Protein AF-0000000076886352 (afdb_homodimer)

InterPro domains:
  IPR000422 3,4-dihydroxy-2-butanone 4-phosphate synthase, RibB [PF00926] (93-286)
  IPR000422 3,4-dihydroxy-2-butanone 4-phosphate synthase, RibB [TIGR00506] (89-286)
  IPR017945 DHBP synthase RibB-like alpha/beta domain superfamily [SSF55821] (89-287)

Structure (mmCIF, N/CA/C/O backbone):
data_AF-0000000076886352-model_v1
#
loop_
_entity.id
_entity.type
_entity.pdbx_description
1 polymer '3,4-dihydroxy-2-butanone 4-phosphate synthase'
#
loop_
_atom_site.group_PDB
_atom_site.id
_atom_site.type_symbol
_atom_site.label_atom_id
_atom_site.label_alt_id
_atom_site.label_comp_id
_atom_site.label_asym_id
_atom_site.label_entity_id
_atom_site.label_seq_id
_atom_site.pdbx_PDB_ins_code
_atom_site.Cartn_x
_atom_site.Cartn_y
_atom_site.Cartn_z
_atom_site.occupancy
_atom_site.B_iso_or_equiv
_atom_site.auth_seq_id
_atom_site.auth_comp_id
_atom_site.auth_asym_id
_atom_site.auth_atom_id
_atom_site.pdbx_PDB_model_num
ATOM 1 N N . CYS A 1 1 ? 13.477 63.688 -22.016 1 20.36 1 CYS A N 1
ATOM 2 C CA . CYS A 1 1 ? 12.219 63.469 -21.312 1 20.36 1 CYS A CA 1
ATOM 3 C C . CYS A 1 1 ? 11.172 62.844 -22.234 1 20.36 1 CYS A C 1
ATOM 5 O O . CYS A 1 1 ? 9.984 62.844 -21.906 1 20.36 1 CYS A O 1
ATOM 7 N N . ARG A 1 2 ? 11.531 62.312 -23.406 1 22.59 2 ARG A N 1
ATOM 8 C CA . ARG A 1 2 ? 10.852 62.219 -24.688 1 22.59 2 ARG A CA 1
ATOM 9 C C . ARG A 1 2 ? 9.711 61.188 -24.641 1 22.59 2 ARG A C 1
ATOM 11 O O . ARG A 1 2 ? 9.766 60.25 -23.875 1 22.59 2 ARG A O 1
ATOM 18 N N . LEU A 1 3 ? 8.539 61.344 -25.344 1 21.16 3 LEU A N 1
ATOM 19 C CA . LEU A 1 3 ? 7.09 61.219 -25.422 1 21.16 3 LEU A CA 1
ATOM 20 C C . LEU A 1 3 ? 6.684 59.812 -25.828 1 21.16 3 LEU A C 1
ATOM 22 O O . LEU A 1 3 ? 5.738 59.625 -26.594 1 21.16 3 LEU A O 1
ATOM 26 N N . GLN A 1 4 ? 7.57 58.75 -25.578 1 24.58 4 GLN A N 1
ATOM 27 C CA . GLN A 1 4 ? 7.344 57.562 -26.391 1 24.58 4 GLN A CA 1
ATOM 28 C C . GLN A 1 4 ? 5.977 56.938 -26.094 1 24.58 4 GLN A C 1
ATOM 30 O O . GLN A 1 4 ? 5.496 57 -24.969 1 24.58 4 GLN A O 1
ATOM 35 N N . GLN A 1 5 ? 5.094 56.469 -27.078 1 20.36 5 GLN A N 1
ATOM 36 C CA . GLN A 1 5 ? 3.74 56.219 -27.562 1 20.36 5 GLN A CA 1
ATOM 37 C C . GLN A 1 5 ? 3.145 54.969 -26.922 1 20.36 5 GLN A C 1
ATOM 39 O O . GLN A 1 5 ? 3.547 53.844 -27.234 1 20.36 5 GLN A O 1
ATOM 44 N N . CYS A 1 6 ? 2.762 54.844 -25.5 1 19.11 6 CYS A N 1
ATOM 45 C CA . CYS A 1 6 ? 2.416 53.75 -24.609 1 19.11 6 CYS A CA 1
ATOM 46 C C . CYS A 1 6 ? 1.031 53.188 -24.938 1 19.11 6 CYS A C 1
ATOM 48 O O . CYS A 1 6 ? 0.021 53.844 -24.672 1 19.11 6 CYS A O 1
ATOM 50 N N . SER A 1 7 ? 0.75 52.656 -26.156 1 20.41 7 SER A N 1
ATOM 51 C CA . SER A 1 7 ? -0.547 52.219 -26.688 1 20.41 7 SER A CA 1
ATOM 52 C C . SER A 1 7 ? -1.184 51.156 -25.797 1 20.41 7 SER A C 1
ATOM 54 O O . SER A 1 7 ? -0.666 50.062 -25.688 1 20.41 7 SER A O 1
ATOM 56 N N . VAL A 1 8 ? -1.901 51.438 -24.641 1 19.94 8 VAL A N 1
ATOM 57 C CA . VAL A 1 8 ? -2.553 50.688 -23.562 1 19.94 8 VAL A CA 1
ATOM 58 C C . VAL A 1 8 ? -3.801 50 -24.094 1 19.94 8 VAL A C 1
ATOM 60 O O . VAL A 1 8 ? -4.75 50.656 -24.531 1 19.94 8 VAL A O 1
ATOM 63 N N . SER A 1 9 ? -3.779 48.875 -24.906 1 20.2 9 SER A N 1
ATOM 64 C CA . SER A 1 9 ? -4.836 48.094 -25.516 1 20.2 9 SER A CA 1
ATOM 65 C C . SER A 1 9 ? -5.82 47.594 -24.453 1 20.2 9 SER A C 1
ATOM 67 O O . SER A 1 9 ? -5.418 47.156 -23.375 1 20.2 9 SER A O 1
ATOM 69 N N . LEU A 1 10 ? -7.25 47.75 -24.578 1 21 10 LEU A N 1
ATOM 70 C CA . LEU A 1 10 ? -8.562 47.781 -23.938 1 21 10 LEU A CA 1
ATOM 71 C C . LEU A 1 10 ? -8.984 46.406 -23.484 1 21 10 LEU A C 1
ATOM 73 O O . LEU A 1 10 ? -8.961 45.469 -24.281 1 21 10 LEU A O 1
ATOM 77 N N . ASN A 1 11 ? -9.039 46.031 -22.109 1 19.64 11 ASN A N 1
ATOM 78 C CA . ASN A 1 11 ? -9.477 45.031 -21.125 1 19.64 11 ASN A CA 1
ATOM 79 C C . ASN A 1 11 ? -10.984 44.812 -21.188 1 19.64 11 ASN A C 1
ATOM 81 O O . ASN A 1 11 ? -11.766 45.75 -21.125 1 19.64 11 ASN A O 1
ATOM 85 N N . SER A 1 12 ? -11.516 43.688 -21.875 1 20.72 12 SER A N 1
ATOM 86 C CA . SER A 1 12 ? -12.805 43.062 -22.172 1 20.72 12 SER A CA 1
ATOM 87 C C . SER A 1 12 ? -13.68 42.969 -20.938 1 20.72 12 SER A C 1
ATOM 89 O O . SER A 1 12 ? -13.211 42.594 -19.859 1 20.72 12 SER A O 1
ATOM 91 N N . ILE A 1 13 ? -14.898 43.625 -20.828 1 19.77 13 ILE A N 1
ATOM 92 C CA . ILE A 1 13 ? -16.031 44.031 -20 1 19.77 13 ILE A CA 1
ATOM 93 C C . ILE A 1 13 ? -16.766 42.781 -19.5 1 19.77 13 ILE A C 1
ATOM 95 O O . ILE A 1 13 ? -16.953 41.812 -20.25 1 19.77 13 ILE A O 1
ATOM 99 N N . GLY A 1 14 ? -17.094 42.656 -18.172 1 20.11 14 GLY A N 1
ATOM 100 C CA . GLY A 1 14 ? -17.672 41.938 -17.047 1 20.11 14 GLY A CA 1
ATOM 101 C C . GLY A 1 14 ? -19.156 41.656 -17.219 1 20.11 14 GLY A C 1
ATOM 102 O O . GLY A 1 14 ? -19.969 42.594 -17.25 1 20.11 14 GLY A O 1
ATOM 103 N N . PHE A 1 15 ? -19.641 40.719 -18.141 1 19.3 15 PHE A N 1
ATOM 104 C CA . PHE A 1 15 ? -21.047 40.438 -18.438 1 19.3 15 PHE A CA 1
ATOM 105 C C . PHE A 1 15 ? -21.812 40.094 -17.172 1 19.3 15 PHE A C 1
ATOM 107 O O . PHE A 1 15 ? -21.359 39.281 -16.359 1 19.3 15 PHE A O 1
ATOM 114 N N . ALA A 1 16 ? -22.719 40.938 -16.641 1 19.41 16 ALA A N 1
ATOM 115 C CA . ALA A 1 16 ? -23.656 41.094 -15.531 1 19.41 16 ALA A CA 1
ATOM 116 C C . ALA A 1 16 ? -24.734 40.031 -15.578 1 19.41 16 ALA A C 1
ATOM 118 O O . ALA A 1 16 ? -25.562 40.031 -16.484 1 19.41 16 ALA A O 1
ATOM 119 N N . VAL A 1 17 ? -24.391 38.75 -15.422 1 20.05 17 VAL A N 1
ATOM 120 C CA . VAL A 1 17 ? -25.406 37.719 -15.492 1 20.05 17 VAL A CA 1
ATOM 121 C C . VAL A 1 17 ? -26.531 38 -14.5 1 20.05 17 VAL A C 1
ATOM 123 O O . VAL A 1 17 ? -26.281 38.312 -13.336 1 20.05 17 VAL A O 1
ATOM 126 N N . ILE A 1 18 ? -27.781 38.188 -15.016 1 17.92 18 ILE A N 1
ATOM 127 C CA . ILE A 1 18 ? -29.141 38.531 -14.625 1 17.92 18 ILE A CA 1
ATOM 128 C C . ILE A 1 18 ? -29.594 37.594 -13.492 1 17.92 18 ILE A C 1
ATOM 130 O O . ILE A 1 18 ? -29.312 36.406 -13.508 1 17.92 18 ILE A O 1
ATOM 134 N N . ARG A 1 19 ? -30.297 38.156 -12.484 1 17.72 19 ARG A N 1
ATOM 135 C CA . ARG A 1 19 ? -30.922 38.094 -11.172 1 17.72 19 ARG A CA 1
ATOM 136 C C . ARG A 1 19 ? -32.156 37.219 -11.188 1 17.72 19 ARG A C 1
ATOM 138 O O . ARG A 1 19 ? -33.25 37.656 -11.586 1 17.72 19 ARG A O 1
ATOM 145 N N . LYS A 1 20 ? -32.188 36.031 -11.836 1 18.53 20 LYS A N 1
ATOM 146 C CA . LYS A 1 20 ? -33.438 35.281 -11.938 1 18.53 20 LYS A CA 1
ATOM 147 C C . LYS A 1 20 ? -34.094 35.094 -10.57 1 18.53 20 LYS A C 1
ATOM 149 O O . LYS A 1 20 ? -33.406 34.781 -9.594 1 18.53 20 LYS A O 1
ATOM 154 N N . GLY A 1 21 ? -35.312 35.719 -10.297 1 17.59 21 GLY A N 1
ATOM 155 C CA . GLY A 1 21 ? -36.375 35.938 -9.312 1 17.59 21 GLY A CA 1
ATOM 156 C C . GLY A 1 21 ? -36.906 34.625 -8.711 1 17.59 21 GLY A C 1
ATOM 157 O O . GLY A 1 21 ? -37.219 33.688 -9.438 1 17.59 21 GLY A O 1
ATOM 158 N N . CYS A 1 22 ? -36.375 34.156 -7.598 1 18.58 22 CYS A N 1
ATOM 159 C CA . CYS A 1 22 ? -36.656 33.031 -6.738 1 18.58 22 CYS A CA 1
ATOM 160 C C . CYS A 1 22 ? -38.125 33.031 -6.266 1 18.58 22 CYS A C 1
ATOM 162 O O . CYS A 1 22 ? -38.5 33.906 -5.473 1 18.58 22 CYS A O 1
ATOM 164 N N . LEU A 1 23 ? -39 32.938 -7.293 1 17.69 23 LEU A N 1
ATOM 165 C CA . LEU A 1 23 ? -40.406 32.938 -6.973 1 17.69 23 LEU A CA 1
ATOM 166 C C . LEU A 1 23 ? -40.719 32 -5.812 1 17.69 23 LEU A C 1
ATOM 168 O O . LEU A 1 23 ? -40.25 30.875 -5.777 1 17.69 23 LEU A O 1
ATOM 172 N N . ARG A 1 24 ? -41.219 32.562 -4.703 1 17.98 24 ARG A N 1
ATOM 173 C CA . ARG A 1 24 ? -41.594 32.25 -3.332 1 17.98 24 ARG A CA 1
ATOM 174 C C . ARG A 1 24 ? -42.781 31.281 -3.307 1 17.98 24 ARG A C 1
ATOM 176 O O . ARG A 1 24 ? -43.812 31.594 -2.74 1 17.98 24 ARG A O 1
ATOM 183 N N . LEU A 1 25 ? -42.844 30.359 -4.238 1 16.88 25 LEU A N 1
ATOM 184 C CA . LEU A 1 25 ? -44.188 29.781 -4.238 1 16.88 25 LEU A CA 1
ATOM 185 C C . LEU A 1 25 ? -44.562 29.219 -2.869 1 16.88 25 LEU A C 1
ATOM 187 O O . LEU A 1 25 ? -43.781 28.453 -2.293 1 16.88 25 LEU A O 1
ATOM 191 N N . ARG A 1 26 ? -45.5 29.875 -2.162 1 16.92 26 ARG A N 1
ATOM 192 C CA . ARG A 1 26 ? -46.188 29.797 -0.882 1 16.92 26 ARG A CA 1
ATOM 193 C C . ARG A 1 26 ? -46.906 28.453 -0.738 1 16.92 26 ARG A C 1
ATOM 195 O O . ARG A 1 26 ? -47.875 28.172 -1.469 1 16.92 26 ARG A O 1
ATOM 202 N N . CYS A 1 27 ? -46.281 27.359 -0.898 1 17.28 27 CYS A N 1
ATOM 203 C CA . CYS A 1 27 ? -47.125 26.188 -0.825 1 17.28 27 CYS A CA 1
ATOM 204 C C . CYS A 1 27 ? -47.906 26.156 0.484 1 17.28 27 CYS A C 1
ATOM 206 O O . CYS A 1 27 ? -47.344 26.312 1.56 1 17.28 27 CYS A O 1
ATOM 208 N N . TYR A 1 28 ? -49.156 26.531 0.392 1 16.28 28 TYR A N 1
ATOM 209 C CA . TYR A 1 28 ? -50.312 26.625 1.298 1 16.28 28 TYR A CA 1
ATOM 210 C C . TYR A 1 28 ? -50.438 25.359 2.145 1 16.28 28 TYR A C 1
ATOM 212 O O . TYR A 1 28 ? -50 24.281 1.729 1 16.28 28 TYR A O 1
ATOM 220 N N . ALA A 1 29 ? -50.656 25.578 3.494 1 17.59 29 ALA A N 1
ATOM 221 C CA . ALA A 1 29 ? -50.688 25 4.836 1 17.59 29 ALA A CA 1
ATOM 222 C C . ALA A 1 29 ? -51.844 24.016 4.969 1 17.59 29 ALA A C 1
ATOM 224 O O . ALA A 1 29 ? -52 23.344 6 1 17.59 29 ALA A O 1
ATOM 225 N N . ILE A 1 30 ? -52.438 23.516 3.76 1 16.25 30 ILE A N 1
ATOM 226 C CA . ILE A 1 30 ? -53.812 23.188 4.043 1 16.25 30 ILE A CA 1
ATOM 227 C C . ILE A 1 30 ? -53.875 22.188 5.203 1 16.25 30 ILE A C 1
ATOM 229 O O . ILE A 1 30 ? -53.062 21.266 5.285 1 16.25 30 ILE A O 1
ATOM 233 N N . GLY A 1 31 ? -54.719 22.516 6.289 1 16.83 31 GLY A N 1
ATOM 234 C CA . GLY A 1 31 ? -55.156 22.234 7.645 1 16.83 31 GLY A CA 1
ATOM 235 C C . GLY A 1 31 ? -55.844 20.891 7.793 1 16.83 31 GLY A C 1
ATOM 236 O O . GLY A 1 31 ? -56.344 20.562 8.859 1 16.83 31 GLY A O 1
ATOM 237 N N . ASP A 1 32 ? -55.438 19.906 7.02 1 15.88 32 ASP A N 1
ATOM 238 C CA . ASP A 1 32 ? -56.469 18.891 7.059 1 15.88 32 ASP A CA 1
ATOM 239 C C . ASP A 1 32 ? -56.812 18.484 8.5 1 15.88 32 ASP A C 1
ATOM 241 O O . ASP A 1 32 ? -55.906 18.312 9.32 1 15.88 32 ASP A O 1
ATOM 245 N N . ALA A 1 33 ? -58.031 18.797 8.906 1 16.72 33 ALA A N 1
ATOM 246 C CA . ALA A 1 33 ? -58.875 18.75 10.102 1 16.72 33 ALA A CA 1
ATOM 247 C C . ALA A 1 33 ? -59.031 17.312 10.594 1 16.72 33 ALA A C 1
ATOM 249 O O . ALA A 1 33 ? -59.781 17.047 11.539 1 16.72 33 ALA A O 1
ATOM 250 N N . GLY A 1 34 ? -58.375 16.406 10.078 1 16.19 34 GLY A N 1
ATOM 251 C CA . GLY A 1 34 ? -59.125 15.188 10.297 1 16.19 34 GLY A CA 1
ATOM 252 C C . GLY A 1 34 ? -59.5 14.969 11.75 1 16.19 34 GLY A C 1
ATOM 253 O O . GLY A 1 34 ? -58.812 15.453 12.648 1 16.19 34 GLY A O 1
ATOM 254 N N . ARG A 1 35 ? -60.781 14.727 11.914 1 16.14 35 ARG A N 1
ATOM 255 C CA . ARG A 1 35 ? -61.781 14.5 12.945 1 16.14 35 ARG A CA 1
ATOM 256 C C . ARG A 1 35 ? -61.281 13.516 13.992 1 16.14 35 ARG A C 1
ATOM 258 O O . ARG A 1 35 ? -60.375 12.727 13.727 1 16.14 35 ARG A O 1
ATOM 265 N N . ARG A 1 36 ? -61.969 13.594 15.164 1 16.03 36 ARG A N 1
ATOM 266 C CA . ARG A 1 36 ? -62.031 13.422 16.609 1 16.03 36 ARG A CA 1
ATOM 267 C C . ARG A 1 36 ? -62.219 11.953 16.984 1 16.03 36 ARG A C 1
ATOM 269 O O . ARG A 1 36 ? -61.875 11.547 18.094 1 16.03 36 ARG A O 1
ATOM 276 N N . ASN A 1 37 ? -62.812 11.172 16.016 1 16.14 37 ASN A N 1
ATOM 277 C CA . ASN A 1 37 ? -63.812 10.398 16.766 1 16.14 37 ASN A CA 1
ATOM 278 C C . ASN A 1 37 ? -63.156 9.523 17.828 1 16.14 37 ASN A C 1
ATOM 280 O O . ASN A 1 37 ? -61.969 9.133 17.688 1 16.14 37 ASN A O 1
ATOM 284 N N . ASP A 1 38 ? -63.781 9.477 19 1 17.12 38 ASP A N 1
ATOM 285 C CA . ASP A 1 38 ? -63.781 9.195 20.422 1 17.12 38 ASP A CA 1
ATOM 286 C C . ASP A 1 38 ? -63.531 7.715 20.703 1 17.12 38 ASP A C 1
ATOM 288 O O . ASP A 1 38 ? -62.875 7.355 21.672 1 17.12 38 ASP A O 1
ATOM 292 N N . PRO A 1 39 ? -64.188 6.836 19.75 1 16.44 39 PRO A N 1
ATOM 293 C CA . PRO A 1 39 ? -65 6.008 20.625 1 16.44 39 PRO A CA 1
ATOM 294 C C . PRO A 1 39 ? -64.188 5.004 21.438 1 16.44 39 PRO A C 1
ATOM 296 O O . PRO A 1 39 ? -64.688 4.496 22.453 1 16.44 39 PRO A O 1
ATOM 299 N N . LEU A 1 40 ? -63.125 4.473 20.875 1 16.8 40 LEU A N 1
ATOM 300 C CA . LEU A 1 40 ? -63.156 3.02 21.016 1 16.8 40 LEU A CA 1
ATOM 301 C C . LEU A 1 40 ? -63.031 2.615 22.484 1 16.8 40 LEU A C 1
ATOM 303 O O . LEU A 1 40 ? -62.25 3.211 23.234 1 16.8 40 LEU A O 1
ATOM 307 N N . ASP A 1 41 ? -63.938 1.719 22.953 1 16.61 41 ASP A N 1
ATOM 308 C CA . ASP A 1 41 ? -64.562 1.135 24.141 1 16.61 41 ASP A CA 1
ATOM 309 C C . ASP A 1 41 ? -63.531 0.315 24.938 1 16.61 41 ASP A C 1
ATOM 311 O O . ASP A 1 41 ? -63.562 0.339 26.172 1 16.61 41 ASP A O 1
ATOM 315 N N . GLU A 1 42 ? -62.812 -0.609 24.203 1 16.42 42 GLU A N 1
ATOM 316 C CA . GLU A 1 42 ? -63.094 -1.932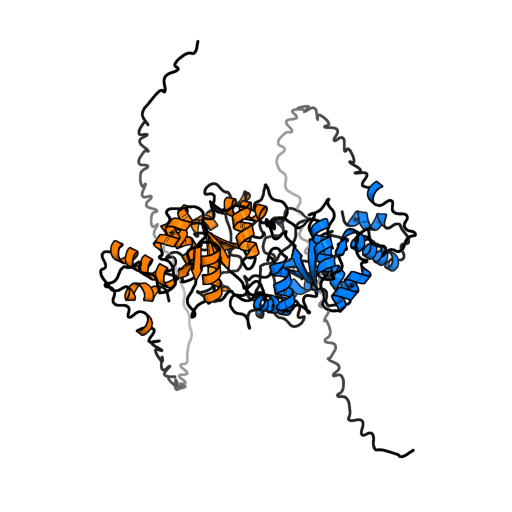 24.766 1 16.42 42 GLU A CA 1
ATOM 317 C C . GLU A 1 42 ? -62.469 -2.07 26.156 1 16.42 42 GLU A C 1
ATOM 319 O O . GLU A 1 42 ? -61.688 -1.233 26.578 1 16.42 42 GLU A O 1
ATOM 324 N N . ASN A 1 43 ? -62.094 -3.445 26.344 1 16.84 43 ASN A N 1
ATOM 325 C CA . ASN A 1 43 ? -62.375 -4.477 27.344 1 16.84 43 ASN A CA 1
ATOM 326 C C . ASN A 1 43 ? -61.344 -4.426 28.484 1 16.84 43 ASN A C 1
ATOM 328 O O . ASN A 1 43 ? -60.156 -4.238 28.25 1 16.84 43 ASN A O 1
ATOM 332 N N . LYS A 1 44 ? -61.844 -4.359 29.609 1 17.5 44 LYS A N 1
ATOM 333 C CA . LYS A 1 44 ? -61.5 -4.129 31.016 1 17.5 44 LYS A CA 1
ATOM 334 C C . LYS A 1 44 ? -60.469 -5.145 31.5 1 17.5 44 LYS A C 1
ATOM 336 O O . LYS A 1 44 ? -60.188 -5.246 32.688 1 17.5 44 LYS A O 1
ATOM 341 N N . ASN A 1 45 ? -59.812 -5.922 30.547 1 17.56 45 ASN A N 1
ATOM 342 C CA . ASN A 1 45 ? -59.406 -7.094 31.328 1 17.56 45 ASN A CA 1
ATOM 343 C C . ASN A 1 45 ? -58.531 -6.715 32.5 1 17.56 45 ASN A C 1
ATOM 345 O O . ASN A 1 45 ? -57.75 -5.758 32.406 1 17.56 45 ASN A O 1
ATOM 349 N N . GLY A 1 46 ? -58.906 -7.262 33.625 1 17.88 46 GLY A N 1
ATOM 350 C CA . GLY A 1 46 ? -58.625 -7.141 35.062 1 17.88 46 GLY A CA 1
ATOM 351 C C . GLY A 1 46 ? -57.156 -7.281 35.375 1 17.88 46 GLY A C 1
ATOM 352 O O . GLY A 1 46 ? -56.406 -7.82 34.594 1 17.88 46 GLY A O 1
ATOM 353 N N . PRO A 1 47 ? -56.719 -6.523 36.375 1 19.19 47 PRO A N 1
ATOM 354 C CA . PRO A 1 47 ? -55.438 -6.035 36.844 1 19.19 47 PRO A CA 1
ATOM 355 C C . PRO A 1 47 ? -54.594 -7.125 37.531 1 19.19 47 PRO A C 1
ATOM 357 O O . PRO A 1 47 ? -53.5 -6.855 38.031 1 19.19 47 PRO A O 1
ATOM 360 N N . ILE A 1 48 ? -54.594 -8.453 37.094 1 19.08 48 ILE A N 1
ATOM 361 C CA . ILE A 1 48 ? -54.062 -9.25 38.188 1 19.08 48 ILE A CA 1
ATOM 362 C C . ILE A 1 48 ? -52.75 -8.625 38.688 1 19.08 48 ILE A C 1
ATOM 364 O O . ILE A 1 48 ? -51.844 -8.375 37.906 1 19.08 48 ILE A O 1
ATOM 368 N N . SER A 1 49 ? -52.688 -8.172 39.969 1 18.09 49 SER A N 1
ATOM 369 C CA . SER A 1 49 ? -51.844 -7.375 40.844 1 18.09 49 SER A CA 1
ATOM 370 C C . SER A 1 49 ? -50.5 -8.055 41.125 1 18.09 49 SER A C 1
ATOM 372 O O . SER A 1 49 ? -49.625 -7.473 41.75 1 18.09 49 SER A O 1
ATOM 374 N N . GLN A 1 50 ? -50.281 -9.352 40.688 1 19.88 50 GLN A N 1
ATOM 375 C CA . GLN A 1 50 ? -49.375 -9.914 41.719 1 19.88 50 GLN A CA 1
ATOM 376 C C . GLN A 1 50 ? -48.094 -9.109 41.844 1 19.88 50 GLN A C 1
ATOM 378 O O . GLN A 1 50 ? -47.531 -8.703 40.812 1 19.88 50 GLN A O 1
ATOM 383 N N . GLU A 1 51 ? -47.812 -8.648 43.031 1 19.55 51 GLU A N 1
ATOM 384 C CA . GLU A 1 51 ? -46.875 -7.758 43.688 1 19.55 51 GLU A CA 1
ATOM 385 C C . GLU A 1 51 ? -45.438 -8.258 43.562 1 19.55 51 GLU A C 1
ATOM 387 O O . GLU A 1 51 ? -44.5 -7.629 44.062 1 19.55 51 GLU A O 1
ATOM 392 N N . LEU A 1 52 ? -45.094 -9.031 42.469 1 19.17 52 LEU A N 1
ATOM 393 C CA . LEU A 1 52 ? -43.781 -9.586 42.781 1 19.17 52 LEU A CA 1
ATOM 394 C C . LEU A 1 52 ? -42.781 -8.484 43.094 1 19.17 52 LEU A C 1
ATOM 396 O O . LEU A 1 52 ? -42.656 -7.516 42.344 1 19.17 52 LEU A O 1
ATOM 400 N N . ASN A 1 53 ? -42.531 -8.273 44.375 1 19.47 53 ASN A N 1
ATOM 401 C CA . ASN A 1 53 ? -41.656 -7.344 45.062 1 19.47 53 ASN A CA 1
ATOM 402 C C . ASN A 1 53 ? -40.219 -7.461 44.531 1 19.47 53 ASN A C 1
ATOM 404 O O . ASN A 1 53 ? -39.531 -8.445 44.812 1 19.47 53 ASN A O 1
ATOM 408 N N . GLY A 1 54 ? -40.062 -7.582 43.219 1 18.97 54 GLY A N 1
ATOM 409 C CA . GLY A 1 54 ? -38.656 -7.762 42.812 1 18.97 54 GLY A CA 1
ATOM 410 C C . GLY A 1 54 ? -37.75 -6.695 43.375 1 18.97 54 GLY A C 1
ATOM 411 O O . GLY A 1 54 ? -38.031 -5.504 43.281 1 18.97 54 GLY A O 1
ATOM 412 N N . SER A 1 55 ? -37.062 -6.988 44.531 1 20.53 55 SER A N 1
ATOM 413 C CA . SER A 1 55 ? -36.094 -6.164 45.219 1 20.53 55 SER A CA 1
ATOM 414 C C . SER A 1 55 ? -35.062 -5.605 44.219 1 20.53 55 SER A C 1
ATOM 416 O O . SER A 1 55 ? -34.531 -6.34 43.406 1 20.53 55 SER A O 1
ATOM 418 N N . SER A 1 56 ? -35.281 -4.449 43.781 1 19.77 56 SER A N 1
ATOM 419 C CA . SER A 1 56 ? -34.438 -3.654 42.906 1 19.77 56 SER A CA 1
ATOM 420 C C . SER A 1 56 ? -33.031 -3.525 43.5 1 19.77 56 SER A C 1
ATOM 422 O O . SER A 1 56 ? -32.844 -2.918 44.531 1 19.77 56 SER A O 1
ATOM 424 N N . ALA A 1 57 ? -32.25 -4.641 43.531 1 23.36 57 ALA A N 1
ATOM 425 C CA . ALA A 1 57 ? -30.859 -4.41 43.938 1 23.36 57 ALA A CA 1
ATOM 426 C C . ALA A 1 57 ? -30.281 -3.172 43.25 1 23.36 57 ALA A C 1
ATOM 428 O O . ALA A 1 57 ? -30.328 -3.057 42 1 23.36 57 ALA A O 1
ATOM 429 N N . SER A 1 58 ? -30.453 -2.02 43.875 1 19.34 58 SER A N 1
ATOM 430 C CA . SER A 1 58 ? -29.938 -0.724 43.469 1 19.34 58 SER A CA 1
ATOM 431 C C . SER A 1 58 ? -28.453 -0.815 43.125 1 19.34 58 SER A C 1
ATOM 433 O O . SER A 1 58 ? -27.625 -1.131 43.969 1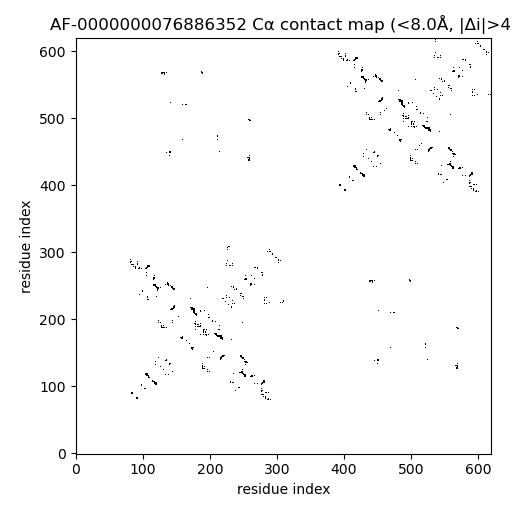 19.34 58 SER A O 1
ATOM 435 N N . PHE A 1 59 ? -28.109 -1.483 42.031 1 21.5 59 PHE A N 1
ATOM 436 C CA . PHE A 1 59 ? -26.703 -1.387 41.625 1 21.5 59 PHE A CA 1
ATOM 437 C C . PHE A 1 59 ? -26.234 0.066 41.625 1 21.5 59 PHE A C 1
ATOM 439 O O . PHE A 1 59 ? -26.781 0.894 40.875 1 21.5 59 PHE A O 1
ATOM 446 N N . THR A 1 60 ? -25.875 0.562 42.844 1 20.45 60 THR A N 1
ATOM 447 C CA . THR A 1 60 ? -25.219 1.863 42.906 1 20.45 60 THR A CA 1
ATOM 448 C C . THR A 1 60 ? -24.094 1.943 41.875 1 20.45 60 THR A C 1
ATOM 450 O O . THR A 1 60 ? -23.188 1.118 41.875 1 20.45 60 THR A O 1
ATOM 453 N N . THR A 1 61 ? -24.469 2.25 40.656 1 22.16 61 THR A N 1
ATOM 454 C CA . THR A 1 61 ? -23.484 2.598 39.656 1 22.16 61 THR A CA 1
ATOM 455 C C . THR A 1 61 ? -22.438 3.562 40.219 1 22.16 61 THR A C 1
ATOM 457 O O . THR A 1 61 ? -22.781 4.691 40.594 1 22.16 61 THR A O 1
ATOM 460 N N . VAL A 1 62 ? -21.609 3.105 41.125 1 24.77 62 VAL A N 1
ATOM 461 C CA . VAL A 1 62 ? -20.484 3.984 41.469 1 24.77 62 VAL A CA 1
ATOM 462 C C . VAL A 1 62 ? -19.922 4.605 40.188 1 24.77 62 VAL A C 1
ATOM 464 O O . VAL A 1 62 ? -19.391 3.895 39.344 1 24.77 62 VAL A O 1
ATOM 467 N N . GLY A 1 63 ? -20.672 5.574 39.656 1 22.08 63 GLY A N 1
ATOM 468 C CA . GLY A 1 63 ? -20.141 6.441 38.625 1 22.08 63 GLY A CA 1
ATOM 469 C C . GLY A 1 63 ? -18.734 6.938 38.938 1 22.08 63 GLY A C 1
ATOM 470 O O . GLY A 1 63 ? -18.562 7.824 39.781 1 22.08 63 GLY A O 1
ATOM 471 N N . ALA A 1 64 ? -17.859 6.055 39.344 1 25.92 64 ALA A N 1
ATOM 472 C CA . ALA A 1 64 ? -16.516 6.633 39.438 1 25.92 64 ALA A CA 1
ATOM 473 C C . ALA A 1 64 ? -16.203 7.512 38.25 1 25.92 64 ALA A C 1
ATOM 475 O O . ALA A 1 64 ? -16.25 7.051 37.094 1 25.92 64 ALA A O 1
ATOM 476 N N . GLU A 1 65 ? -16.594 8.742 38.375 1 26.19 65 GLU A N 1
ATOM 477 C CA . GLU A 1 65 ? -16.047 9.766 37.5 1 26.19 65 GLU A CA 1
ATOM 478 C C . GLU A 1 65 ? -14.539 9.578 37.312 1 26.19 65 GLU A C 1
ATOM 480 O O . GLU A 1 65 ? -13.766 9.703 38.281 1 26.19 65 GLU A O 1
ATOM 485 N N . ILE A 1 66 ? -14.211 8.523 36.688 1 26.42 66 ILE A N 1
ATOM 486 C CA . ILE A 1 66 ? -12.812 8.5 36.281 1 26.42 66 ILE A CA 1
ATOM 487 C C . ILE A 1 66 ? -12.414 9.859 35.719 1 26.42 66 ILE A C 1
ATOM 489 O O . ILE A 1 66 ? -12.859 10.234 34.625 1 26.42 66 ILE A O 1
ATOM 493 N N . THR A 1 67 ? -12.484 10.891 36.562 1 27.52 67 THR A N 1
ATOM 494 C CA . THR A 1 67 ? -11.758 12.07 36.125 1 27.52 67 THR A CA 1
ATOM 495 C C . THR A 1 67 ? -10.32 11.711 35.75 1 27.52 67 THR A C 1
ATOM 497 O O . THR A 1 67 ? -9.523 11.344 36.625 1 27.52 67 THR A O 1
ATOM 500 N N . GLN A 1 68 ? -10.164 10.969 34.781 1 26.75 68 GLN A N 1
ATOM 501 C CA . GLN A 1 68 ? -8.789 10.805 34.344 1 26.75 68 GLN A CA 1
ATOM 502 C C . GLN A 1 68 ? -8.016 12.117 34.438 1 26.75 68 GLN A C 1
ATOM 504 O O . GLN A 1 68 ? -8.422 13.125 33.844 1 26.75 68 GLN A O 1
ATOM 509 N N . GLU A 1 69 ? -7.43 12.375 35.594 1 28.16 69 GLU A N 1
ATOM 510 C CA . GLU A 1 69 ? -6.5 13.477 35.844 1 28.16 69 GLU A CA 1
ATOM 511 C C . GLU A 1 69 ? -5.523 13.648 34.688 1 28.16 69 GLU A C 1
ATOM 513 O O . GLU A 1 69 ? -4.52 12.93 34.594 1 28.16 69 GLU A O 1
ATOM 518 N N . THR A 1 70 ? -6.016 13.656 33.5 1 31.81 70 THR A N 1
ATOM 519 C CA . THR A 1 70 ? -5.16 14 32.375 1 31.81 70 THR A CA 1
ATOM 520 C C . THR A 1 70 ? -4.5 15.359 32.594 1 31.81 70 THR A C 1
ATOM 522 O O . THR A 1 70 ? -3.891 15.906 31.656 1 31.81 70 THR A O 1
ATOM 525 N N . GLY A 1 71 ? -4.539 15.906 33.844 1 30.09 71 GLY A N 1
ATOM 526 C CA . GLY A 1 71 ? -4.102 17.25 34.188 1 30.09 71 GLY A CA 1
ATOM 527 C C . GLY A 1 71 ? -2.613 17.469 34 1 30.09 71 GLY A C 1
ATOM 528 O O . GLY A 1 71 ? -2.17 18.578 33.719 1 30.09 71 GLY A O 1
ATOM 529 N N . ASP A 1 72 ? -1.846 16.484 34.438 1 32.47 72 ASP A N 1
ATOM 530 C CA . ASP A 1 72 ? -0.452 16.797 34.75 1 32.47 72 ASP A CA 1
ATOM 531 C C . ASP A 1 72 ? 0.367 16.938 33.469 1 32.47 72 ASP A C 1
ATOM 533 O O . ASP A 1 72 ? 1.578 17.156 33.5 1 32.47 72 ASP A O 1
ATOM 537 N N . PHE A 1 73 ? -0.164 16.375 32.344 1 33.69 73 PHE A N 1
ATOM 538 C CA . PHE A 1 73 ? 0.812 16.328 31.25 1 33.69 73 PHE A CA 1
ATOM 539 C C . PHE A 1 73 ? 1.13 17.734 30.75 1 33.69 73 PHE A C 1
ATOM 541 O O . PHE A 1 73 ? 2.229 17.984 30.25 1 33.69 73 PHE A O 1
ATOM 548 N N . PHE A 1 74 ? 0.121 18.656 30.656 1 36.66 74 PHE A N 1
ATOM 549 C CA . PHE A 1 74 ? 0.33 19.938 29.969 1 36.66 74 PHE A CA 1
ATOM 550 C C . PHE A 1 74 ? 0.631 21.047 30.969 1 36.66 74 PHE A C 1
ATOM 552 O O . PHE A 1 74 ? -0.179 21.953 31.156 1 36.66 74 PHE A O 1
ATOM 559 N N . SER A 1 75 ? 1.141 20.734 32.094 1 35.31 75 SER A N 1
ATOM 560 C CA . SER A 1 75 ? 1.402 21.875 32.969 1 35.31 75 SER A CA 1
ATOM 561 C C . SER A 1 75 ? 2.418 22.828 32.344 1 35.31 75 SER A C 1
ATOM 563 O O . SER A 1 75 ? 3.545 22.938 32.844 1 35.31 75 SER A O 1
ATOM 565 N N . SER A 1 76 ? 2.666 22.766 30.969 1 35.12 76 SER A N 1
ATOM 566 C CA . SER A 1 76 ? 3.678 23.766 30.656 1 35.12 76 SER A CA 1
ATOM 567 C C . SER A 1 76 ? 3.146 25.172 30.875 1 35.12 76 SER A C 1
ATOM 569 O O . SER A 1 76 ? 1.957 25.438 30.688 1 35.12 76 SER A O 1
ATOM 571 N N . ASP A 1 77 ? 3.75 26.094 31.609 1 36.69 77 ASP A N 1
ATOM 572 C CA . ASP A 1 77 ? 3.568 27.531 31.797 1 36.69 77 ASP A CA 1
ATOM 573 C C . ASP A 1 77 ? 3.299 28.234 30.469 1 36.69 77 ASP A C 1
ATOM 575 O O . ASP A 1 77 ? 4.09 28.125 29.531 1 36.69 77 ASP A O 1
ATOM 579 N N . ALA A 1 78 ? 2.098 28.609 29.969 1 41.91 78 ALA A N 1
ATOM 580 C CA . ALA A 1 78 ? 1.452 29.312 28.859 1 41.91 78 ALA A CA 1
ATOM 581 C C . ALA A 1 78 ? 2.221 30.578 28.5 1 41.91 78 ALA A C 1
ATOM 583 O O . ALA A 1 78 ? 1.862 31.266 27.547 1 41.91 78 ALA A O 1
ATOM 584 N N . GLU A 1 79 ? 3.02 31.062 29.297 1 45.25 79 GLU A N 1
ATOM 585 C CA . GLU A 1 79 ? 3.627 32.344 28.938 1 45.25 79 GLU A CA 1
ATOM 586 C C . GLU A 1 79 ? 4.707 32.156 27.875 1 45.25 79 GLU A C 1
ATOM 588 O O . GLU A 1 79 ? 5.34 33.125 27.438 1 45.25 79 GLU A O 1
ATOM 593 N N . GLY A 1 80 ? 5.031 30.922 27.453 1 49.72 80 GLY A N 1
ATOM 594 C CA . GLY A 1 80 ? 6.164 30.703 26.578 1 49.72 80 GLY A CA 1
ATOM 595 C C . GLY A 1 80 ? 5.781 30.719 25.109 1 49.72 80 GLY A C 1
ATOM 596 O O . GLY A 1 80 ? 4.605 30.844 24.766 1 49.72 80 GLY A O 1
ATOM 597 N N . ASP A 1 81 ? 6.703 30.891 24.125 1 64.44 81 ASP A N 1
ATOM 598 C CA . ASP A 1 81 ? 6.68 30.828 22.656 1 64.44 81 ASP A CA 1
ATOM 599 C C . ASP A 1 81 ? 5.879 29.625 22.188 1 64.44 81 ASP A C 1
ATOM 601 O O . ASP A 1 81 ? 6.27 28.484 22.422 1 64.44 81 ASP A O 1
ATOM 605 N N . PRO A 1 82 ? 4.637 29.938 21.781 1 66.94 82 PRO A N 1
ATOM 606 C CA . PRO A 1 82 ? 3.775 28.844 21.344 1 66.94 82 PRO A CA 1
ATOM 607 C C . PRO A 1 82 ? 4.465 27.906 20.344 1 66.94 82 PRO A C 1
ATOM 609 O O . PRO A 1 82 ? 4.059 26.75 20.188 1 66.94 82 PRO A O 1
ATOM 612 N N . ASP A 1 83 ? 5.379 28.391 19.797 1 76.38 83 ASP A N 1
ATOM 613 C CA . ASP A 1 83 ? 6.047 27.578 18.781 1 76.38 83 ASP A CA 1
ATOM 614 C C . ASP A 1 83 ? 7.309 26.922 19.344 1 76.38 83 ASP A C 1
ATOM 616 O O . ASP A 1 83 ? 8.125 26.391 18.594 1 76.38 83 ASP A O 1
ATOM 620 N N . LYS A 1 84 ? 7.469 27.016 20.578 1 84.44 84 LYS A N 1
ATOM 621 C CA . LYS A 1 84 ? 8.625 26.312 21.125 1 84.44 84 LYS A CA 1
ATOM 622 C C . LYS A 1 84 ? 8.492 24.797 20.969 1 84.44 84 LYS A C 1
ATOM 624 O O . LYS A 1 84 ? 7.57 24.188 21.516 1 84.44 84 LYS A O 1
ATOM 629 N N . PRO A 1 85 ? 9.398 24.297 20.281 1 90.44 85 PRO A N 1
ATOM 630 C CA . PRO A 1 85 ? 9.266 22.859 20.016 1 90.44 85 PRO A CA 1
ATOM 631 C C . PRO A 1 85 ? 9.617 22 21.234 1 90.44 85 PRO A C 1
ATOM 633 O O . PRO A 1 85 ? 10.414 22.422 22.078 1 90.44 85 PRO A O 1
ATOM 636 N N . THR A 1 86 ? 8.836 20.922 21.375 1 89.62 86 THR A N 1
ATOM 637 C CA . THR A 1 86 ? 9.297 19.875 22.297 1 89.62 86 THR A CA 1
ATOM 638 C C . THR A 1 86 ? 10.766 19.547 22.047 1 89.62 86 THR A C 1
ATOM 640 O O . THR A 1 86 ? 11.234 19.594 20.906 1 89.62 86 THR A O 1
ATOM 643 N N . GLU A 1 87 ? 11.469 19.219 23.078 1 89.38 87 GLU A N 1
ATOM 644 C CA . GLU A 1 87 ? 12.898 18.953 22.969 1 89.38 87 GLU A CA 1
ATOM 645 C C . GLU A 1 87 ? 13.18 17.875 21.922 1 89.38 87 GLU A C 1
ATOM 647 O O . GLU A 1 87 ? 12.531 16.828 21.906 1 89.38 87 GLU A O 1
ATOM 652 N N . GLY A 1 88 ? 14.102 18.188 21.016 1 91.62 88 GLY A N 1
ATOM 653 C CA . GLY A 1 88 ? 14.5 17.219 20.016 1 91.62 88 GLY A CA 1
ATOM 654 C C . GLY A 1 88 ? 13.695 17.328 18.734 1 91.62 88 GLY A C 1
ATOM 655 O O . GLY A 1 88 ? 13.969 16.625 17.766 1 91.62 88 GLY A O 1
ATOM 656 N N . PHE A 1 89 ? 12.781 18.172 18.734 1 96.25 89 PHE A N 1
ATOM 657 C CA . PHE A 1 89 ? 11.938 18.344 17.562 1 96.25 89 PHE A CA 1
ATOM 658 C C . PHE A 1 89 ? 12.141 19.719 16.938 1 96.25 89 PHE A C 1
ATOM 660 O O . PHE A 1 89 ? 12.641 20.641 17.609 1 96.25 89 PHE A O 1
ATOM 667 N N . SER A 1 90 ? 11.805 19.812 15.695 1 97.62 90 SER A N 1
ATOM 668 C CA . SER A 1 90 ? 11.805 21.078 14.992 1 97.62 90 SER A CA 1
ATOM 669 C C . SER A 1 90 ? 10.57 21.906 15.328 1 97.62 90 SER A C 1
ATOM 671 O O . SER A 1 90 ? 9.578 21.375 15.836 1 97.62 90 SER A O 1
ATOM 673 N N . SER A 1 91 ? 10.68 23.188 15.086 1 96.75 91 SER A N 1
ATOM 674 C CA . SER A 1 91 ? 9.5 24.031 15.258 1 96.75 91 SER A CA 1
ATOM 675 C C . SER A 1 91 ? 8.469 23.766 14.164 1 96.75 91 SER A C 1
ATOM 677 O O . SER A 1 91 ? 8.812 23.297 13.086 1 96.75 91 SER A O 1
ATOM 679 N N . ILE A 1 92 ? 7.305 24.078 14.469 1 97.81 92 ILE A N 1
ATOM 680 C CA . ILE A 1 92 ? 6.258 23.953 13.453 1 97.81 92 ILE A CA 1
ATOM 681 C C . ILE A 1 92 ? 6.535 24.922 12.305 1 97.81 92 ILE A C 1
ATOM 683 O O . ILE A 1 92 ? 6.27 24.609 11.141 1 97.81 92 ILE A O 1
ATOM 687 N N . GLU A 1 93 ? 7.055 26.047 12.594 1 97.12 93 GLU A N 1
ATOM 688 C CA . GLU A 1 93 ? 7.414 27 11.562 1 97.12 93 GLU A CA 1
ATOM 689 C C . GLU A 1 93 ? 8.43 26.422 10.586 1 97.12 93 GLU A C 1
ATOM 691 O O . GLU A 1 93 ? 8.336 26.625 9.375 1 97.12 93 GLU A O 1
ATOM 696 N N . ASP A 1 94 ? 9.398 25.703 11.109 1 97.88 94 ASP A N 1
ATOM 697 C CA . ASP A 1 94 ? 10.367 25.031 10.258 1 97.88 94 ASP A CA 1
ATOM 698 C C . ASP A 1 94 ? 9.68 24.047 9.312 1 97.88 94 ASP A C 1
ATOM 700 O O . ASP A 1 94 ? 10.031 23.969 8.133 1 97.88 94 ASP A O 1
ATOM 704 N N . ALA A 1 95 ? 8.758 23.328 9.828 1 98.62 95 ALA A N 1
ATOM 705 C CA . ALA A 1 95 ? 8 22.359 9.031 1 98.62 95 ALA A CA 1
ATOM 706 C C . ALA A 1 95 ? 7.203 23.062 7.934 1 98.62 95 ALA A C 1
ATOM 708 O O . ALA A 1 95 ? 7.203 22.625 6.781 1 98.62 95 ALA A O 1
ATOM 709 N N . ILE A 1 96 ? 6.566 24.141 8.297 1 98.31 96 ILE A N 1
ATOM 710 C CA . ILE A 1 96 ? 5.758 24.906 7.367 1 98.31 96 ILE A CA 1
ATOM 711 C C . ILE A 1 96 ? 6.637 25.422 6.23 1 98.31 96 ILE A C 1
ATOM 713 O O . ILE A 1 96 ? 6.262 25.344 5.059 1 98.31 96 ILE A O 1
ATOM 717 N N . ASN A 1 97 ? 7.77 25.922 6.555 1 98.5 97 ASN A N 1
ATOM 718 C CA . ASN A 1 97 ? 8.695 26.438 5.551 1 98.5 97 ASN A CA 1
ATOM 719 C C . ASN A 1 97 ? 9.172 25.328 4.613 1 98.5 97 ASN A C 1
ATOM 721 O O . ASN A 1 97 ? 9.273 25.531 3.402 1 98.5 97 ASN A O 1
ATOM 725 N N . SER A 1 98 ? 9.453 24.188 5.148 1 98.75 98 SER A N 1
ATOM 726 C CA . SER A 1 98 ? 9.867 23.047 4.34 1 98.75 98 SER A CA 1
ATOM 727 C C . SER A 1 98 ? 8.781 22.656 3.342 1 98.75 98 SER A C 1
ATOM 729 O O . SER A 1 98 ? 9.07 22.422 2.164 1 98.75 98 SER A O 1
ATOM 731 N N . LEU A 1 99 ? 7.59 22.625 3.793 1 98.81 99 LEU A N 1
ATOM 732 C CA . LEU A 1 99 ? 6.469 22.266 2.934 1 98.81 99 LEU A CA 1
ATOM 733 C C . LEU A 1 99 ? 6.281 23.297 1.823 1 98.81 99 LEU A C 1
ATOM 735 O O . LEU A 1 99 ? 6 22.938 0.678 1 98.81 99 LEU A O 1
ATOM 739 N N . ARG A 1 100 ? 6.43 24.547 2.139 1 98.5 100 ARG A N 1
ATOM 740 C CA . ARG A 1 100 ? 6.305 25.609 1.146 1 98.5 100 ARG A CA 1
ATOM 741 C C . ARG A 1 100 ? 7.316 25.438 0.021 1 98.5 100 ARG A C 1
ATOM 743 O O . ARG A 1 100 ? 7.047 25.781 -1.129 1 98.5 100 ARG A O 1
ATOM 750 N N . GLU A 1 101 ? 8.406 24.875 0.379 1 98.25 101 GLU A N 1
ATOM 751 C CA . GLU A 1 101 ? 9.484 24.688 -0.587 1 98.25 101 GLU A CA 1
ATOM 752 C C . GLU A 1 101 ? 9.32 23.359 -1.336 1 98.25 101 GLU A C 1
ATOM 754 O O . GLU A 1 101 ? 10.188 22.984 -2.127 1 98.25 101 GLU A O 1
ATOM 759 N N . GLY A 1 102 ? 8.297 22.625 -1.078 1 98.38 102 GLY A N 1
ATOM 760 C CA . GLY A 1 102 ? 8.031 21.359 -1.754 1 98.38 102 GLY A CA 1
ATOM 761 C C . GLY A 1 102 ? 8.805 20.188 -1.166 1 98.38 102 GLY A C 1
ATOM 762 O O . GLY A 1 102 ? 9.039 19.188 -1.846 1 98.38 102 GLY A O 1
ATOM 763 N N . LYS A 1 103 ? 9.203 20.359 0.083 1 98.69 103 LYS A N 1
ATOM 764 C CA . LYS A 1 103 ? 10.008 19.344 0.756 1 98.69 103 LYS A CA 1
ATOM 765 C C . LYS A 1 103 ? 9.188 18.594 1.805 1 98.69 103 LYS A C 1
ATOM 767 O O . LYS A 1 103 ? 8.008 18.891 2.002 1 98.69 103 LYS A O 1
ATOM 772 N N . PHE A 1 104 ? 9.812 17.609 2.428 1 98.88 104 PHE A N 1
ATOM 773 C CA . PHE A 1 104 ? 9.133 16.719 3.365 1 98.88 104 PHE A CA 1
ATOM 774 C C . PHE A 1 104 ? 9.156 17.297 4.773 1 98.88 104 PHE A C 1
ATOM 776 O O . PHE A 1 104 ? 10.008 18.141 5.094 1 98.88 104 PHE A O 1
ATOM 783 N N . VAL A 1 105 ? 8.227 16.812 5.555 1 98.88 105 VAL A N 1
ATOM 784 C CA . VAL A 1 105 ? 8.219 16.891 7.012 1 98.88 105 VAL A CA 1
ATOM 785 C C . VAL A 1 105 ? 7.938 15.516 7.602 1 98.88 105 VAL A C 1
ATOM 787 O O . VAL A 1 105 ? 7.18 14.734 7.023 1 98.88 105 VAL A O 1
ATOM 790 N N . ILE A 1 106 ? 8.586 15.227 8.703 1 98.81 106 ILE A N 1
ATOM 791 C CA . ILE A 1 106 ? 8.227 14.047 9.484 1 98.81 106 ILE A CA 1
ATOM 792 C C . ILE A 1 106 ? 7.371 14.461 10.68 1 98.81 106 ILE A C 1
ATOM 794 O O . ILE A 1 106 ? 7.773 15.32 11.469 1 98.81 106 ILE A O 1
ATOM 798 N N . ALA A 1 107 ? 6.188 13.93 10.805 1 98.44 107 ALA A N 1
ATOM 799 C CA . ALA A 1 107 ? 5.324 14.164 11.961 1 98.44 107 ALA A CA 1
ATOM 800 C C . ALA A 1 107 ? 5.207 12.914 12.82 1 98.44 107 ALA A C 1
ATOM 802 O O . ALA A 1 107 ? 4.922 11.828 12.312 1 98.44 107 ALA A O 1
ATOM 803 N N . VAL A 1 108 ? 5.41 13.094 14.086 1 96.94 108 VAL A N 1
ATOM 804 C CA . VAL A 1 108 ? 5.398 11.969 15.016 1 96.94 108 VAL A CA 1
ATOM 805 C C . VAL A 1 108 ? 4.262 12.141 16.016 1 96.94 108 VAL A C 1
ATOM 807 O O . VAL A 1 108 ? 4.004 13.25 16.484 1 96.94 108 VAL A O 1
ATOM 810 N N . ASP A 1 109 ? 3.539 11.062 16.219 1 90.81 109 ASP A N 1
ATOM 811 C CA . ASP A 1 109 ? 2.508 11.125 17.25 1 90.81 109 ASP A CA 1
ATOM 812 C C . ASP A 1 109 ? 3.041 10.625 18.594 1 90.81 109 ASP A C 1
ATOM 814 O O . ASP A 1 109 ? 4.195 10.211 18.703 1 90.81 109 ASP A O 1
ATOM 818 N N . ASP A 1 110 ? 2.287 10.859 19.609 1 75.94 110 ASP A N 1
ATOM 819 C CA . ASP A 1 110 ? 2.703 10.547 20.969 1 75.94 110 ASP A CA 1
ATOM 820 C C . ASP A 1 110 ? 2.734 9.039 21.219 1 75.94 110 ASP A C 1
ATOM 822 O O . ASP A 1 110 ? 2.129 8.273 20.453 1 75.94 110 ASP A O 1
ATOM 826 N N . GLU A 1 111 ? 3.609 8.781 22.094 1 64.56 111 GLU A N 1
ATOM 827 C CA . GLU A 1 111 ? 3.781 7.375 22.438 1 64.56 111 GLU A CA 1
ATOM 828 C C . GLU A 1 111 ? 2.453 6.738 22.844 1 64.56 111 GLU A C 1
ATOM 830 O O . GLU A 1 111 ? 2.279 5.523 22.719 1 64.56 111 GLU A O 1
ATOM 835 N N . LYS A 1 112 ? 1.592 7.582 23.266 1 62.59 112 LYS A N 1
ATOM 836 C CA . LYS A 1 112 ? 0.283 7.062 23.656 1 62.59 112 LYS A CA 1
ATOM 837 C C . LYS A 1 112 ? -0.6 6.836 22.438 1 62.59 112 LYS A C 1
ATOM 839 O O . LYS A 1 112 ? -1.658 6.211 22.531 1 62.59 112 LYS A O 1
ATOM 844 N N . GLY A 1 113 ? -0.108 7.297 21.328 1 62.56 113 GLY A N 1
ATOM 845 C CA . GLY A 1 113 ? -0.821 7.078 20.078 1 62.56 113 GLY A CA 1
ATOM 846 C C . GLY A 1 113 ? -0.312 5.879 19.297 1 62.56 113 GLY A C 1
ATOM 847 O O . GLY A 1 113 ? -0.22 4.773 19.844 1 62.56 113 GLY A O 1
ATOM 848 N N . ASP A 1 114 ? -0.167 6.121 18.094 1 67.06 114 ASP A N 1
ATOM 849 C CA . ASP A 1 114 ? 0.288 5.051 17.203 1 67.06 114 ASP A CA 1
ATOM 850 C C . ASP A 1 114 ? 1.793 4.832 17.344 1 67.06 114 ASP A C 1
ATOM 852 O O . ASP A 1 114 ? 2.316 3.799 16.906 1 67.06 114 ASP A O 1
ATOM 856 N N . ASN A 1 115 ? 2.426 5.781 17.953 1 78.31 115 ASN A N 1
ATOM 857 C CA . ASN A 1 115 ? 3.879 5.746 18.078 1 78.31 115 ASN A CA 1
ATOM 858 C C . ASN A 1 115 ? 4.555 5.539 16.719 1 78.31 115 ASN A C 1
ATOM 860 O O . ASN A 1 115 ? 5.387 4.645 16.562 1 78.31 115 ASN A O 1
ATOM 864 N N . GLU A 1 116 ? 4.035 6.332 15.695 1 90.69 116 GLU A N 1
ATOM 865 C CA . GLU A 1 116 ? 4.5 6.262 14.312 1 90.69 116 GLU A CA 1
ATOM 866 C C . GLU A 1 116 ? 4.977 7.625 13.82 1 90.69 116 GLU A C 1
ATOM 868 O O . GLU A 1 116 ? 4.625 8.656 14.398 1 90.69 116 GLU A O 1
ATOM 873 N N . GLY A 1 117 ? 5.867 7.629 12.906 1 97.19 117 GLY A N 1
ATOM 874 C CA . GLY A 1 117 ? 6.254 8.805 12.141 1 97.19 117 GLY A CA 1
ATOM 875 C C . GLY A 1 117 ? 5.883 8.711 10.672 1 97.19 117 GLY A C 1
ATOM 876 O O . GLY A 1 117 ? 6.121 7.691 10.031 1 97.19 117 GLY A O 1
ATOM 877 N N . ASP A 1 118 ? 5.246 9.789 10.203 1 98.31 118 ASP A N 1
ATOM 878 C CA . ASP A 1 118 ? 4.867 9.828 8.797 1 98.31 118 ASP A CA 1
ATOM 879 C C . ASP A 1 118 ? 5.688 10.859 8.031 1 98.31 118 ASP A C 1
ATOM 881 O O . ASP A 1 118 ? 5.938 11.953 8.531 1 98.31 118 ASP A O 1
ATOM 885 N N . LEU A 1 119 ? 6.055 10.461 6.812 1 98.75 119 LEU A N 1
ATOM 886 C CA . LEU A 1 119 ? 6.488 11.445 5.828 1 98.75 119 LEU A CA 1
ATOM 887 C C . LEU A 1 119 ? 5.297 12.188 5.238 1 98.75 119 LEU A C 1
ATOM 889 O O . LEU A 1 119 ? 4.305 11.57 4.852 1 98.75 119 LEU A O 1
ATOM 893 N N . ILE A 1 120 ? 5.461 13.516 5.199 1 98.88 120 ILE A N 1
ATOM 894 C CA . ILE A 1 120 ? 4.355 14.336 4.723 1 98.88 120 ILE A CA 1
ATOM 895 C C . ILE A 1 120 ? 4.871 15.367 3.725 1 98.88 120 ILE A C 1
ATOM 897 O O . ILE A 1 120 ? 5.934 15.961 3.93 1 98.88 120 ILE A O 1
ATOM 901 N N . MET A 1 121 ? 4.16 15.633 2.713 1 98.88 121 MET A N 1
ATOM 902 C CA . MET A 1 121 ? 4.359 16.781 1.838 1 98.88 121 MET A CA 1
ATOM 903 C C . MET A 1 121 ? 3.045 17.219 1.204 1 98.88 121 MET A C 1
ATOM 905 O O . MET A 1 121 ? 2.021 16.562 1.361 1 98.88 121 MET A O 1
ATOM 909 N N . ALA A 1 122 ? 3.115 18.375 0.603 1 98.94 122 ALA A N 1
ATOM 910 C CA . ALA A 1 122 ? 1.941 18.828 -0.131 1 98.94 122 ALA A CA 1
ATOM 911 C C . ALA A 1 122 ? 1.695 17.984 -1.371 1 98.94 122 ALA A C 1
ATOM 913 O O . ALA A 1 122 ? 2.615 17.734 -2.154 1 98.94 122 ALA A O 1
ATOM 914 N N . ALA A 1 123 ? 0.462 17.562 -1.574 1 98.94 123 ALA A N 1
ATOM 915 C CA . ALA A 1 123 ? 0.144 16.625 -2.65 1 98.94 123 ALA A CA 1
ATOM 916 C C . ALA A 1 123 ? 0.364 17.266 -4.016 1 98.94 123 ALA A C 1
ATOM 918 O O . ALA A 1 123 ? 0.768 16.594 -4.969 1 98.94 123 ALA A O 1
ATOM 919 N N . ASP A 1 124 ? 0.067 18.531 -4.137 1 98.62 124 ASP A N 1
ATOM 920 C CA . ASP A 1 124 ? 0.171 19.188 -5.434 1 98.62 124 ASP A CA 1
ATOM 921 C C . ASP A 1 124 ? 1.631 19.406 -5.824 1 98.62 124 ASP A C 1
ATOM 923 O O . ASP A 1 124 ? 1.92 19.875 -6.93 1 98.62 124 ASP A O 1
ATOM 927 N N . GLN A 1 125 ? 2.535 19.016 -4.941 1 98.62 125 GLN A N 1
ATOM 928 C CA . GLN A 1 125 ? 3.961 19.156 -5.223 1 98.62 125 GLN A CA 1
ATOM 929 C C . GLN A 1 125 ? 4.625 17.781 -5.332 1 98.62 125 GLN A C 1
ATOM 931 O O . GLN A 1 125 ? 5.852 17.688 -5.41 1 98.62 125 GLN A O 1
ATOM 936 N N . ALA A 1 126 ? 3.867 16.75 -5.367 1 98.75 126 ALA A N 1
ATOM 937 C CA . ALA A 1 126 ? 4.383 15.391 -5.48 1 98.75 126 ALA A CA 1
ATOM 938 C C . ALA A 1 126 ? 5.109 15.188 -6.805 1 98.75 126 ALA A C 1
ATOM 940 O O . ALA A 1 126 ? 4.68 15.703 -7.844 1 98.75 126 ALA A O 1
ATOM 941 N N . SER A 1 127 ? 6.203 14.492 -6.766 1 98.69 127 SER A N 1
ATOM 942 C CA . SER A 1 127 ? 6.988 14.094 -7.93 1 98.69 127 SER A CA 1
ATOM 943 C C . SER A 1 127 ? 7.355 12.609 -7.867 1 98.69 127 SER A C 1
ATOM 945 O O . SER A 1 127 ? 7.273 11.992 -6.805 1 98.69 127 SER A O 1
ATOM 947 N N . PRO A 1 128 ? 7.711 12.039 -9.023 1 98.5 128 PRO A N 1
ATOM 948 C CA . PRO A 1 128 ? 8.18 10.648 -8.977 1 98.5 128 PRO A CA 1
ATOM 949 C C . PRO A 1 128 ? 9.312 10.445 -7.973 1 98.5 128 PRO A C 1
ATOM 951 O O . PRO A 1 128 ? 9.352 9.43 -7.273 1 98.5 128 PRO A O 1
ATOM 954 N N . GLU A 1 129 ? 10.172 11.43 -7.844 1 98.44 129 GLU A N 1
ATOM 955 C CA . GLU A 1 129 ? 11.305 11.336 -6.934 1 98.44 129 GLU A CA 1
ATOM 956 C C . GLU A 1 129 ? 10.852 11.336 -5.477 1 98.44 129 GLU A C 1
ATOM 958 O O . GLU A 1 129 ? 11.352 10.562 -4.66 1 98.44 129 GLU A O 1
ATOM 963 N N . SER A 1 130 ? 9.922 12.242 -5.145 1 98.62 130 SER A N 1
ATOM 964 C CA . SER A 1 130 ? 9.445 12.297 -3.766 1 98.62 130 SER A CA 1
ATOM 965 C C . SER A 1 130 ? 8.68 11.031 -3.389 1 98.62 130 SER A C 1
ATOM 967 O O . SER A 1 130 ? 8.812 10.531 -2.271 1 98.62 130 SER A O 1
ATOM 969 N N . ILE A 1 131 ? 7.895 10.492 -4.383 1 98.75 131 ILE A N 1
ATOM 970 C CA . ILE A 1 131 ? 7.133 9.273 -4.105 1 98.75 131 ILE A CA 1
ATOM 971 C C . ILE A 1 131 ? 8.078 8.086 -4.008 1 98.75 131 ILE A C 1
ATOM 973 O O . ILE A 1 131 ? 7.902 7.211 -3.154 1 98.75 131 ILE A O 1
ATOM 977 N N . ALA A 1 132 ? 9.109 8.062 -4.84 1 98.5 132 ALA A N 1
ATOM 978 C CA . ALA A 1 132 ? 10.133 7.02 -4.715 1 98.5 132 ALA A CA 1
ATOM 979 C C . ALA A 1 132 ? 10.789 7.062 -3.336 1 98.5 132 ALA A C 1
ATOM 981 O O . ALA A 1 132 ? 11.07 6.016 -2.744 1 98.5 132 ALA A O 1
ATOM 982 N N . PHE A 1 133 ? 11.031 8.258 -2.805 1 98.44 133 PHE A N 1
ATOM 983 C CA . PHE A 1 133 ? 11.594 8.438 -1.471 1 98.44 133 PHE A CA 1
ATOM 984 C C . PHE A 1 133 ? 10.656 7.879 -0.41 1 98.44 133 PHE A C 1
ATOM 986 O O . PHE A 1 133 ? 11.086 7.195 0.519 1 98.44 133 PHE A O 1
ATOM 993 N N . MET A 1 134 ? 9.375 8.102 -0.566 1 98.38 134 MET A N 1
ATOM 994 C CA . MET A 1 134 ? 8.375 7.598 0.374 1 98.38 134 MET A CA 1
ATOM 995 C C . MET A 1 134 ? 8.328 6.074 0.352 1 98.38 134 MET A C 1
ATOM 997 O O . MET A 1 134 ? 8.219 5.438 1.4 1 98.38 134 MET A O 1
ATOM 1001 N N . ILE A 1 135 ? 8.406 5.527 -0.825 1 97.88 135 ILE A N 1
ATOM 1002 C CA . ILE A 1 135 ? 8.352 4.078 -0.96 1 97.88 135 ILE A CA 1
ATOM 1003 C C . ILE A 1 135 ? 9.594 3.455 -0.326 1 97.88 135 ILE A C 1
ATOM 1005 O O . ILE A 1 135 ? 9.492 2.51 0.458 1 97.88 135 ILE A O 1
ATOM 1009 N N . ARG A 1 136 ? 10.719 4.02 -0.563 1 96.25 136 ARG A N 1
ATOM 1010 C CA . ARG A 1 136 ? 12 3.482 -0.115 1 96.25 136 ARG A CA 1
ATOM 1011 C C . ARG A 1 136 ? 12.109 3.523 1.405 1 96.25 136 ARG A C 1
ATOM 1013 O O . ARG A 1 136 ? 12.688 2.621 2.016 1 96.25 136 ARG A O 1
ATOM 1020 N N . ASN A 1 137 ? 11.555 4.539 1.979 1 96.5 137 ASN A N 1
ATOM 1021 C CA . ASN A 1 137 ? 11.766 4.746 3.406 1 96.5 137 ASN A CA 1
ATOM 1022 C C . ASN A 1 137 ? 10.523 4.402 4.219 1 96.5 137 ASN A C 1
ATOM 1024 O O . ASN A 1 137 ? 10.555 4.391 5.449 1 96.5 137 ASN A O 1
ATOM 1028 N N . GLY A 1 138 ? 9.484 4.121 3.477 1 96.62 138 GLY A N 1
ATOM 1029 C CA . GLY A 1 138 ? 8.219 3.922 4.164 1 96.62 138 GLY A CA 1
ATOM 1030 C C . GLY A 1 138 ? 7.637 2.537 3.955 1 96.62 138 GLY A C 1
ATOM 1031 O O . GLY A 1 138 ? 8.359 1.603 3.596 1 96.62 138 GLY A O 1
ATOM 1032 N N . SER A 1 139 ? 6.352 2.418 4.281 1 96.75 139 SER A N 1
ATOM 1033 C CA . SER A 1 139 ? 5.621 1.158 4.203 1 96.75 139 SER A CA 1
ATOM 1034 C C . SER A 1 139 ? 5.238 0.828 2.764 1 96.75 139 SER A C 1
ATOM 1036 O O . SER A 1 139 ? 4.859 -0.305 2.463 1 96.75 139 SER A O 1
ATOM 1038 N N . GLY A 1 140 ? 5.301 1.791 1.947 1 97.69 140 GLY A N 1
ATOM 1039 C CA . GLY A 1 140 ? 4.809 1.656 0.585 1 97.69 140 GLY A CA 1
ATOM 1040 C C . GLY A 1 140 ? 3.33 1.965 0.451 1 97.69 140 GLY A C 1
ATOM 1041 O O . GLY A 1 140 ? 2.82 2.115 -0.661 1 97.69 140 GLY A O 1
ATOM 1042 N N . ILE A 1 141 ? 2.643 2.074 1.491 1 98.31 141 ILE A N 1
ATOM 1043 C CA . ILE A 1 141 ? 1.256 2.525 1.491 1 98.31 141 ILE A CA 1
ATOM 1044 C C . ILE A 1 141 ? 1.21 4.051 1.436 1 98.31 141 ILE A C 1
ATOM 1046 O O . ILE A 1 141 ? 1.614 4.727 2.385 1 98.31 141 ILE A O 1
ATOM 1050 N N . ILE A 1 142 ? 0.758 4.562 0.338 1 98.75 142 ILE A N 1
ATOM 1051 C CA . ILE A 1 142 ? 0.729 6.008 0.136 1 98.75 142 ILE A CA 1
ATOM 1052 C C . ILE A 1 142 ? -0.711 6.512 0.213 1 98.75 142 ILE A C 1
ATOM 1054 O O . ILE A 1 142 ? -1.578 6.047 -0.531 1 98.75 142 ILE A O 1
ATOM 1058 N N . SER A 1 143 ? -0.909 7.469 1.081 1 98.69 143 SER A N 1
ATOM 1059 C CA . SER A 1 143 ? -2.246 8.008 1.312 1 98.69 143 SER A CA 1
ATOM 1060 C C . SER A 1 143 ? -2.303 9.5 1.019 1 98.69 143 SER A C 1
ATOM 1062 O O . SER A 1 143 ? -1.274 10.18 1.042 1 98.69 143 SER A O 1
ATOM 1064 N N . VAL A 1 144 ? -3.492 9.961 0.751 1 98.94 144 VAL A N 1
ATOM 1065 C CA . VAL A 1 144 ? -3.721 11.383 0.49 1 98.94 144 VAL A CA 1
ATOM 1066 C C . VAL A 1 144 ? -4.812 11.906 1.419 1 98.94 144 VAL A C 1
ATOM 1068 O O . VAL A 1 144 ? -5.957 11.453 1.361 1 98.94 144 VAL A O 1
ATOM 1071 N N . GLY A 1 145 ? -4.418 12.828 2.299 1 98.75 145 GLY A N 1
ATOM 1072 C CA . GLY A 1 145 ? -5.398 13.484 3.145 1 98.75 145 GLY A CA 1
ATOM 1073 C C . GLY A 1 145 ? -6.188 14.562 2.42 1 98.75 145 GLY A C 1
ATOM 1074 O O . GLY A 1 145 ? -5.605 15.477 1.835 1 98.75 145 GLY A O 1
ATOM 1075 N N . MET A 1 146 ? -7.488 14.469 2.553 1 98.75 146 MET A N 1
ATOM 1076 C CA . MET A 1 146 ? -8.359 15.359 1.799 1 98.75 146 MET A CA 1
ATOM 1077 C C . MET A 1 146 ? -9.562 15.781 2.641 1 98.75 146 MET A C 1
ATOM 1079 O O . MET A 1 146 ? -10.094 14.984 3.412 1 98.75 146 MET A O 1
ATOM 1083 N N . LYS A 1 147 ? -9.977 17.016 2.418 1 98.06 147 LYS A N 1
ATOM 1084 C CA . LYS A 1 147 ? -11.227 17.453 3.029 1 98.06 147 LYS A CA 1
ATOM 1085 C C . LYS A 1 147 ? -12.43 16.781 2.375 1 98.06 147 LYS A C 1
ATOM 1087 O O . LYS A 1 147 ? -12.367 16.375 1.216 1 98.06 147 LYS A O 1
ATOM 1092 N N . GLU A 1 148 ? -13.445 16.781 3.082 1 96.5 148 GLU A N 1
ATOM 1093 C CA . GLU A 1 148 ? -14.656 16.109 2.639 1 96.5 148 GLU A CA 1
ATOM 1094 C C . GLU A 1 148 ? -15.172 16.688 1.322 1 96.5 148 GLU A C 1
ATOM 1096 O O . GLU A 1 148 ? -15.648 15.945 0.459 1 96.5 148 GLU A O 1
ATOM 1101 N N . GLU A 1 149 ? -15.102 17.938 1.156 1 97.44 149 GLU A N 1
ATOM 1102 C CA . GLU A 1 149 ? -15.602 18.609 -0.039 1 97.44 149 GLU A CA 1
ATOM 1103 C C . GLU A 1 149 ? -14.906 18.109 -1.294 1 97.44 149 GLU A C 1
ATOM 1105 O O . GLU A 1 149 ? -15.531 17.953 -2.344 1 97.44 149 GLU A O 1
ATOM 1110 N N . ASP A 1 150 ? -13.641 17.844 -1.197 1 98.25 150 ASP A N 1
ATOM 1111 C CA . ASP A 1 150 ? -12.883 17.328 -2.33 1 98.25 150 ASP A CA 1
ATOM 1112 C C . ASP A 1 150 ? -13.281 15.875 -2.633 1 98.25 150 ASP A C 1
ATOM 1114 O O . ASP A 1 150 ? -13.398 15.492 -3.799 1 98.25 150 ASP A O 1
ATOM 1118 N N . LEU A 1 151 ? -13.461 15.109 -1.617 1 97.94 151 LEU A N 1
ATOM 1119 C CA . LEU A 1 151 ? -13.883 13.719 -1.794 1 97.94 151 LEU A CA 1
ATOM 1120 C C . LEU A 1 151 ? -15.258 13.648 -2.449 1 97.94 151 LEU A C 1
ATOM 1122 O O . LEU A 1 151 ? -15.484 12.82 -3.34 1 97.94 151 LEU A O 1
ATOM 1126 N N . GLU A 1 152 ? -16.109 14.516 -2.023 1 97.31 152 GLU A N 1
ATOM 1127 C CA . GLU A 1 152 ? -17.453 14.57 -2.604 1 97.31 152 GLU A CA 1
ATOM 1128 C C . GLU A 1 152 ? -17.406 15.023 -4.062 1 97.31 152 GLU A C 1
ATOM 1130 O O . 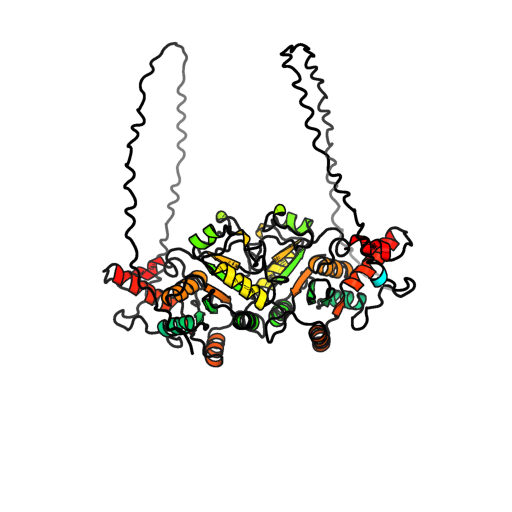GLU A 1 152 ? -18.062 14.438 -4.922 1 97.31 152 GLU A O 1
ATOM 1135 N N . ARG A 1 153 ? -16.656 16.016 -4.273 1 98.06 153 ARG A N 1
ATOM 1136 C CA . ARG A 1 153 ? -16.5 16.516 -5.633 1 98.06 153 ARG A CA 1
ATOM 1137 C C . ARG A 1 153 ? -16.016 15.422 -6.574 1 98.06 153 ARG A C 1
ATOM 1139 O O . ARG A 1 153 ? -16.5 15.312 -7.707 1 98.06 153 ARG A O 1
ATOM 1146 N N . LEU A 1 154 ? -15.156 14.609 -6.102 1 98.12 154 LEU A N 1
ATOM 1147 C CA . LEU A 1 154 ? -14.562 13.555 -6.922 1 98.12 154 LEU A CA 1
ATOM 1148 C C . LEU A 1 154 ? -15.367 12.266 -6.82 1 98.12 154 LEU A C 1
ATOM 1150 O O . LEU A 1 154 ? -15.008 11.258 -7.434 1 98.12 154 LEU A O 1
ATOM 1154 N N . MET A 1 155 ? -16.391 12.273 -5.984 1 96.75 155 MET A N 1
ATOM 1155 C CA . MET A 1 155 ? -17.297 11.141 -5.793 1 96.75 155 MET A CA 1
ATOM 1156 C C . MET A 1 155 ? -16.531 9.906 -5.328 1 96.75 155 MET A C 1
ATOM 1158 O O . MET A 1 155 ? -16.656 8.836 -5.918 1 96.75 155 MET A O 1
ATOM 1162 N N . LEU A 1 156 ? -15.797 10.117 -4.344 1 96.19 156 LEU A N 1
ATOM 1163 C CA . LEU A 1 156 ? -15.055 9.016 -3.732 1 96.19 156 LEU A CA 1
ATOM 1164 C C . LEU A 1 156 ? -15.75 8.531 -2.465 1 96.19 156 LEU A C 1
ATOM 1166 O O . LEU A 1 156 ? -15.664 9.18 -1.418 1 96.19 156 LEU A O 1
ATOM 1170 N N . PRO A 1 157 ? -16.391 7.387 -2.576 1 93.19 157 PRO A N 1
ATOM 1171 C CA . PRO A 1 157 ? -17.109 6.887 -1.401 1 93.19 157 PRO A CA 1
ATOM 1172 C C . PRO A 1 157 ? -16.188 6.238 -0.376 1 93.19 157 PRO A C 1
ATOM 1174 O O . PRO A 1 157 ? -15.109 5.758 -0.73 1 93.19 157 PRO A O 1
ATOM 1177 N N . MET A 1 158 ? -16.672 6.258 0.845 1 92.69 158 MET A N 1
ATOM 1178 C CA . MET A 1 158 ? -15.945 5.531 1.885 1 92.69 158 MET A CA 1
ATOM 1179 C C . MET A 1 158 ? -15.859 4.047 1.553 1 92.69 158 MET A C 1
ATOM 1181 O O . MET A 1 158 ? -16.797 3.477 0.986 1 92.69 158 MET A O 1
ATOM 1185 N N . MET A 1 159 ? -14.766 3.408 1.806 1 91.56 159 MET A N 1
ATOM 1186 C CA . MET A 1 159 ? -14.562 1.999 1.484 1 91.56 159 MET A CA 1
ATOM 1187 C C . MET A 1 159 ? -15.5 1.114 2.301 1 91.56 159 MET A C 1
ATOM 1189 O O . MET A 1 159 ? -15.961 0.078 1.819 1 91.56 159 MET A O 1
ATOM 1193 N N . SER A 1 160 ? -15.68 1.342 3.451 1 80.62 160 SER A N 1
ATOM 1194 C CA . SER A 1 160 ? -16.625 0.626 4.305 1 80.62 160 SER A CA 1
ATOM 1195 C C . SER A 1 160 ? -17.594 1.587 4.988 1 80.62 160 SER A C 1
ATOM 1197 O O . SER A 1 160 ? -17.25 2.746 5.234 1 80.62 160 SER A O 1
ATOM 1199 N N . PRO A 1 161 ? -18.781 0.876 5.109 1 65.19 161 PRO A N 1
ATOM 1200 C CA . PRO A 1 161 ? -19.734 1.758 5.805 1 65.19 161 PRO A CA 1
ATOM 1201 C C . PRO A 1 161 ? -19.188 2.273 7.137 1 65.19 161 PRO A C 1
ATOM 1203 O O . PRO A 1 161 ? -18.438 1.563 7.816 1 65.19 161 PRO A O 1
ATOM 1206 N N . VAL A 1 162 ? -19.516 3.443 7.344 1 53.44 162 VAL A N 1
ATOM 1207 C CA . VAL A 1 162 ? -19.047 4.168 8.523 1 53.44 162 VAL A CA 1
ATOM 1208 C C . VAL A 1 162 ? -19.438 3.398 9.781 1 53.44 162 VAL A C 1
ATOM 1210 O O . VAL A 1 162 ? -18.719 3.43 10.789 1 53.44 162 VAL A O 1
ATOM 1213 N N . THR A 1 163 ? -20.516 2.814 9.695 1 47.69 163 THR A N 1
ATOM 1214 C CA . THR A 1 163 ? -21.016 2.076 10.844 1 47.69 163 THR A CA 1
ATOM 1215 C C . THR A 1 163 ? -20.047 0.972 11.25 1 47.69 163 THR A C 1
ATOM 1217 O O . THR A 1 163 ? -20.062 0.507 12.391 1 47.69 163 THR A O 1
ATOM 1220 N N . GLU A 1 164 ? -19.281 0.609 10.391 1 54 164 GLU A N 1
ATOM 1221 C CA . GLU A 1 164 ? -18.328 -0.465 10.664 1 54 164 GLU A CA 1
ATOM 1222 C C . GLU A 1 164 ? -16.984 0.091 11.125 1 54 164 GLU A C 1
ATOM 1224 O O . GLU A 1 164 ? -16.125 -0.655 11.617 1 54 164 GLU A O 1
ATOM 1229 N N . ILE A 1 165 ? -16.922 1.355 10.898 1 54.06 165 ILE A N 1
ATOM 1230 C CA . ILE A 1 165 ? -15.695 1.999 11.359 1 54.06 165 ILE A CA 1
ATOM 1231 C C . ILE A 1 165 ? -15.773 2.236 12.859 1 54.06 165 ILE A C 1
ATOM 1233 O O . ILE A 1 165 ? -16.609 3.012 13.336 1 54.06 165 ILE A O 1
ATOM 1237 N N . GLY A 1 166 ? -15.961 1.229 13.609 1 48.62 166 GLY A N 1
ATOM 1238 C CA . GLY A 1 166 ? -16.25 1.118 15.031 1 48.62 166 GLY A CA 1
ATOM 1239 C C . GLY A 1 166 ? -15.594 2.205 15.859 1 48.62 166 GLY A C 1
ATOM 1240 O O . GLY A 1 166 ? -16.078 2.531 16.953 1 48.62 166 GLY A O 1
ATOM 1241 N N . ASP A 1 167 ? -14.305 2.607 15.531 1 58.97 167 ASP 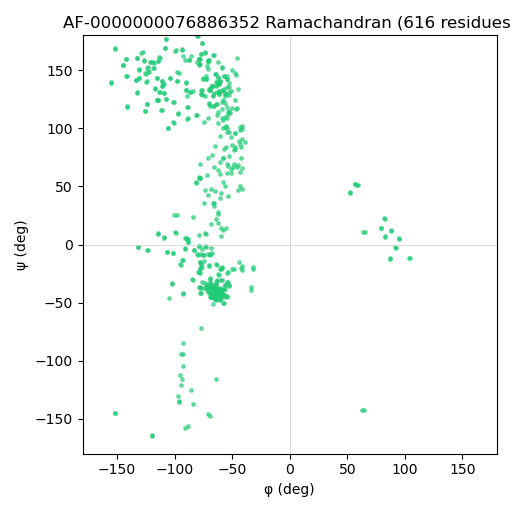A N 1
ATOM 1242 C CA . ASP A 1 167 ? -13.602 3.482 16.469 1 58.97 167 ASP A CA 1
ATOM 1243 C C . ASP A 1 167 ? -13.422 4.879 15.875 1 58.97 167 ASP A C 1
ATOM 1245 O O . ASP A 1 167 ? -12.992 5.023 14.727 1 58.97 167 ASP A O 1
ATOM 1249 N N . ILE A 1 168 ? -14.086 5.871 16.547 1 49.38 168 ILE A N 1
ATOM 1250 C CA . ILE A 1 168 ? -13.961 7.281 16.203 1 49.38 168 ILE A CA 1
ATOM 1251 C C . ILE A 1 168 ? -12.5 7.605 15.883 1 49.38 168 ILE A C 1
ATOM 1253 O O . ILE A 1 168 ? -12.211 8.5 15.078 1 49.38 168 ILE A O 1
ATOM 1257 N N . SER A 1 169 ? -11.641 6.859 16.328 1 61.81 169 SER A N 1
ATOM 1258 C CA . SER A 1 169 ? -10.219 7.133 16.172 1 61.81 169 SER A CA 1
ATOM 1259 C C . SER A 1 169 ? -9.68 6.504 14.883 1 61.81 169 SER A C 1
ATOM 1261 O O . SER A 1 169 ? -8.547 6.781 14.484 1 61.81 169 SER A O 1
ATOM 1263 N N . ALA A 1 170 ? -10.664 5.98 14.203 1 70.19 170 ALA A N 1
ATOM 1264 C CA . ALA A 1 170 ? -10.156 5.223 13.062 1 70.19 170 ALA A CA 1
ATOM 1265 C C . ALA A 1 170 ? -10.039 6.109 11.828 1 70.19 170 ALA A C 1
ATOM 1267 O O . ALA A 1 170 ? -10.836 7.035 11.641 1 70.19 170 ALA A O 1
ATOM 1268 N N . THR A 1 171 ? -8.984 5.887 11.133 1 76.69 171 THR A N 1
ATOM 1269 C CA . THR A 1 171 ? -8.781 6.562 9.859 1 76.69 171 THR A CA 1
ATOM 1270 C C . THR A 1 171 ? -9.883 6.188 8.875 1 76.69 171 THR A C 1
ATOM 1272 O O . THR A 1 171 ? -10.25 5.016 8.758 1 76.69 171 THR A O 1
ATOM 1275 N N . ALA A 1 172 ? -10.422 7.207 8.273 1 83.88 172 ALA A N 1
ATOM 1276 C CA . ALA A 1 172 ? -11.469 7.008 7.273 1 83.88 172 ALA A CA 1
ATOM 1277 C C . ALA A 1 172 ? -10.891 7.031 5.859 1 83.88 172 ALA A C 1
ATOM 1279 O O . ALA A 1 172 ? -10.438 8.07 5.387 1 83.88 172 ALA A O 1
ATOM 1280 N N . SER A 1 173 ? -10.969 5.863 5.258 1 93.19 173 SER A N 1
ATOM 1281 C CA . SER A 1 173 ? -10.445 5.742 3.904 1 93.19 173 SER A CA 1
ATOM 1282 C C . SER A 1 173 ? -11.562 5.527 2.893 1 93.19 173 SER A C 1
ATOM 1284 O O . SER A 1 173 ? -12.5 4.77 3.152 1 93.19 173 SER A O 1
ATOM 1286 N N . THR A 1 174 ? -11.438 6.199 1.853 1 95.25 174 THR A N 1
ATOM 1287 C CA . THR A 1 174 ? -12.312 5.91 0.717 1 95.25 174 THR A CA 1
ATOM 1288 C C . THR A 1 174 ? -11.797 4.703 -0.061 1 95.25 174 THR A C 1
ATOM 1290 O O . THR A 1 174 ? -10.781 4.102 0.309 1 95.25 174 THR A O 1
ATOM 1293 N N . VAL A 1 175 ? -12.555 4.398 -1.074 1 95.06 175 VAL A N 1
ATOM 1294 C CA . VAL A 1 175 ? -12.008 3.43 -2.023 1 95.06 175 VAL A CA 1
ATOM 1295 C C . VAL A 1 175 ? -10.703 3.953 -2.605 1 95.06 175 VAL A C 1
ATOM 1297 O O . VAL A 1 175 ? -10.492 5.164 -2.693 1 95.06 175 VAL A O 1
ATOM 1300 N N . THR A 1 176 ? -9.859 3.014 -2.988 1 96.81 176 THR A N 1
ATOM 1301 C CA . THR A 1 176 ? -8.57 3.408 -3.553 1 96.81 176 THR A CA 1
ATOM 1302 C C . THR A 1 176 ? -8.734 3.842 -5.008 1 96.81 176 THR A C 1
ATOM 1304 O O . THR A 1 176 ? -9.711 3.484 -5.664 1 96.81 176 THR A O 1
ATOM 1307 N N . VAL A 1 177 ? -7.73 4.598 -5.449 1 96.75 177 VAL A N 1
ATOM 1308 C CA . VAL A 1 177 ? -7.891 5.141 -6.793 1 96.75 177 VAL A CA 1
ATOM 1309 C C . VAL A 1 177 ? -6.547 5.125 -7.52 1 96.75 177 VAL A C 1
ATOM 1311 O O . VAL A 1 177 ? -5.492 5.031 -6.887 1 96.75 177 VAL A O 1
ATOM 1314 N N . ASP A 1 178 ? -6.625 5.191 -8.836 1 97 178 ASP A N 1
ATOM 1315 C CA . ASP A 1 178 ? -5.551 5.504 -9.773 1 97 178 ASP A CA 1
ATOM 1316 C C . ASP A 1 178 ? -5.988 6.578 -10.773 1 97 178 ASP A C 1
ATOM 1318 O O . ASP A 1 178 ? -7.176 6.715 -11.062 1 97 178 ASP A O 1
ATOM 1322 N N . ALA A 1 179 ? -4.992 7.328 -11.211 1 97.5 179 ALA A N 1
ATOM 1323 C CA . ALA A 1 179 ? -5.309 8.164 -12.367 1 97.5 179 ALA A CA 1
ATOM 1324 C C . ALA A 1 179 ? -5.801 7.309 -13.531 1 97.5 179 ALA A C 1
ATOM 1326 O O . ALA A 1 179 ? -5.289 6.215 -13.773 1 97.5 179 ALA A O 1
ATOM 1327 N N . ARG A 1 180 ? -6.684 7.836 -14.234 1 94.94 180 ARG A N 1
ATOM 1328 C CA . ARG A 1 180 ? -7.262 7.078 -15.344 1 94.94 180 ARG A CA 1
ATOM 1329 C C . ARG A 1 180 ? -6.328 7.078 -16.547 1 94.94 180 ARG A C 1
ATOM 1331 O O . ARG A 1 180 ? -6.273 6.102 -17.297 1 94.94 180 ARG A O 1
ATOM 1338 N N . VAL A 1 181 ? -5.66 8.156 -16.766 1 94.25 181 VAL A N 1
ATOM 1339 C CA . VAL A 1 181 ? -4.824 8.297 -17.953 1 94.25 181 VAL A CA 1
ATOM 1340 C C . VAL A 1 181 ? -3.385 8.602 -17.547 1 94.25 181 VAL A C 1
ATOM 1342 O O . VAL A 1 181 ? -3.148 9.188 -16.484 1 94.25 181 VAL A O 1
ATOM 1345 N N . GLY A 1 182 ? -2.5 8.133 -18.359 1 94.31 182 GLY A N 1
ATOM 1346 C CA . GLY A 1 182 ? -1.112 8.531 -18.203 1 94.31 182 GLY A CA 1
ATOM 1347 C C . GLY A 1 182 ? -0.336 7.637 -17.25 1 94.31 182 GLY A C 1
ATOM 1348 O O . GLY A 1 182 ? 0.713 8.031 -16.734 1 94.31 182 GLY A O 1
ATOM 1349 N N . ILE A 1 183 ? -1 6.508 -16.953 1 94.44 183 ILE A N 1
ATOM 1350 C CA . ILE A 1 183 ? -0.272 5.586 -16.078 1 94.44 183 ILE A CA 1
ATOM 1351 C C . ILE A 1 183 ? -0.268 4.191 -16.703 1 94.44 183 ILE A C 1
ATOM 1353 O O . ILE A 1 183 ? -0.971 3.943 -17.688 1 94.44 183 ILE A O 1
ATOM 1357 N N . SER A 1 184 ? 0.582 3.35 -16.219 1 90.88 184 SER A N 1
ATOM 1358 C CA . SER A 1 184 ? 0.592 1.942 -16.594 1 90.88 184 SER A CA 1
ATOM 1359 C C . SER A 1 184 ? -0.233 1.097 -15.633 1 90.88 184 SER A C 1
ATOM 1361 O O . SER A 1 184 ? -1.465 1.104 -15.695 1 90.88 184 SER A O 1
ATOM 1363 N N . THR A 1 185 ? 0.337 0.498 -14.625 1 90.44 185 THR A N 1
ATOM 1364 C CA . THR A 1 185 ? -0.385 -0.375 -13.703 1 90.44 185 THR A CA 1
ATOM 1365 C C . THR A 1 185 ? -0.844 0.399 -12.469 1 90.44 185 THR A C 1
ATOM 1367 O O . THR A 1 185 ? -1.69 -0.078 -11.711 1 90.44 185 THR A O 1
ATOM 1370 N N . GLY A 1 186 ? -0.255 1.531 -12.258 1 95.12 186 GLY A N 1
ATOM 1371 C CA . GLY A 1 186 ? -0.59 2.342 -11.102 1 95.12 186 GLY A CA 1
ATOM 1372 C C . GLY A 1 186 ? 0.34 2.111 -9.922 1 95.12 186 GLY A C 1
ATOM 1373 O O . GLY A 1 186 ? 0.198 2.752 -8.875 1 95.12 186 GLY A O 1
ATOM 1374 N N . VAL A 1 187 ? 1.371 1.335 -10.078 1 96.44 187 VAL A N 1
ATOM 1375 C CA . VAL A 1 187 ? 2.145 0.848 -8.945 1 96.44 187 VAL A CA 1
ATOM 1376 C C . VAL A 1 187 ? 3.439 1.648 -8.82 1 96.44 187 VAL A C 1
ATOM 1378 O O . VAL A 1 187 ? 3.928 1.883 -7.711 1 96.44 187 VAL A O 1
ATOM 1381 N N . SER A 1 188 ? 4.008 2.072 -9.914 1 97.38 188 SER A N 1
ATOM 1382 C CA . SER A 1 188 ? 5.301 2.746 -9.898 1 97.38 188 SER A CA 1
ATOM 1383 C C . SER A 1 188 ? 5.215 4.094 -9.188 1 97.38 188 SER A C 1
ATOM 1385 O O . SER A 1 188 ? 4.125 4.645 -9.023 1 97.38 188 SER A O 1
ATOM 1387 N N . ALA A 1 189 ? 6.379 4.625 -8.805 1 98.5 189 ALA A N 1
ATOM 1388 C CA . ALA A 1 189 ? 6.426 5.945 -8.188 1 98.5 189 ALA A CA 1
ATOM 1389 C C . ALA A 1 189 ? 5.836 7.008 -9.117 1 98.5 189 ALA A C 1
ATOM 1391 O O . ALA A 1 189 ? 5.09 7.883 -8.672 1 98.5 189 ALA A O 1
ATOM 1392 N N . ALA A 1 190 ? 6.168 6.914 -10.359 1 98.5 190 ALA A N 1
ATOM 1393 C CA . ALA A 1 190 ? 5.664 7.887 -11.336 1 98.5 190 ALA A CA 1
ATOM 1394 C C . ALA A 1 190 ? 4.148 7.789 -11.469 1 98.5 190 ALA A C 1
ATOM 1396 O O . ALA A 1 190 ? 3.457 8.812 -11.508 1 98.5 190 ALA A O 1
ATOM 1397 N N . ASP A 1 191 ? 3.648 6.578 -11.609 1 97.94 191 ASP A N 1
ATOM 1398 C CA . ASP A 1 191 ? 2.207 6.375 -11.711 1 97.94 191 ASP A CA 1
ATOM 1399 C C . ASP A 1 191 ? 1.486 6.906 -10.477 1 97.94 191 ASP A C 1
ATOM 1401 O O . ASP A 1 191 ? 0.454 7.57 -10.594 1 97.94 191 ASP A O 1
ATOM 1405 N N . ARG A 1 192 ? 2.051 6.652 -9.305 1 98.75 192 ARG A N 1
ATOM 1406 C CA . ARG A 1 192 ? 1.415 7.086 -8.07 1 98.75 192 ARG A CA 1
ATOM 1407 C C . ARG A 1 192 ? 1.502 8.602 -7.91 1 98.75 192 ARG A C 1
ATOM 1409 O O . ARG A 1 192 ? 0.569 9.234 -7.41 1 98.75 192 ARG A O 1
ATOM 1416 N N . ALA A 1 193 ? 2.611 9.172 -8.336 1 98.88 193 ALA A N 1
ATOM 1417 C CA . ALA A 1 193 ? 2.711 10.633 -8.336 1 98.88 193 ALA A CA 1
ATOM 1418 C C . ALA A 1 193 ? 1.626 11.258 -9.203 1 98.88 193 ALA A C 1
ATOM 1420 O O . ALA A 1 193 ? 0.992 12.242 -8.805 1 98.88 193 ALA A O 1
ATOM 1421 N N . LYS A 1 194 ? 1.399 10.664 -10.328 1 98.81 194 LYS A N 1
ATOM 1422 C CA . LYS A 1 194 ? 0.372 11.164 -11.234 1 98.81 194 LYS A CA 1
ATOM 1423 C C . LYS A 1 194 ? -1.013 11.078 -10.594 1 98.81 194 LYS A C 1
ATOM 1425 O O . LYS A 1 194 ? -1.82 12 -10.734 1 98.81 194 LYS A O 1
ATOM 1430 N N . THR A 1 195 ? -1.262 10.023 -9.969 1 98.81 195 THR A N 1
ATOM 1431 C CA . THR A 1 195 ? -2.539 9.852 -9.289 1 98.81 195 THR A CA 1
ATOM 1432 C C . THR A 1 195 ? -2.705 10.891 -8.18 1 98.81 195 THR A C 1
ATOM 1434 O O . THR A 1 195 ? -3.777 11.484 -8.031 1 98.81 195 THR A O 1
ATOM 1437 N N . ILE A 1 196 ? -1.646 11.109 -7.422 1 98.94 196 ILE A N 1
ATOM 1438 C CA . ILE A 1 196 ? -1.665 12.07 -6.32 1 98.94 196 ILE A CA 1
ATOM 1439 C C . ILE A 1 196 ? -1.929 13.469 -6.859 1 98.94 196 ILE A C 1
ATOM 1441 O O . ILE A 1 196 ? -2.736 14.219 -6.297 1 98.94 196 ILE A O 1
ATOM 1445 N N . LEU A 1 197 ? -1.274 13.812 -7.941 1 98.88 197 LEU A N 1
ATOM 1446 C CA . LEU A 1 197 ? -1.482 15.117 -8.562 1 98.88 197 LEU A CA 1
ATOM 1447 C C . LEU A 1 197 ? -2.92 15.266 -9.047 1 98.88 197 LEU A C 1
ATOM 1449 O O . LEU A 1 197 ? -3.506 16.344 -8.945 1 98.88 197 LEU A O 1
ATOM 1453 N N . ALA A 1 198 ? -3.498 14.203 -9.578 1 98.81 198 ALA A N 1
ATOM 1454 C CA . ALA A 1 198 ? -4.895 14.234 -10 1 98.81 198 ALA A CA 1
ATOM 1455 C C . ALA A 1 198 ? -5.824 14.484 -8.812 1 98.81 198 ALA A C 1
ATOM 1457 O O . ALA A 1 198 ? -6.781 15.25 -8.914 1 98.81 198 ALA A O 1
ATOM 1458 N N . LEU A 1 199 ? -5.543 13.867 -7.707 1 98.88 199 LEU A N 1
ATOM 1459 C CA . LEU A 1 199 ? -6.34 14.062 -6.5 1 98.88 199 LEU A CA 1
ATOM 1460 C C . LEU A 1 199 ? -6.215 15.492 -5.988 1 98.88 199 LEU A C 1
ATOM 1462 O O . LEU A 1 199 ? -7.184 16.062 -5.48 1 98.88 199 LEU A O 1
ATOM 1466 N N . ALA A 1 200 ? -5.027 16.031 -6.113 1 98.81 200 ALA A N 1
ATOM 1467 C CA . ALA A 1 200 ? -4.723 17.328 -5.539 1 98.81 200 ALA A CA 1
ATOM 1468 C C . ALA A 1 200 ? -5.289 18.453 -6.398 1 98.81 200 ALA A C 1
ATOM 1470 O O . ALA A 1 200 ? -5.492 19.578 -5.918 1 98.81 200 ALA A O 1
ATOM 1471 N N . SER A 1 201 ? -5.586 18.234 -7.656 1 98.5 201 SER A N 1
ATOM 1472 C CA . SER A 1 201 ? -6.016 19.266 -8.586 1 98.5 201 SER A CA 1
ATOM 1473 C C . SER A 1 201 ? -7.461 19.688 -8.336 1 98.5 201 SER A C 1
ATOM 1475 O O . SER A 1 201 ? -8.352 18.828 -8.297 1 98.5 201 SER A O 1
ATOM 1477 N N . PRO A 1 202 ? -7.672 20.984 -8.203 1 97.81 202 PRO A N 1
ATOM 1478 C CA . PRO A 1 202 ? -9.055 21.453 -8.031 1 97.81 202 PRO A CA 1
ATOM 1479 C C . PRO A 1 202 ? -9.898 21.281 -9.297 1 97.81 202 PRO A C 1
ATOM 1481 O O . PRO A 1 202 ? -11.125 21.375 -9.234 1 97.81 202 PRO A O 1
ATOM 1484 N N . ASP A 1 203 ? -9.289 20.938 -10.383 1 98.06 203 ASP A N 1
ATOM 1485 C CA . ASP A 1 203 ? -9.984 20.828 -11.664 1 98.06 203 ASP A CA 1
ATOM 1486 C C . ASP A 1 203 ? -10.297 19.375 -12.008 1 98.06 203 ASP A C 1
ATOM 1488 O O . ASP A 1 203 ? -11.008 19.109 -12.977 1 98.06 203 ASP A O 1
ATOM 1492 N N . SER A 1 204 ? -9.781 18.5 -11.203 1 98.25 204 SER A N 1
ATOM 1493 C CA . SER A 1 204 ? -10.008 17.094 -11.484 1 98.25 204 SER A CA 1
ATOM 1494 C C . SER A 1 204 ? -11.492 16.734 -11.367 1 98.25 204 SER A C 1
ATOM 1496 O O . SER A 1 204 ? -12.203 17.281 -10.531 1 98.25 204 SER A O 1
ATOM 1498 N N . LYS A 1 205 ? -11.922 15.812 -12.18 1 98.19 205 LYS A N 1
ATOM 1499 C CA . LYS A 1 205 ? -13.273 15.273 -12.188 1 98.19 205 LYS A CA 1
ATOM 1500 C C . LYS A 1 205 ? -13.281 13.805 -11.773 1 98.19 205 LYS A C 1
ATOM 1502 O O . LYS A 1 205 ? -12.258 13.133 -11.836 1 98.19 205 LYS A O 1
ATOM 1507 N N . PRO A 1 206 ? -14.461 13.367 -11.383 1 97.38 206 PRO A N 1
ATOM 1508 C CA . PRO A 1 206 ? -14.547 11.953 -11.008 1 97.38 206 PRO A CA 1
ATOM 1509 C C . PRO A 1 206 ? -14.039 11.023 -12.109 1 97.38 206 PRO A C 1
ATOM 1511 O O . PRO A 1 206 ? -13.414 9.992 -11.812 1 97.38 206 PRO A O 1
ATOM 1514 N N . SER A 1 207 ? -14.188 11.375 -13.32 1 95.88 207 SER A N 1
ATOM 1515 C CA . SER A 1 207 ? -13.82 10.531 -14.461 1 95.88 207 SER A CA 1
ATOM 1516 C C . SER A 1 207 ? -12.312 10.492 -14.656 1 95.88 207 SER A C 1
ATOM 1518 O O . SER A 1 207 ? -11.797 9.672 -15.414 1 95.88 207 SER A O 1
ATOM 1520 N N . ASP A 1 208 ? -11.656 11.289 -13.969 1 97.19 208 ASP A N 1
ATOM 1521 C CA . ASP A 1 208 ? -10.203 11.328 -14.102 1 97.19 208 ASP A CA 1
ATOM 1522 C C . ASP A 1 208 ? -9.539 10.242 -13.25 1 97.19 208 ASP A C 1
ATOM 1524 O O . ASP A 1 208 ? -8.336 10.016 -13.359 1 97.19 208 ASP A O 1
ATOM 1528 N N . LEU A 1 209 ? -10.383 9.531 -12.477 1 96.38 209 LEU A N 1
ATOM 1529 C CA . LEU A 1 209 ? -9.867 8.523 -11.555 1 96.38 209 LEU A CA 1
ATOM 1530 C C . LEU A 1 209 ? -10.516 7.168 -11.805 1 96.38 209 LEU A C 1
ATOM 1532 O O . LEU A 1 209 ? -11.711 7.094 -12.102 1 96.38 209 LEU A O 1
ATOM 1536 N N . ARG A 1 210 ? -9.641 6.215 -11.703 1 93 210 ARG A N 1
ATOM 1537 C CA . ARG A 1 210 ? -10.109 4.836 -11.711 1 93 210 ARG A CA 1
ATOM 1538 C C . ARG A 1 210 ? -10.266 4.297 -10.289 1 93 210 ARG A C 1
ATOM 1540 O O . ARG A 1 210 ? -9.5 4.672 -9.398 1 93 210 ARG A O 1
ATOM 1547 N N . ARG A 1 211 ? -11.25 3.408 -10.164 1 91.69 211 ARG A N 1
ATOM 1548 C CA . ARG A 1 211 ? -11.492 2.703 -8.906 1 91.69 211 ARG A CA 1
ATOM 1549 C C . ARG A 1 211 ? -11.672 1.207 -9.141 1 91.69 211 ARG A C 1
ATOM 1551 O O . ARG A 1 211 ? -12.391 0.801 -10.062 1 91.69 211 ARG A O 1
ATOM 1558 N N . PRO A 1 212 ? -11.039 0.376 -8.461 1 93.38 212 PRO A N 1
ATOM 1559 C CA . PRO A 1 212 ? -10.039 0.632 -7.418 1 93.38 212 PRO A CA 1
ATOM 1560 C C . PRO A 1 212 ? -8.688 1.044 -7.992 1 93.38 212 PRO A C 1
ATOM 1562 O O . PRO A 1 212 ? -8.508 1.084 -9.211 1 93.38 212 PRO A O 1
ATOM 1565 N N . GLY A 1 213 ? -7.766 1.428 -7.082 1 95.19 213 GLY A N 1
ATOM 1566 C CA . GLY A 1 213 ? -6.391 1.725 -7.445 1 95.19 213 GLY A CA 1
ATOM 1567 C C . GLY A 1 213 ? -5.406 1.478 -6.316 1 95.19 213 GLY A C 1
ATOM 1568 O O . GLY A 1 213 ? -5.539 0.504 -5.574 1 95.19 213 GLY A O 1
ATOM 1569 N N . HIS A 1 214 ? -4.387 2.361 -6.289 1 97.12 214 HIS A N 1
ATOM 1570 C CA . HIS A 1 214 ? -3.281 2.023 -5.402 1 97.12 214 HIS A CA 1
ATOM 1571 C C . HIS A 1 214 ? -3.016 3.141 -4.398 1 97.12 214 HIS A C 1
ATOM 1573 O O . HIS A 1 214 ? -2.193 2.986 -3.494 1 97.12 214 HIS A O 1
ATOM 1579 N N . ILE A 1 215 ? -3.732 4.211 -4.57 1 98.56 215 ILE A N 1
ATOM 1580 C CA . ILE A 1 215 ? -3.613 5.328 -3.639 1 98.56 215 ILE A CA 1
ATOM 1581 C C . ILE A 1 215 ? -4.816 5.348 -2.703 1 98.56 215 ILE A C 1
ATOM 1583 O O . ILE A 1 215 ? -5.949 5.109 -3.131 1 98.56 215 ILE A O 1
ATOM 1587 N N . PHE A 1 216 ? -4.531 5.719 -1.461 1 98.19 216 PHE A N 1
ATOM 1588 C CA . PHE A 1 216 ? -5.57 5.758 -0.437 1 98.19 216 PHE A CA 1
ATOM 1589 C C . PHE A 1 216 ? -5.973 7.195 -0.13 1 98.19 216 PHE A C 1
ATOM 1591 O O . PHE A 1 216 ? -5.328 7.867 0.68 1 98.19 216 PHE A O 1
ATOM 1598 N N . PRO A 1 217 ? -7.047 7.688 -0.657 1 98.5 217 PRO A N 1
ATOM 1599 C CA . PRO A 1 217 ? -7.559 8.945 -0.114 1 98.5 217 PRO A CA 1
ATOM 1600 C C . PRO A 1 217 ? -8.141 8.789 1.29 1 98.5 217 PRO A C 1
ATOM 1602 O O . PRO A 1 217 ? -8.875 7.836 1.555 1 98.5 217 PRO A O 1
ATOM 1605 N N . LEU A 1 218 ? -7.777 9.656 2.123 1 97.81 218 LEU A N 1
ATOM 1606 C CA . LEU A 1 218 ? -8.234 9.664 3.508 1 97.81 218 LEU A CA 1
ATOM 1607 C C . LEU A 1 218 ? -9.078 10.906 3.791 1 97.81 218 LEU A C 1
ATOM 1609 O O . LEU A 1 218 ? -8.758 12 3.328 1 97.81 218 LEU A O 1
ATOM 1613 N N . LYS A 1 219 ? -10.055 10.711 4.574 1 96.69 219 LYS A N 1
ATOM 1614 C CA . LYS A 1 219 ? -10.938 11.82 4.895 1 96.69 219 LYS A CA 1
ATOM 1615 C C . LYS A 1 219 ? -10.438 12.594 6.113 1 96.69 219 LYS A C 1
ATOM 1617 O O . LYS A 1 219 ? -10.305 12.031 7.203 1 96.69 219 LYS A O 1
ATOM 1622 N N . TYR A 1 220 ? -10.164 13.75 5.863 1 96.75 220 TYR A N 1
ATOM 1623 C CA . TYR A 1 220 ? -9.844 14.711 6.91 1 96.75 220 TYR A CA 1
ATOM 1624 C C . TYR A 1 220 ? -11.062 15.008 7.773 1 96.75 220 TYR A C 1
ATOM 1626 O O . TYR A 1 220 ? -12.172 15.18 7.258 1 96.75 220 TYR A O 1
ATOM 1634 N N . ARG A 1 221 ? -10.828 15.047 9.055 1 93.81 221 ARG A N 1
ATOM 1635 C CA . ARG A 1 221 ? -11.906 15.438 9.953 1 93.81 221 ARG A CA 1
ATOM 1636 C C . ARG A 1 221 ? -11.961 16.953 10.117 1 93.81 221 ARG A C 1
ATOM 1638 O O . ARG A 1 221 ? -10.953 17.578 10.445 1 93.81 221 ARG A O 1
ATOM 1645 N N . ASN A 1 222 ? -13.195 17.438 9.953 1 92 222 ASN A N 1
ATOM 1646 C CA . ASN A 1 222 ? -13.344 18.875 10.141 1 92 222 ASN A CA 1
ATOM 1647 C C . ASN A 1 222 ? -12.977 19.297 11.562 1 92 222 ASN A C 1
ATOM 1649 O O . ASN A 1 222 ? -13.453 18.703 12.531 1 92 222 ASN A O 1
ATOM 1653 N N . GLY A 1 223 ? -12.172 20.234 11.719 1 92.12 223 GLY A N 1
ATOM 1654 C CA . GLY A 1 223 ? -11.586 20.641 12.984 1 92.12 223 GLY A CA 1
ATOM 1655 C C . GLY A 1 223 ? -10.141 20.203 13.133 1 92.12 223 GLY A C 1
ATOM 1656 O O . GLY A 1 223 ? -9.438 20.656 14.039 1 92.12 223 GLY A O 1
ATOM 1657 N N . GLY A 1 224 ? -9.75 19.359 12.258 1 94.56 224 GLY A N 1
ATOM 1658 C CA . GLY A 1 224 ? -8.344 19 12.148 1 94.56 224 GLY A CA 1
ATOM 1659 C C . GLY A 1 224 ? -7.812 18.297 13.383 1 94.56 224 GLY A C 1
ATOM 1660 O O . GLY A 1 224 ? -8.484 17.422 13.953 1 94.56 224 GLY A O 1
ATOM 1661 N N . VAL A 1 225 ? -6.586 18.578 13.75 1 94.5 225 VAL A N 1
ATOM 1662 C CA . VAL A 1 225 ? -5.871 17.906 14.828 1 94.5 225 VAL A CA 1
ATOM 1663 C C . VAL A 1 225 ? -6.574 18.156 16.156 1 94.5 225 VAL A C 1
ATOM 1665 O O . VAL A 1 225 ? -6.348 17.453 17.141 1 94.5 225 VAL A O 1
ATOM 1668 N N . LEU A 1 226 ? -7.43 19.156 16.203 1 91.62 226 LEU A N 1
ATOM 1669 C CA . LEU A 1 226 ? -8.164 19.438 17.438 1 91.62 226 LEU A CA 1
ATOM 1670 C C . LEU A 1 226 ? -9.336 18.484 17.594 1 91.62 226 LEU A C 1
ATOM 1672 O O . LEU A 1 226 ? -9.828 18.281 18.703 1 91.62 226 LEU A O 1
ATOM 1676 N N . LYS A 1 227 ? -9.797 17.938 16.5 1 90.56 227 LYS A N 1
ATOM 1677 C CA . LYS A 1 227 ? -10.898 16.984 16.531 1 90.56 227 LYS A CA 1
ATOM 1678 C C . LYS A 1 227 ? -10.383 15.555 16.609 1 90.56 227 LYS A C 1
ATOM 1680 O O . LYS A 1 227 ? -10.953 14.719 17.328 1 90.56 227 LYS A O 1
ATOM 1685 N N . ARG A 1 228 ? -9.367 15.266 15.875 1 89.56 228 ARG A N 1
ATOM 1686 C CA . ARG A 1 228 ? -8.68 13.969 15.875 1 89.56 228 ARG A CA 1
ATOM 1687 C C . ARG A 1 228 ? -7.172 14.148 15.742 1 89.56 228 ARG A C 1
ATOM 1689 O O . ARG A 1 228 ? -6.691 14.672 14.734 1 89.56 228 ARG A O 1
ATOM 1696 N N . ALA A 1 229 ? -6.48 13.688 16.766 1 90.56 229 ALA A N 1
ATOM 1697 C CA . ALA A 1 229 ? -5.031 13.844 16.797 1 90.56 229 ALA A CA 1
ATOM 1698 C C . ALA A 1 229 ? -4.344 12.766 15.961 1 90.56 229 ALA A C 1
ATOM 1700 O O . ALA A 1 229 ? -3.41 12.109 16.438 1 90.56 229 ALA A O 1
ATOM 1701 N N . GLY A 1 230 ? -4.773 12.664 14.703 1 92.69 230 GLY A N 1
ATOM 1702 C CA . GLY A 1 230 ? -4.227 11.656 13.812 1 92.69 230 GLY A CA 1
ATOM 1703 C C . GLY A 1 230 ? -3.334 12.234 12.727 1 92.69 230 GLY A C 1
ATOM 1704 O O . GLY A 1 230 ? -3.293 13.453 12.539 1 92.69 230 GLY A O 1
ATOM 1705 N N . HIS A 1 231 ? -2.676 11.398 12.062 1 96.38 231 HIS A N 1
ATOM 1706 C CA . HIS A 1 231 ? -1.733 11.812 11.031 1 96.38 231 HIS A CA 1
ATOM 1707 C C . HIS A 1 231 ? -2.459 12.43 9.836 1 96.38 231 HIS A C 1
ATOM 1709 O O . HIS A 1 231 ? -1.934 13.328 9.18 1 96.38 231 HIS A O 1
ATOM 1715 N N . THR A 1 232 ? -3.652 11.898 9.539 1 96.81 232 THR A N 1
ATOM 1716 C CA . THR A 1 232 ? -4.422 12.484 8.445 1 96.81 232 THR A CA 1
ATOM 1717 C C . THR A 1 232 ? -4.676 13.969 8.703 1 96.81 232 THR A C 1
ATOM 1719 O O . THR A 1 232 ? -4.359 14.812 7.863 1 96.81 232 THR A O 1
ATOM 1722 N N . GLU A 1 233 ? -5.168 14.266 9.883 1 96.5 233 GLU A N 1
ATOM 1723 C CA . GLU A 1 233 ? -5.477 15.641 10.266 1 96.5 233 GLU A CA 1
ATOM 1724 C C . GLU A 1 233 ? -4.215 16.5 10.336 1 96.5 233 GLU A C 1
ATOM 1726 O O . GLU A 1 233 ? -4.184 17.609 9.828 1 96.5 233 GLU A O 1
ATOM 1731 N N . ALA A 1 234 ? -3.174 15.891 10.922 1 97.56 234 ALA A N 1
ATOM 1732 C CA . ALA A 1 234 ? -1.918 16.625 11.07 1 97.56 234 ALA A CA 1
ATOM 1733 C C . ALA A 1 234 ? -1.334 16.984 9.711 1 97.56 234 ALA A C 1
ATOM 1735 O O . ALA A 1 234 ? -0.863 18.109 9.508 1 97.56 234 ALA A O 1
ATOM 1736 N N . SER A 1 235 ? -1.354 16.062 8.789 1 98.69 235 SER A N 1
ATOM 1737 C CA . SER A 1 235 ? -0.768 16.297 7.473 1 98.69 235 SER A CA 1
ATOM 1738 C C . SER A 1 235 ? -1.503 17.406 6.727 1 98.69 235 SER A C 1
ATOM 1740 O O . SER A 1 235 ? -0.875 18.297 6.156 1 98.69 235 SER A O 1
ATOM 1742 N N . VAL A 1 236 ? -2.809 17.391 6.75 1 98.75 236 VAL A N 1
ATOM 1743 C CA . VAL A 1 236 ? -3.609 18.391 6.051 1 98.75 236 VAL A CA 1
ATOM 1744 C C . VAL A 1 236 ? -3.447 19.75 6.73 1 98.75 236 VAL A C 1
ATOM 1746 O O . VAL A 1 236 ? -3.287 20.766 6.059 1 98.75 236 VAL A O 1
ATOM 1749 N N . ASP A 1 237 ? -3.449 19.781 8.07 1 98.44 237 ASP A N 1
ATOM 1750 C CA . ASP A 1 237 ? -3.289 21.016 8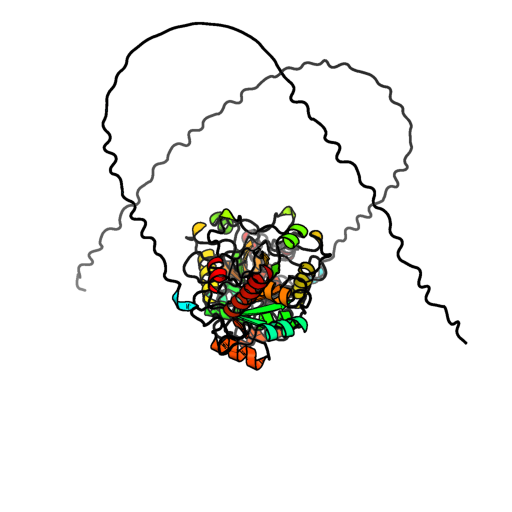.82 1 98.44 237 ASP A CA 1
ATOM 1751 C C . ASP A 1 237 ? -1.943 21.672 8.516 1 98.44 237 ASP A C 1
ATOM 1753 O O . ASP A 1 237 ? -1.868 22.891 8.312 1 98.44 237 ASP A O 1
ATOM 1757 N N . LEU A 1 238 ? -0.929 20.859 8.484 1 98.75 238 LEU A N 1
ATOM 1758 C CA . LEU A 1 238 ? 0.4 21.391 8.203 1 98.75 238 LEU A CA 1
ATOM 1759 C C . LEU A 1 238 ? 0.454 22.016 6.809 1 98.75 238 LEU A C 1
ATOM 1761 O O . LEU A 1 238 ? 0.984 23.109 6.633 1 98.75 238 LEU A O 1
ATOM 1765 N N . VAL A 1 239 ? -0.073 21.328 5.832 1 98.88 239 VAL A N 1
ATOM 1766 C CA . VAL A 1 239 ? -0.073 21.828 4.461 1 98.88 239 VAL A CA 1
ATOM 1767 C C . VAL A 1 239 ? -0.902 23.109 4.375 1 98.88 239 VAL A C 1
ATOM 1769 O O . VAL A 1 239 ? -0.507 24.062 3.709 1 98.88 239 VAL A O 1
ATOM 1772 N N . ALA A 1 240 ? -2.018 23.125 5.059 1 98.31 240 ALA A N 1
ATOM 1773 C CA . ALA A 1 240 ? -2.869 24.312 5.078 1 98.31 240 ALA A CA 1
ATOM 1774 C C . ALA A 1 240 ? -2.148 25.5 5.727 1 98.31 240 ALA A C 1
ATOM 1776 O O . ALA A 1 240 ? -2.221 26.625 5.227 1 98.31 240 ALA A O 1
ATOM 1777 N N . LEU A 1 241 ? -1.486 25.219 6.82 1 97.25 241 LEU A N 1
ATOM 1778 C CA . LEU A 1 241 ? -0.744 26.266 7.52 1 97.25 241 LEU A CA 1
ATOM 1779 C C . LEU A 1 241 ? 0.357 26.828 6.633 1 97.25 241 LEU A C 1
ATOM 1781 O O . LEU A 1 241 ? 0.765 27.984 6.805 1 97.25 241 LEU A O 1
ATOM 1785 N N . ALA A 1 242 ? 0.828 26.047 5.691 1 98.25 242 ALA A N 1
ATOM 1786 C CA . ALA A 1 242 ? 1.867 26.484 4.762 1 98.25 242 ALA A CA 1
ATOM 1787 C C . ALA A 1 242 ? 1.281 27.359 3.656 1 98.25 242 ALA A C 1
ATOM 1789 O O . ALA A 1 242 ? 2.014 27.859 2.797 1 98.25 242 ALA A O 1
ATOM 1790 N N . GLY A 1 243 ? -0.033 27.562 3.682 1 97.88 243 GLY A N 1
ATOM 1791 C CA . GLY A 1 243 ? -0.688 28.375 2.68 1 97.88 243 GLY A CA 1
ATOM 1792 C C . GLY A 1 243 ? -0.918 27.656 1.367 1 97.88 243 GLY A C 1
ATOM 1793 O O . GLY A 1 243 ? -1.146 28.297 0.334 1 97.88 243 GLY A O 1
ATOM 1794 N N . LEU A 1 244 ? -0.786 26.422 1.4 1 98.38 244 LEU A N 1
ATOM 1795 C CA . LEU A 1 244 ? -0.972 25.594 0.215 1 98.38 244 LEU A CA 1
ATOM 1796 C C . LEU A 1 244 ? -2.361 24.969 0.205 1 98.38 244 LEU A C 1
ATOM 1798 O O . LEU A 1 244 ? -3.09 25.047 1.196 1 98.38 244 LEU A O 1
ATOM 1802 N N . ARG A 1 245 ? -2.729 24.406 -0.968 1 98.06 245 ARG A N 1
ATOM 1803 C CA . ARG A 1 245 ? -3.996 23.688 -1.014 1 98.06 245 ARG A CA 1
ATOM 1804 C C . ARG A 1 245 ? -4.016 22.547 0.003 1 98.06 245 ARG A C 1
ATOM 1806 O O . ARG A 1 245 ? -3.064 21.766 0.091 1 98.06 245 ARG A O 1
ATOM 1813 N N . PRO A 1 246 ? -5.09 22.438 0.756 1 98.56 246 PRO A N 1
ATOM 1814 C CA . PRO A 1 246 ? -5.098 21.5 1.884 1 98.56 246 PRO A CA 1
ATOM 1815 C C . PRO A 1 246 ? -5.301 20.062 1.446 1 98.56 246 PRO A C 1
ATOM 1817 O O . PRO A 1 246 ? -6.273 19.422 1.85 1 98.56 246 PRO A O 1
ATOM 1820 N N . VAL A 1 247 ? -4.496 19.562 0.625 1 98.94 247 VAL A N 1
ATOM 1821 C CA . VAL A 1 247 ? -4.359 18.172 0.206 1 98.94 247 VAL A CA 1
ATOM 1822 C C . VAL A 1 247 ? -2.932 17.688 0.453 1 98.94 247 VAL A C 1
ATOM 1824 O O . VAL A 1 247 ? -1.975 18.297 -0.036 1 98.94 247 VAL A O 1
ATOM 1827 N N . SER A 1 248 ? -2.818 16.672 1.24 1 98.94 248 SER A N 1
ATOM 1828 C CA . SER A 1 248 ? -1.497 16.203 1.646 1 98.94 248 SER A CA 1
ATOM 1829 C C . SER A 1 248 ? -1.252 14.773 1.177 1 98.94 248 SER A C 1
ATOM 1831 O O . SER A 1 248 ? -2.199 14.031 0.914 1 98.94 248 SER A O 1
ATOM 1833 N N . VAL A 1 249 ? -0.046 14.406 0.952 1 98.94 249 VAL A N 1
ATOM 1834 C CA . VAL A 1 249 ? 0.348 13.008 0.813 1 98.94 249 VAL A CA 1
ATOM 1835 C C . VAL A 1 249 ? 1.173 12.578 2.025 1 98.94 249 VAL A C 1
ATOM 1837 O O . VAL A 1 249 ? 1.99 13.352 2.531 1 98.94 249 VAL A O 1
ATOM 1840 N N . LEU A 1 250 ? 0.901 11.352 2.529 1 98.75 250 LEU A N 1
ATOM 1841 C CA . LEU A 1 250 ? 1.601 10.867 3.715 1 98.75 250 LEU A CA 1
ATOM 1842 C C . LEU A 1 250 ? 1.846 9.359 3.625 1 98.75 250 LEU A C 1
ATOM 1844 O O . LEU A 1 250 ? 1.108 8.648 2.941 1 98.75 250 LEU A O 1
ATOM 1848 N N . SER A 1 251 ? 2.824 8.883 4.281 1 98.44 251 SER A N 1
ATOM 1849 C CA . SER A 1 251 ? 3.178 7.477 4.41 1 98.44 251 SER A CA 1
ATOM 1850 C C . SER A 1 251 ? 3.977 7.219 5.684 1 98.44 251 SER A C 1
ATOM 1852 O O . SER A 1 251 ? 4.859 8 6.035 1 98.44 251 SER A O 1
ATOM 1854 N N . SER A 1 252 ? 3.68 6.152 6.312 1 97.88 252 SER A N 1
ATOM 1855 C CA . SER A 1 252 ? 4.387 5.789 7.535 1 97.88 252 SER A CA 1
ATOM 1856 C C . SER A 1 252 ? 5.805 5.316 7.238 1 97.88 252 SER A C 1
ATOM 1858 O O . SER A 1 252 ? 6.031 4.594 6.27 1 97.88 252 SER A O 1
ATOM 1860 N N . ILE A 1 253 ? 6.703 5.68 8.102 1 98.19 253 ILE A N 1
ATOM 1861 C CA . ILE A 1 253 ? 8.102 5.277 7.973 1 98.19 253 ILE A CA 1
ATOM 1862 C C . ILE A 1 253 ? 8.328 3.957 8.703 1 98.19 253 ILE A C 1
ATOM 1864 O O . ILE A 1 253 ? 7.863 3.779 9.836 1 98.19 253 ILE A O 1
ATOM 1868 N N . ILE A 1 254 ? 8.969 3.09 8.07 1 96.94 254 ILE A N 1
ATOM 1869 C CA . ILE A 1 254 ? 9.211 1.79 8.688 1 96.94 254 ILE A CA 1
ATOM 1870 C C . ILE A 1 254 ? 10.719 1.562 8.828 1 96.94 254 ILE A C 1
ATOM 1872 O O . ILE A 1 254 ? 11.516 2.232 8.172 1 96.94 254 ILE A O 1
ATOM 1876 N N . ASP A 1 255 ? 11.078 0.712 9.75 1 95.81 255 ASP A N 1
ATOM 1877 C CA . ASP A 1 255 ? 12.461 0.236 9.828 1 95.81 255 ASP A CA 1
ATOM 1878 C C . ASP A 1 255 ? 12.789 -0.689 8.664 1 95.81 255 ASP A C 1
ATOM 1880 O O . ASP A 1 255 ? 12.164 -1.739 8.5 1 95.81 255 ASP A O 1
ATOM 1884 N N . PRO A 1 256 ? 13.773 -0.354 7.898 1 89.44 256 PRO A N 1
ATOM 1885 C CA . PRO A 1 256 ? 14.055 -1.136 6.691 1 89.44 256 PRO A CA 1
ATOM 1886 C C . PRO A 1 256 ? 14.617 -2.521 7.004 1 89.44 256 PRO A C 1
ATOM 1888 O O . PRO A 1 256 ? 14.625 -3.4 6.141 1 89.44 256 PRO A O 1
ATOM 1891 N N . LYS A 1 257 ? 15.102 -2.75 8.133 1 91.38 257 LYS A N 1
ATOM 1892 C CA . LYS A 1 257 ? 15.742 -4.012 8.477 1 91.38 257 LYS A CA 1
ATOM 1893 C C . LYS A 1 257 ? 14.711 -5.105 8.742 1 91.38 257 LYS A C 1
ATOM 1895 O O . LYS A 1 257 ? 14.844 -6.227 8.25 1 91.38 257 LYS A O 1
ATOM 1900 N N . ASP A 1 258 ? 13.633 -4.699 9.469 1 95.94 258 ASP A N 1
ATOM 1901 C CA . ASP A 1 258 ? 12.727 -5.777 9.852 1 95.94 258 ASP A CA 1
ATOM 1902 C C . ASP A 1 258 ? 11.273 -5.418 9.547 1 95.94 258 ASP A C 1
ATOM 1904 O O . ASP A 1 258 ? 10.367 -6.215 9.789 1 95.94 258 ASP A O 1
ATOM 1908 N N . GLY A 1 259 ? 11.055 -4.246 9.047 1 96.44 259 GLY A N 1
ATOM 1909 C CA . GLY A 1 259 ? 9.719 -3.867 8.617 1 96.44 259 GLY A CA 1
ATOM 1910 C C . GLY A 1 259 ? 8.836 -3.381 9.758 1 96.44 259 GLY A C 1
ATOM 1911 O O . GLY A 1 259 ? 7.633 -3.197 9.578 1 96.44 259 GLY A O 1
ATOM 1912 N N . SER A 1 260 ? 9.453 -3.225 10.977 1 96.69 260 SER A N 1
ATOM 1913 C CA . SER A 1 260 ? 8.719 -2.607 12.078 1 96.69 260 SER A CA 1
ATOM 1914 C C . SER A 1 260 ? 8.578 -1.102 11.875 1 96.69 260 SER A C 1
ATOM 1916 O O . SER A 1 260 ? 9.234 -0.525 11 1 96.69 260 SER A O 1
ATOM 1918 N N . MET A 1 261 ? 7.699 -0.555 12.641 1 96 261 MET A N 1
ATOM 1919 C CA . MET A 1 261 ? 7.617 0.902 12.594 1 96 261 MET A CA 1
ATOM 1920 C C . MET A 1 261 ? 8.93 1.536 13.047 1 96 261 MET A C 1
ATOM 1922 O O . MET A 1 261 ? 9.555 1.062 14 1 96 261 MET A O 1
ATOM 1926 N N . ALA A 1 262 ? 9.281 2.613 12.414 1 96.69 262 ALA A N 1
ATOM 1927 C CA . ALA A 1 262 ? 10.508 3.295 12.812 1 96.69 262 ALA A CA 1
ATOM 1928 C C . ALA A 1 262 ? 10.367 3.906 14.203 1 96.69 262 ALA A C 1
ATOM 1930 O O . ALA A 1 262 ? 9.344 4.527 14.516 1 96.69 262 ALA A O 1
ATOM 1931 N N . SER A 1 263 ? 11.367 3.75 15 1 93.69 263 SER A N 1
ATOM 1932 C CA . SER A 1 263 ? 11.383 4.34 16.328 1 93.69 263 SER A CA 1
ATOM 1933 C C . SER A 1 263 ? 11.688 5.832 16.281 1 93.69 263 SER A C 1
ATOM 1935 O O . SER A 1 263 ? 12.211 6.324 15.266 1 93.69 263 SER A O 1
ATOM 1937 N N . THR A 1 264 ? 11.406 6.488 17.375 1 93.69 264 THR A N 1
ATOM 1938 C CA . THR A 1 264 ? 11.648 7.926 17.406 1 93.69 264 THR A CA 1
ATOM 1939 C C . THR A 1 264 ? 13.125 8.234 17.172 1 93.69 264 THR A C 1
ATOM 1941 O O . THR A 1 264 ? 13.461 9.125 16.375 1 93.69 264 THR A O 1
ATOM 1944 N N . PRO A 1 265 ? 14.094 7.484 17.781 1 94.25 265 PRO A N 1
ATOM 1945 C CA . PRO A 1 265 ? 15.508 7.734 17.484 1 94.25 265 PRO A CA 1
ATOM 1946 C C . PRO A 1 265 ? 15.844 7.508 16 1 94.25 265 PRO A C 1
ATOM 1948 O O . PRO A 1 265 ? 16.609 8.273 15.422 1 94.25 265 PRO A O 1
ATOM 1951 N N . ALA A 1 266 ? 15.305 6.504 15.406 1 95.88 266 ALA A N 1
ATOM 1952 C CA . ALA A 1 266 ? 15.531 6.238 13.992 1 95.88 266 ALA A CA 1
ATOM 1953 C C . ALA A 1 266 ? 14.961 7.355 13.125 1 95.88 266 ALA A C 1
ATOM 1955 O O . ALA A 1 266 ? 15.57 7.746 12.125 1 95.88 266 ALA A O 1
ATOM 1956 N N . LEU A 1 267 ? 13.812 7.824 13.516 1 97.5 267 LEU A N 1
ATOM 1957 C CA . LEU A 1 267 ? 13.188 8.93 12.797 1 97.5 267 LEU A CA 1
ATOM 1958 C C . LEU A 1 267 ? 14.055 10.18 12.867 1 97.5 267 LEU A C 1
ATOM 1960 O O . LEU A 1 267 ? 14.219 10.883 11.867 1 97.5 267 LEU A O 1
ATOM 1964 N N . LYS A 1 268 ? 14.562 10.438 14.008 1 96.56 268 LYS A N 1
ATOM 1965 C CA . LYS A 1 268 ? 15.43 11.594 14.188 1 96.56 268 LYS A CA 1
ATOM 1966 C C . LYS A 1 268 ? 16.703 11.461 13.359 1 96.56 268 LYS A C 1
ATOM 1968 O O . LYS A 1 268 ? 17.172 12.438 12.773 1 96.56 268 LYS A O 1
ATOM 1973 N N . GLN A 1 269 ? 17.219 10.32 13.32 1 97 269 GLN A N 1
ATOM 1974 C CA . GLN A 1 269 ? 18.406 10.078 12.5 1 97 269 GLN A CA 1
ATOM 1975 C C . GLN A 1 269 ? 18.109 10.297 11.023 1 97 269 GLN A C 1
ATOM 1977 O O . GLN A 1 269 ? 18.906 10.906 10.305 1 97 269 GLN A O 1
ATOM 1982 N N . MET A 1 270 ? 16.984 9.812 10.594 1 97.12 270 MET A N 1
ATOM 1983 C CA . MET A 1 270 ? 16.578 10.031 9.211 1 97.12 270 MET A CA 1
ATOM 1984 C C . MET A 1 270 ? 16.391 11.516 8.922 1 97.12 270 MET A C 1
ATOM 1986 O O . MET A 1 270 ? 16.812 12 7.867 1 97.12 270 MET A O 1
ATOM 1990 N N . ALA A 1 271 ? 15.727 12.141 9.828 1 98.12 271 ALA A N 1
ATOM 1991 C CA . ALA A 1 271 ? 15.492 13.578 9.695 1 98.12 271 ALA A CA 1
ATOM 1992 C C . ALA A 1 271 ? 16.812 14.328 9.5 1 98.12 271 ALA A C 1
ATOM 1994 O O . ALA A 1 271 ? 16.906 15.195 8.625 1 98.12 271 ALA A O 1
ATOM 1995 N N . LEU A 1 272 ? 17.766 13.953 10.297 1 97.69 272 LEU A N 1
ATOM 1996 C CA . LEU A 1 272 ? 19.078 14.586 10.227 1 97.69 272 LEU A CA 1
ATOM 1997 C C . LEU A 1 272 ? 19.781 14.234 8.914 1 97.69 272 LEU A C 1
ATOM 1999 O O . LEU A 1 272 ? 20.297 15.125 8.227 1 97.69 272 LEU A O 1
ATOM 2003 N N . GLU A 1 273 ? 19.75 13.023 8.516 1 97.81 273 GLU A N 1
ATOM 2004 C CA . GLU A 1 273 ? 20.453 12.531 7.332 1 97.81 273 GLU A CA 1
ATOM 2005 C C . GLU A 1 273 ? 19.891 13.164 6.062 1 97.81 273 GLU A C 1
ATOM 2007 O O . GLU A 1 273 ? 20.641 13.422 5.113 1 97.81 273 GLU A O 1
ATOM 2012 N N . HIS A 1 274 ? 18.625 13.398 6.043 1 98 274 HIS A N 1
ATOM 2013 C CA . HIS A 1 274 ? 18 13.859 4.809 1 98 274 HIS A CA 1
ATOM 2014 C C . HIS A 1 274 ? 17.578 15.32 4.926 1 98 274 HIS A C 1
ATOM 2016 O O . HIS A 1 274 ? 16.922 15.852 4.027 1 98 274 HIS A O 1
ATOM 2022 N N . ASP A 1 275 ? 17.922 16 6.02 1 98 275 ASP A N 1
ATOM 2023 C CA . ASP A 1 275 ? 17.594 17.406 6.254 1 98 275 ASP A CA 1
ATOM 2024 C C . ASP A 1 275 ? 16.078 17.641 6.164 1 98 275 ASP A C 1
ATOM 2026 O O . ASP A 1 275 ? 15.625 18.484 5.398 1 98 275 ASP A O 1
ATOM 2030 N N . ILE A 1 276 ? 15.375 16.844 6.91 1 98.81 276 ILE A N 1
ATOM 2031 C CA . ILE A 1 276 ? 13.914 16.922 6.98 1 98.81 276 ILE A CA 1
ATOM 2032 C C . ILE A 1 276 ? 13.492 17.344 8.391 1 98.81 276 ILE A C 1
ATOM 2034 O O . ILE A 1 276 ? 13.859 16.703 9.375 1 98.81 276 ILE A O 1
ATOM 2038 N N . PRO A 1 277 ? 12.703 18.438 8.516 1 98.81 277 PRO A N 1
ATOM 2039 C CA . PRO A 1 277 ? 12.203 18.766 9.852 1 98.81 277 PRO A CA 1
ATOM 2040 C C . PRO A 1 277 ? 11.32 17.656 10.43 1 98.81 277 PRO A C 1
ATOM 2042 O O . PRO A 1 277 ? 10.531 17.047 9.703 1 98.81 277 PRO A O 1
ATOM 2045 N N . ILE A 1 278 ? 11.539 17.391 11.711 1 98.5 278 ILE A N 1
ATOM 2046 C CA . ILE A 1 278 ? 10.734 16.422 12.445 1 98.5 278 ILE A CA 1
ATOM 2047 C C . ILE A 1 278 ? 9.961 17.141 13.547 1 98.5 278 ILE A C 1
ATOM 2049 O O . ILE A 1 278 ? 10.547 17.812 14.391 1 98.5 278 ILE A O 1
ATOM 2053 N N . VAL A 1 279 ? 8.602 16.984 13.539 1 97.94 279 VAL A N 1
ATOM 2054 C CA . VAL A 1 279 ? 7.754 17.703 14.492 1 97.94 279 VAL A CA 1
ATOM 2055 C C . VAL A 1 279 ? 6.855 16.719 15.234 1 97.94 279 VAL A C 1
ATOM 2057 O O . VAL A 1 279 ? 6.633 15.602 14.766 1 97.94 279 VAL A O 1
ATOM 2060 N N . SER A 1 280 ? 6.406 17.156 16.359 1 95.44 280 SER A N 1
ATOM 2061 C CA . SER A 1 280 ? 5.426 16.359 17.094 1 95.44 280 SER A CA 1
ATOM 2062 C C . SER A 1 280 ? 4.008 16.859 16.828 1 95.44 280 SER A C 1
ATOM 2064 O O . SER A 1 280 ? 3.773 18.062 16.75 1 95.44 280 SER A O 1
ATOM 2066 N N . ILE A 1 281 ? 3.117 15.953 16.703 1 95.19 281 ILE A N 1
ATOM 2067 C CA . ILE A 1 281 ? 1.72 16.312 16.5 1 95.19 281 ILE A CA 1
ATOM 2068 C C . ILE A 1 281 ? 1.211 17.078 17.734 1 95.19 281 ILE A C 1
ATOM 2070 O O . ILE A 1 281 ? 0.392 18 17.594 1 95.19 281 ILE A O 1
ATOM 2074 N N . ALA A 1 282 ? 1.714 16.797 18.8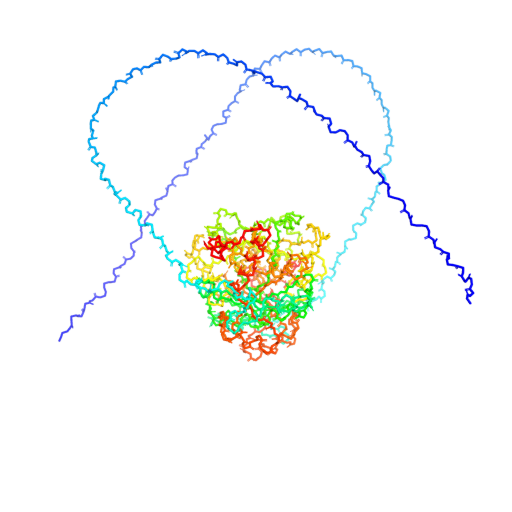91 1 92.12 282 ALA A N 1
ATOM 2075 C CA . ALA A 1 282 ? 1.377 17.547 20.109 1 92.12 282 ALA A CA 1
ATOM 2076 C C . ALA A 1 282 ? 1.739 19.016 19.953 1 92.12 282 ALA A C 1
ATOM 2078 O O . ALA A 1 282 ? 0.971 19.891 20.359 1 92.12 282 ALA A O 1
ATOM 2079 N N . ASP A 1 283 ? 2.941 19.281 19.422 1 93.81 283 ASP A N 1
ATOM 2080 C CA . ASP A 1 283 ? 3.355 20.672 19.188 1 93.81 283 ASP A CA 1
ATOM 2081 C C . ASP A 1 283 ? 2.42 21.359 18.203 1 93.81 283 ASP A C 1
ATOM 2083 O O . ASP A 1 283 ? 2.105 22.547 18.359 1 93.81 283 ASP A O 1
ATOM 2087 N N . LEU A 1 284 ? 2.012 20.609 17.219 1 95.94 284 LEU A N 1
ATOM 2088 C CA . LEU A 1 284 ? 1.073 21.156 16.25 1 95.94 284 LEU A CA 1
ATOM 2089 C C . LEU A 1 284 ? -0.258 21.5 16.906 1 95.94 284 LEU A C 1
ATOM 2091 O O . LEU A 1 284 ? -0.824 22.562 16.656 1 95.94 284 LEU A O 1
ATOM 2095 N N . ILE A 1 285 ? -0.731 20.609 17.656 1 92.94 285 ILE A N 1
ATOM 2096 C CA . ILE A 1 285 ? -1.986 20.828 18.375 1 92.94 285 ILE A CA 1
ATOM 2097 C C . ILE A 1 285 ? -1.89 22.078 19.234 1 92.94 285 ILE A C 1
ATOM 2099 O O . ILE A 1 285 ? -2.807 22.906 19.25 1 92.94 285 ILE A O 1
ATOM 2103 N N . ARG A 1 286 ? -0.788 22.25 19.906 1 91 286 ARG A N 1
ATOM 2104 C CA . ARG A 1 286 ? -0.576 23.422 20.75 1 91 286 ARG A CA 1
ATOM 2105 C C . ARG A 1 286 ? -0.64 24.703 19.922 1 91 286 ARG A C 1
ATOM 2107 O O . ARG A 1 286 ? -1.312 25.656 20.312 1 91 286 ARG A O 1
ATOM 2114 N N . LEU A 1 287 ? 0.048 24.672 18.844 1 91.81 287 LEU A N 1
ATOM 2115 C CA . LEU A 1 287 ? 0.076 25.859 17.984 1 91.81 287 LEU A CA 1
ATOM 2116 C C . LEU A 1 287 ? -1.317 26.172 17.453 1 91.81 287 LEU A C 1
ATOM 2118 O O . LEU A 1 287 ? -1.743 27.328 17.469 1 91.81 287 LEU A O 1
ATOM 2122 N N . VAL A 1 288 ? -2.021 25.172 17.016 1 91.69 288 VAL A N 1
ATOM 2123 C CA . VAL A 1 288 ? -3.342 25.359 16.422 1 91.69 288 VAL A CA 1
ATOM 2124 C C . VAL A 1 288 ? -4.32 25.844 17.5 1 91.69 288 VAL A C 1
ATOM 2126 O O . VAL A 1 288 ? -5.168 26.703 17.234 1 91.69 288 VAL A O 1
ATOM 2129 N N . CYS A 1 289 ? -4.215 25.312 18.594 1 87.44 289 CYS A N 1
ATOM 2130 C CA . CYS A 1 289 ? -5.07 25.719 19.703 1 87.44 289 CYS A CA 1
ATOM 2131 C C . CYS A 1 289 ? -4.883 27.188 20.031 1 87.44 289 CYS A C 1
ATOM 2133 O O . CYS A 1 289 ? -5.859 27.906 20.25 1 87.44 289 CYS A O 1
ATOM 2135 N N . LEU A 1 290 ? -3.736 27.578 20.078 1 84.56 290 LEU A N 1
ATOM 2136 C CA . LEU A 1 290 ? -3.43 28.969 20.391 1 84.56 290 LEU A CA 1
ATOM 2137 C C . LEU A 1 290 ? -3.99 29.891 19.312 1 84.56 290 LEU A C 1
ATOM 2139 O O . LEU A 1 290 ? -4.543 30.953 19.641 1 84.56 290 LEU A O 1
ATOM 2143 N N . LYS A 1 291 ? -3.854 29.469 18.141 1 84.25 291 LYS A N 1
ATOM 2144 C CA . LYS A 1 291 ? -4.348 30.281 17.047 1 84.25 291 LYS A CA 1
ATOM 2145 C C . LYS A 1 291 ? -5.867 30.406 17.078 1 84.25 291 LYS A C 1
ATOM 2147 O O . LYS A 1 291 ? -6.414 31.484 16.812 1 84.25 291 LYS A O 1
ATOM 2152 N N . VAL A 1 292 ? -6.488 29.375 17.406 1 82.12 292 VAL A N 1
ATOM 2153 C CA . VAL A 1 292 ? -7.945 29.375 17.484 1 82.12 292 VAL A CA 1
ATOM 2154 C C . VAL A 1 292 ? -8.406 30.25 18.641 1 82.12 292 VAL A C 1
ATOM 2156 O O . VAL A 1 292 ? -9.398 30.984 18.516 1 82.12 292 VAL A O 1
ATOM 2159 N N . GLN A 1 293 ? -7.719 30.219 19.688 1 79.06 293 GLN A N 1
ATOM 2160 C CA . GLN A 1 293 ? -8.047 31.047 20.844 1 79.06 293 GLN A CA 1
ATOM 2161 C C . GLN A 1 293 ? -7.859 32.531 20.547 1 79.06 293 GLN A C 1
ATOM 2163 O O . GLN A 1 293 ? -8.664 33.375 20.953 1 79.06 293 GLN A O 1
ATOM 2168 N N . GLU A 1 294 ? -6.844 32.781 19.891 1 77.75 294 GLU A N 1
ATOM 2169 C CA . GLU A 1 294 ? -6.586 34.188 19.516 1 77.75 294 GLU A CA 1
ATOM 2170 C C . GLU A 1 294 ? -7.691 34.719 18.609 1 77.75 294 GLU A C 1
ATOM 2172 O O . GLU A 1 294 ? -8.125 35.875 18.766 1 77.75 294 GLU A O 1
ATOM 2177 N N . GLU A 1 295 ? -8.117 33.906 17.797 1 76.88 295 GLU A N 1
ATOM 2178 C CA . GLU A 1 295 ? -9.156 34.312 16.859 1 76.88 295 GLU A CA 1
ATOM 2179 C C . GLU A 1 295 ? -10.492 34.531 17.578 1 76.88 295 GLU A C 1
ATOM 2181 O O . GLU A 1 295 ? -11.289 35.375 17.188 1 76.88 295 GLU A O 1
ATOM 2186 N N . LYS A 1 296 ? -10.68 33.719 18.594 1 75.88 296 LYS A N 1
ATOM 2187 C CA . LYS A 1 296 ? -11.93 33.812 19.328 1 75.88 296 LYS A CA 1
ATOM 2188 C C . LYS A 1 296 ? -11.828 34.844 20.453 1 75.88 296 LYS A C 1
ATOM 2190 O O . LYS A 1 296 ? -12.812 35.156 21.125 1 75.88 296 LYS A O 1
ATOM 2195 N N . GLY A 1 297 ? -10.766 35.5 20.531 1 69.38 297 GLY A N 1
ATOM 2196 C CA . GLY A 1 297 ? -10.578 36.469 21.594 1 69.38 297 GLY A CA 1
ATOM 2197 C C . GLY A 1 297 ? -10.555 35.875 22.984 1 69.38 297 GLY A C 1
ATOM 2198 O O . GLY A 1 297 ? -10.875 36.531 23.953 1 69.38 297 GLY A O 1
ATOM 2199 N N . GLU A 1 298 ? -10.492 34.562 22.984 1 61.06 298 GLU A N 1
ATOM 2200 C CA . GLU A 1 298 ? -10.523 33.875 24.281 1 61.06 298 GLU A CA 1
ATOM 2201 C C . GLU A 1 298 ? -9.117 33.719 24.859 1 61.06 298 GLU A C 1
ATOM 2203 O O . GLU A 1 298 ? -8.156 33.531 24.125 1 61.06 298 GLU A O 1
ATOM 2208 N N . THR A 1 299 ? -8.742 34.406 25.875 1 55.41 299 THR A N 1
ATOM 2209 C CA . THR A 1 299 ? -7.43 34.375 26.516 1 55.41 299 THR A CA 1
ATOM 2210 C C . THR A 1 299 ? -7.258 33.094 27.328 1 55.41 299 THR A C 1
ATOM 2212 O O . THR A 1 299 ? -6.301 32.969 28.094 1 55.41 299 THR A O 1
ATOM 2215 N N . GLY A 1 300 ? -8.086 32.094 27.281 1 50.56 300 GLY A N 1
ATOM 2216 C CA . GLY A 1 300 ? -7.922 31.047 28.266 1 50.56 300 GLY A CA 1
ATOM 2217 C C . GLY A 1 300 ? -6.816 30.062 27.891 1 50.56 300 GLY A C 1
ATOM 2218 O O . GLY A 1 300 ? -6.336 30.062 26.766 1 50.56 300 GLY A O 1
ATOM 2219 N N . GLY A 1 301 ? -6.164 29.297 28.812 1 49.78 301 GLY A N 1
ATOM 2220 C CA . GLY A 1 301 ? -5.051 28.375 28.797 1 49.78 301 GLY A CA 1
ATOM 2221 C C . GLY A 1 301 ? -5.219 27.266 27.781 1 49.78 301 GLY A C 1
ATOM 2222 O O . GLY A 1 301 ? -6.336 26.984 27.344 1 49.78 301 GLY A O 1
ATOM 2223 N N . THR A 1 302 ? -4.164 26.906 26.969 1 50.97 302 THR A N 1
ATOM 2224 C CA . THR A 1 302 ? -4.039 25.781 26.047 1 50.97 302 THR A CA 1
ATOM 2225 C C . THR A 1 302 ? -4.824 24.562 26.547 1 50.97 302 THR A C 1
ATOM 2227 O O . THR A 1 302 ? -5.137 23.656 25.781 1 50.97 302 THR A O 1
ATOM 2230 N N . ASP A 1 303 ? -5.117 24.562 27.812 1 51.44 303 ASP A N 1
ATOM 2231 C CA . ASP A 1 303 ? -5.781 23.422 28.438 1 51.44 303 ASP A CA 1
ATOM 2232 C C . ASP A 1 303 ? -7.18 23.219 27.859 1 51.44 303 ASP A C 1
ATOM 2234 O O . ASP A 1 303 ? -7.652 22.094 27.75 1 51.44 303 ASP A O 1
ATOM 2238 N N . ARG A 1 304 ? -7.734 24.297 27.547 1 51.84 304 ARG A N 1
ATOM 2239 C CA . ARG A 1 304 ? -9.125 24.203 27.094 1 51.84 304 ARG A CA 1
ATOM 2240 C C . ARG A 1 304 ? -9.203 23.625 25.688 1 51.84 304 ARG A C 1
ATOM 2242 O O . ARG A 1 304 ? -10.203 23 25.328 1 51.84 304 ARG A O 1
ATOM 2249 N N . CYS A 1 305 ? -8.234 23.906 24.906 1 54.5 305 CYS A N 1
ATOM 2250 C CA . CYS A 1 305 ? -8.281 23.406 23.547 1 54.5 305 CYS A CA 1
ATOM 2251 C C . CYS A 1 305 ? -8.016 21.906 23.5 1 54.5 305 CYS A C 1
ATOM 2253 O O . CYS A 1 305 ? -8.578 21.188 22.672 1 54.5 305 CYS A O 1
ATOM 2255 N N . ILE A 1 306 ? -7.105 21.5 24.344 1 53.94 306 ILE A N 1
ATOM 2256 C CA . ILE A 1 306 ? -6.664 20.109 24.25 1 53.94 306 ILE A CA 1
ATOM 2257 C C . ILE A 1 306 ? -7.789 19.188 24.688 1 53.94 306 ILE A C 1
ATOM 2259 O O . ILE A 1 306 ? -7.883 18.047 24.234 1 53.94 306 ILE A O 1
ATOM 2263 N N . SER A 1 307 ? -8.641 19.672 25.578 1 48.31 307 SER A N 1
ATOM 2264 C CA . SER A 1 307 ? -9.711 18.781 26.016 1 48.31 307 SER A CA 1
ATOM 2265 C C . SER A 1 307 ? -10.562 18.328 24.828 1 48.31 307 SER A C 1
ATOM 2267 O O . SER A 1 307 ? -11.258 17.312 24.922 1 48.31 307 SER A O 1
ATOM 2269 N N . PHE A 1 308 ? -10.477 19.047 23.859 1 43.59 308 PHE A N 1
ATOM 2270 C CA . PHE A 1 308 ? -11.352 18.688 22.75 1 43.59 308 PHE A CA 1
ATOM 2271 C C . PHE A 1 308 ? -10.711 17.609 21.875 1 43.59 308 PHE A C 1
ATOM 2273 O O . PHE A 1 308 ? -11.406 16.875 21.172 1 43.59 308 PHE A O 1
ATOM 2280 N N . ALA A 1 309 ? -9.477 17.641 21.828 1 45 309 ALA A N 1
ATOM 2281 C CA . ALA A 1 309 ? -8.867 16.719 20.859 1 45 309 ALA A CA 1
ATOM 2282 C C . ALA A 1 309 ? -8.891 15.281 21.391 1 45 309 ALA A C 1
ATOM 2284 O O . ALA A 1 309 ? -8.898 14.328 20.609 1 45 309 ALA A O 1
ATOM 2285 N N . TYR A 1 310 ? -8.688 15.039 22.734 1 41.62 310 TYR A N 1
ATOM 2286 C CA . TYR A 1 310 ? -8.688 13.68 23.266 1 41.62 310 TYR A CA 1
ATOM 2287 C C . TYR A 1 310 ? -10.008 13.359 23.938 1 41.62 310 TYR A C 1
ATOM 2289 O O . TYR A 1 310 ? -10.594 14.203 24.625 1 41.62 310 TYR A O 1
ATOM 2297 N N . CYS B 1 1 ? 9.859 -47.906 39.812 1 16.86 1 CYS B N 1
ATOM 2298 C CA . CYS B 1 1 ? 8.82 -46.906 39.625 1 16.86 1 CYS B CA 1
ATOM 2299 C C . CYS B 1 1 ? 7.656 -47.469 38.844 1 16.86 1 CYS B C 1
ATOM 2301 O O . CYS B 1 1 ? 7.715 -48.594 38.344 1 16.86 1 CYS B O 1
ATOM 2303 N N . ARG B 1 2 ? 7.34 -46.625 37.594 1 17.98 2 ARG B N 1
ATOM 2304 C CA . ARG B 1 2 ? 6.309 -45.969 36.812 1 17.98 2 ARG B CA 1
ATOM 2305 C C . ARG B 1 2 ? 5.613 -46.938 35.844 1 17.98 2 ARG B C 1
ATOM 2307 O O . ARG B 1 2 ? 6.273 -47.688 35.156 1 17.98 2 ARG B O 1
ATOM 2314 N N . LEU B 1 3 ? 4.215 -46.938 35.812 1 19.81 3 LEU B N 1
ATOM 2315 C CA . LEU B 1 3 ? 2.969 -47.594 35.406 1 19.81 3 LEU B CA 1
ATOM 2316 C C . LEU B 1 3 ? 2.748 -47.438 33.906 1 19.81 3 LEU B C 1
ATOM 2318 O O . LEU B 1 3 ? 2.752 -46.312 33.375 1 19.81 3 LEU B O 1
ATOM 2322 N N . GLN B 1 4 ? 2.906 -48.375 32.969 1 20.61 4 GLN B N 1
ATOM 2323 C CA . GLN B 1 4 ? 3.047 -48.688 31.547 1 20.61 4 GLN B CA 1
ATOM 2324 C C . GLN B 1 4 ? 1.715 -48.531 30.812 1 20.61 4 GLN B C 1
ATOM 2326 O O . GLN B 1 4 ? 0.887 -49.438 30.828 1 20.61 4 GLN B O 1
ATOM 2331 N N . GLN B 1 5 ? 0.879 -47.281 31.047 1 19.64 5 GLN B N 1
ATOM 2332 C CA . GLN B 1 5 ? -0.532 -47.125 30.719 1 19.64 5 GLN B CA 1
ATOM 2333 C C . GLN B 1 5 ? -0.762 -47.25 29.219 1 19.64 5 GLN B C 1
ATOM 2335 O O . GLN B 1 5 ? -0.178 -46.5 28.422 1 19.64 5 GLN B O 1
ATOM 2340 N N . CYS B 1 6 ? -1.291 -48.312 28.578 1 19.41 6 CYS B N 1
ATOM 2341 C CA . CYS B 1 6 ? -1.537 -48.969 27.297 1 19.41 6 CYS B CA 1
ATOM 2342 C C . CYS B 1 6 ? -2.566 -48.188 26.484 1 19.41 6 CYS B C 1
ATOM 2344 O O . CYS B 1 6 ? -3.561 -47.719 27.031 1 19.41 6 CYS B O 1
ATOM 2346 N N . SER B 1 7 ? -2.223 -47.656 25.234 1 20 7 SER B N 1
ATOM 2347 C CA . SER B 1 7 ? -2.57 -46.906 24.031 1 20 7 SER B CA 1
ATOM 2348 C C . SER B 1 7 ? -3.756 -47.531 23.312 1 20 7 SER B C 1
ATOM 2350 O O . SER B 1 7 ? -3.637 -48.625 22.75 1 20 7 SER B O 1
ATOM 2352 N N . VAL B 1 8 ? -5.094 -47.406 23.797 1 19.5 8 VAL B N 1
ATOM 2353 C CA . VAL B 1 8 ? -6.359 -48.031 23.391 1 19.5 8 VAL B CA 1
ATOM 2354 C C . VAL B 1 8 ? -6.684 -47.625 21.953 1 19.5 8 VAL B C 1
ATOM 2356 O O . VAL B 1 8 ? -6.676 -46.438 21.609 1 19.5 8 VAL B O 1
ATOM 2359 N N . SER B 1 9 ? -6.727 -48.5 20.859 1 18.59 9 SER B N 1
ATOM 2360 C CA . SER B 1 9 ? -6.859 -48.688 19.422 1 18.59 9 SER B CA 1
ATOM 2361 C C . SER B 1 9 ? -8.289 -48.406 18.953 1 18.59 9 SER B C 1
ATOM 2363 O O . SER B 1 9 ? -8.586 -48.5 17.766 1 18.59 9 SER B O 1
ATOM 2365 N N . LEU B 1 10 ? -9.359 -48.188 19.797 1 21.28 10 LEU B N 1
ATOM 2366 C CA . LEU B 1 10 ? -10.656 -48.625 19.266 1 21.28 10 LEU B CA 1
ATOM 2367 C C . LEU B 1 10 ? -11.016 -47.812 18.016 1 21.28 10 LEU B C 1
ATOM 2369 O O . LEU B 1 10 ? -10.734 -46.625 17.922 1 21.28 10 LEU B O 1
ATOM 2373 N N . ASN B 1 11 ? -11.578 -48.5 16.859 1 19.94 11 ASN B N 1
ATOM 2374 C CA . ASN B 1 11 ? -12.125 -48.625 15.508 1 19.94 11 ASN B CA 1
ATOM 2375 C C . ASN B 1 11 ? -13.375 -47.781 15.312 1 19.94 11 ASN B C 1
ATOM 2377 O O . ASN B 1 11 ? -14.219 -47.688 16.219 1 19.94 11 ASN B O 1
ATOM 2381 N N . SER B 1 12 ? -13.43 -46.812 14.312 1 19.88 12 SER B N 1
ATOM 2382 C CA . SER B 1 12 ? -14.164 -45.688 13.734 1 19.88 12 SER B CA 1
ATOM 2383 C C . SER B 1 12 ? -15.516 -46.156 13.195 1 19.88 12 SER B C 1
ATOM 2385 O O . SER B 1 12 ? -15.586 -47 12.312 1 19.88 12 SER B O 1
ATOM 2387 N N . ILE B 1 13 ? -16.656 -46.281 13.953 1 19.52 13 ILE B N 1
ATOM 2388 C CA . ILE B 1 13 ? -18.031 -46.688 13.742 1 19.52 13 ILE B CA 1
ATOM 2389 C C . ILE B 1 13 ? -18.656 -45.844 12.648 1 19.52 13 ILE B C 1
ATOM 2391 O O . ILE B 1 13 ? -18.562 -44.594 12.68 1 19.52 13 ILE B O 1
ATOM 2395 N N . GLY B 1 14 ? -19.203 -46.406 11.484 1 19.77 14 GLY B N 1
ATOM 2396 C CA . GLY B 1 14 ? -19.812 -46.25 10.18 1 19.77 14 GLY B CA 1
ATOM 2397 C C . GLY B 1 14 ? -21.188 -45.594 10.234 1 19.77 14 GLY B C 1
ATOM 2398 O O . GLY B 1 14 ? -22.203 -46.281 10.305 1 19.77 14 GLY B O 1
ATOM 2399 N N . PHE B 1 15 ? -21.5 -44.469 10.977 1 19.06 15 PHE B N 1
ATOM 2400 C CA . PHE B 1 15 ? -22.875 -44.031 11.172 1 19.06 15 PHE B CA 1
ATOM 2401 C C . PHE B 1 15 ? -23.547 -43.75 9.828 1 19.06 15 PHE B C 1
ATOM 2403 O O . PHE B 1 15 ? -22.953 -43.062 8.977 1 19.06 15 PHE B O 1
ATOM 2410 N N . ALA B 1 16 ? -24.656 -44.5 9.406 1 19.3 16 ALA B N 1
ATOM 2411 C CA . ALA B 1 16 ? -25.609 -44.781 8.336 1 19.3 16 ALA B CA 1
ATOM 2412 C C . ALA B 1 16 ? -26.5 -43.562 8.078 1 19.3 16 ALA B C 1
ATOM 2414 O O . ALA B 1 16 ? -27.297 -43.188 8.945 1 19.3 16 ALA B O 1
ATOM 2415 N N . VAL B 1 17 ? -26.016 -42.469 7.598 1 19.66 17 VAL B N 1
ATOM 2416 C CA . VAL B 1 17 ? -26.812 -41.281 7.367 1 19.66 17 VAL B CA 1
ATOM 2417 C C . VAL B 1 17 ? -27.969 -41.594 6.418 1 19.66 17 VAL B C 1
ATOM 2419 O O . VAL B 1 17 ? -27.75 -42.125 5.336 1 19.66 17 VAL B O 1
ATOM 2422 N N . ILE B 1 18 ? -29.219 -41.656 6.957 1 17.98 18 ILE B N 1
ATOM 2423 C CA . ILE B 1 18 ? -30.578 -41.906 6.48 1 17.98 18 ILE B CA 1
ATOM 2424 C C . ILE B 1 18 ? -30.875 -40.969 5.297 1 17.98 18 ILE B C 1
ATOM 2426 O O . ILE B 1 18 ? -30.531 -39.781 5.32 1 17.98 18 ILE B O 1
ATOM 2430 N N . ARG B 1 19 ? -31.422 -41.531 4.156 1 17.48 19 ARG B N 1
ATOM 2431 C CA . ARG B 1 19 ? -31.875 -41.375 2.779 1 17.48 19 ARG B CA 1
ATOM 2432 C C . ARG B 1 19 ? -33.125 -40.5 2.711 1 17.48 19 ARG B C 1
ATOM 2434 O O . ARG B 1 19 ? -34.219 -40.938 2.986 1 17.48 19 ARG B O 1
ATOM 2441 N N . LYS B 1 20 ? -33.156 -39.312 3.391 1 18.47 20 LYS B N 1
ATOM 2442 C CA . LYS B 1 20 ? -34.406 -38.562 3.379 1 18.47 20 LYS B CA 1
ATOM 2443 C C . LYS B 1 20 ? -34.906 -38.344 1.954 1 18.47 20 LYS B C 1
ATOM 2445 O O . LYS B 1 20 ? -34.156 -37.969 1.063 1 18.47 20 LYS B O 1
ATOM 2450 N N . GLY B 1 21 ? -36.125 -38.969 1.572 1 17.09 21 GLY B N 1
ATOM 2451 C CA . GLY B 1 21 ? -37.062 -39.156 0.487 1 17.09 21 GLY B CA 1
ATOM 2452 C C . GLY B 1 21 ? -37.5 -37.844 -0.146 1 17.09 21 GLY B C 1
ATOM 2453 O O . GLY B 1 21 ? -37.438 -36.781 0.495 1 17.09 21 GLY B O 1
ATOM 2454 N N . CYS B 1 22 ? -37.5 -37.688 -1.514 1 18.23 22 CYS B N 1
ATOM 2455 C CA . CYS B 1 22 ? -37.656 -36.781 -2.646 1 18.23 22 CYS B CA 1
ATOM 2456 C C . CYS B 1 22 ? -39.094 -36.281 -2.74 1 18.23 22 CYS B C 1
ATOM 2458 O O . CYS B 1 22 ? -39.906 -36.844 -3.498 1 18.23 22 CYS B O 1
ATOM 2460 N N . LEU B 1 23 ? -39.75 -36.062 -1.497 1 17.2 23 LEU B N 1
ATOM 2461 C CA . LEU B 1 23 ? -41.188 -35.938 -1.775 1 17.2 23 LEU B CA 1
ATOM 2462 C C . LEU B 1 23 ? -41.438 -34.875 -2.826 1 17.2 23 LEU B C 1
ATOM 2464 O O . LEU B 1 23 ? -40.906 -33.75 -2.723 1 17.2 23 LEU B O 1
ATOM 2468 N N . ARG B 1 24 ? -41.906 -35.281 -4.035 1 17.73 24 ARG B N 1
ATOM 2469 C CA . ARG B 1 24 ? -42.312 -34.781 -5.344 1 17.73 24 ARG B CA 1
ATOM 2470 C C . ARG B 1 24 ? -43.469 -33.812 -5.223 1 17.73 24 ARG B C 1
ATOM 2472 O O . ARG B 1 24 ? -44.625 -34.219 -5.035 1 17.73 24 ARG B O 1
ATOM 2479 N N . LEU B 1 25 ? -43.438 -32.844 -4.234 1 16.27 25 LEU B N 1
ATOM 2480 C CA . LEU B 1 25 ? -44.75 -32.219 -4.098 1 16.27 25 LEU B CA 1
ATOM 2481 C C . LEU B 1 25 ? -45.188 -31.578 -5.41 1 16.27 25 LEU B C 1
ATOM 2483 O O . LEU B 1 25 ? -44.438 -30.812 -6.012 1 16.27 25 LEU B O 1
ATOM 2487 N N . ARG B 1 26 ? -46.219 -32.219 -6.07 1 16.97 26 ARG B N 1
ATOM 2488 C CA . ARG B 1 26 ? -47.031 -32.031 -7.285 1 16.97 26 ARG B CA 1
ATOM 2489 C C . ARG B 1 26 ? -47.719 -30.688 -7.281 1 16.97 26 ARG B C 1
ATOM 2491 O O . ARG B 1 26 ? -48.625 -30.453 -6.465 1 16.97 26 ARG B O 1
ATOM 2498 N N . CYS B 1 27 ? -47.062 -29.594 -7.047 1 16.98 27 CYS B N 1
ATOM 2499 C CA . CYS B 1 27 ? -47.938 -28.438 -6.945 1 16.98 27 CYS B CA 1
ATOM 2500 C C . CYS B 1 27 ? -48.812 -28.312 -8.188 1 16.98 27 CYS B C 1
ATOM 2502 O O . CYS B 1 27 ? -48.312 -28.328 -9.312 1 16.98 27 CYS B O 1
ATOM 2504 N N . TYR B 1 28 ? -50.062 -28.797 -7.98 1 15.41 28 TYR B N 1
ATOM 2505 C CA . TYR B 1 28 ? -51.25 -28.828 -8.836 1 15.41 28 TYR B CA 1
ATOM 2506 C C . TYR B 1 28 ? -51.5 -27.469 -9.484 1 15.41 28 TYR B C 1
ATOM 2508 O O . TYR B 1 28 ? -51.188 -26.422 -8.898 1 15.41 28 TYR B O 1
ATOM 2516 N N . ALA B 1 29 ? -51.562 -27.531 -10.852 1 17.08 29 ALA B N 1
ATOM 2517 C CA . ALA B 1 29 ? -51.812 -26.641 -11.992 1 17.08 29 ALA B CA 1
ATOM 2518 C C . ALA B 1 29 ? -53.219 -26.016 -11.906 1 17.08 29 ALA B C 1
ATOM 2520 O O . ALA B 1 29 ? -53.656 -25.328 -12.836 1 17.08 29 ALA B O 1
ATOM 2521 N N . ILE B 1 30 ? -53.594 -25.641 -10.648 1 14.8 30 ILE B N 1
ATOM 2522 C CA . ILE B 1 30 ? -55.062 -25.438 -10.727 1 14.8 30 ILE B CA 1
ATOM 2523 C C . ILE B 1 30 ? -55.375 -24.531 -11.914 1 14.8 30 ILE B C 1
ATOM 2525 O O . ILE B 1 30 ? -54.625 -23.609 -12.227 1 14.8 30 ILE B O 1
ATOM 2529 N N . GLY B 1 31 ? -56.625 -24.844 -12.422 1 14.79 31 GLY B N 1
ATOM 2530 C CA . GLY B 1 31 ? -57.531 -24.828 -13.578 1 14.79 31 GLY B CA 1
ATOM 2531 C C . GLY B 1 31 ? -57.875 -23.422 -14.031 1 14.79 31 GLY B C 1
ATOM 2532 O O . GLY B 1 31 ? -57.188 -22.828 -14.836 1 14.79 31 GLY B O 1
ATOM 2533 N N . ASP B 1 32 ? -59.219 -23.062 -13.914 1 14.3 32 ASP B N 1
ATOM 2534 C CA . ASP B 1 32 ? -60.25 -22.969 -14.945 1 14.3 32 ASP B CA 1
ATOM 2535 C C . ASP B 1 32 ? -60.531 -21.5 -15.281 1 14.3 32 ASP B C 1
ATOM 2537 O O . ASP B 1 32 ? -60.906 -21.188 -16.406 1 14.3 32 ASP B O 1
ATOM 2541 N N . ALA B 1 33 ? -60.688 -20.594 -14.266 1 14.89 33 ALA B N 1
ATOM 2542 C CA . ALA B 1 33 ? -62 -19.953 -14.344 1 14.89 33 ALA B CA 1
ATOM 2543 C C . ALA B 1 33 ? -62.156 -19.172 -15.648 1 14.89 33 ALA B C 1
ATOM 2545 O O . ALA B 1 33 ? -61.188 -18.688 -16.203 1 14.89 33 ALA B O 1
ATOM 2546 N N . GLY B 1 34 ? -63.5 -18.953 -16.062 1 14.48 34 GLY B N 1
ATOM 2547 C CA . GLY B 1 34 ? -64.5 -18.75 -17.078 1 14.48 34 GLY B CA 1
ATOM 2548 C C . GLY B 1 34 ? -64.5 -17.328 -17.641 1 14.48 34 GLY B C 1
ATOM 2549 O O . GLY B 1 34 ? -64.625 -17.141 -18.859 1 14.48 34 GLY B O 1
ATOM 2550 N N . ARG B 1 35 ? -65 -16.297 -16.75 1 14.7 35 ARG B N 1
ATOM 2551 C CA . ARG B 1 35 ? -66.25 -15.664 -17.234 1 14.7 35 ARG B CA 1
ATOM 2552 C C . ARG B 1 35 ? -65.938 -14.797 -18.453 1 14.7 35 ARG B C 1
ATOM 2554 O O . ARG B 1 35 ? -64.812 -14.461 -18.734 1 14.7 35 ARG B O 1
ATOM 2561 N N . ARG B 1 36 ? -66.812 -13.609 -18.484 1 14.79 36 ARG B N 1
ATOM 2562 C CA . ARG B 1 36 ? -67.938 -13.125 -19.297 1 14.79 36 ARG B CA 1
ATOM 2563 C C . ARG B 1 36 ? -67.438 -12.156 -20.375 1 14.79 36 ARG B C 1
ATOM 2565 O O . ARG B 1 36 ? -66.312 -11.719 -20.328 1 14.79 36 ARG B O 1
ATOM 2572 N N . ASN B 1 37 ? -68.188 -10.961 -20.406 1 14.7 37 ASN B N 1
ATOM 2573 C CA . ASN B 1 37 ? -69.125 -10.453 -21.453 1 14.7 37 ASN B CA 1
ATOM 2574 C C . ASN B 1 37 ? -68.375 -9.516 -22.406 1 14.7 37 ASN B C 1
ATOM 2576 O O . ASN B 1 37 ? -67.188 -9.219 -22.234 1 14.7 37 ASN B O 1
ATOM 2580 N N . ASP B 1 38 ? -68.938 -8.234 -22.438 1 14.95 38 ASP B N 1
ATOM 2581 C CA . ASP B 1 38 ? -69.75 -7.723 -23.562 1 14.95 38 ASP B CA 1
ATOM 2582 C C . ASP B 1 38 ? -68.875 -6.918 -24.516 1 14.95 38 ASP B C 1
ATOM 2584 O O . ASP B 1 38 ? -68.875 -7.172 -25.719 1 14.95 38 ASP B O 1
ATOM 2588 N N . PRO B 1 39 ? -69.188 -5.504 -24.516 1 15.62 39 PRO B N 1
ATOM 2589 C CA . PRO B 1 39 ? -69.875 -4.91 -25.688 1 15.62 39 PRO B CA 1
ATOM 2590 C C . PRO B 1 39 ? -68.875 -4.43 -26.75 1 15.62 39 PRO B C 1
ATOM 2592 O O . PRO B 1 39 ? -67.688 -4.332 -26.484 1 15.62 39 PRO B O 1
ATOM 2595 N N 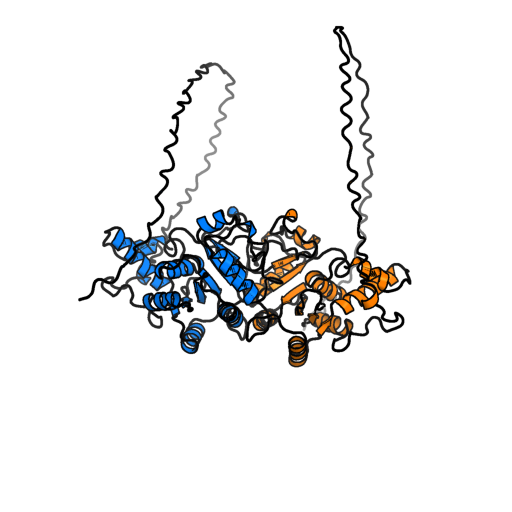. LEU B 1 40 ? -69.438 -3.416 -27.562 1 15.2 40 LEU B N 1
ATOM 2596 C CA . LEU B 1 40 ? -69.688 -3.133 -28.969 1 15.2 40 LEU B CA 1
ATOM 2597 C C . LEU B 1 40 ? -68.5 -2.332 -29.562 1 15.2 40 LEU B C 1
ATOM 2599 O O . LEU B 1 40 ? -68 -2.693 -30.625 1 15.2 40 LEU B O 1
ATOM 2603 N N . ASP B 1 41 ? -68.562 -0.935 -29.375 1 14.95 41 ASP B N 1
ATOM 2604 C CA . ASP B 1 41 ? -68.938 -0.19 -30.578 1 14.95 41 ASP B CA 1
ATOM 2605 C C . ASP B 1 41 ? -67.688 0.073 -31.469 1 14.95 41 ASP B C 1
ATOM 2607 O O . ASP B 1 41 ? -66.562 -0.058 -31.016 1 14.95 41 ASP B O 1
ATOM 2611 N N . GLU B 1 42 ? -67.688 1.381 -31.969 1 15.15 42 GLU B N 1
ATOM 2612 C CA . GLU B 1 42 ? -67.812 1.829 -33.344 1 15.15 42 GLU B CA 1
ATOM 2613 C C . GLU B 1 42 ? -66.438 2.014 -34.031 1 15.15 42 GLU B C 1
ATOM 2615 O O . GLU B 1 42 ? -66.188 1.47 -35.094 1 15.15 42 GLU B O 1
ATOM 2620 N N . ASN B 1 43 ? -66.062 3.336 -34.156 1 14.95 43 ASN B N 1
ATOM 2621 C CA . ASN B 1 43 ? -66.125 3.939 -35.469 1 14.95 43 ASN B CA 1
ATOM 2622 C C . ASN B 1 43 ? -64.75 3.762 -36.188 1 14.95 43 ASN B C 1
ATOM 2624 O O . ASN B 1 43 ? -63.75 3.494 -35.531 1 14.95 43 ASN B O 1
ATOM 2628 N N . LYS B 1 44 ? -64.625 4.734 -37.188 1 14.96 44 LYS B N 1
ATOM 2629 C CA . LYS B 1 44 ? -64.375 4.762 -38.625 1 14.96 44 LYS B CA 1
ATOM 2630 C C . LYS B 1 44 ? -62.875 4.73 -38.906 1 14.96 44 LYS B C 1
ATOM 2632 O O . LYS B 1 44 ? -62.062 4.859 -38 1 14.96 44 LYS B O 1
ATOM 2637 N N . ASN B 1 45 ? -62.5 5.773 -39.688 1 14.92 45 ASN B N 1
ATOM 2638 C CA . ASN B 1 45 ? -62.062 5.688 -41.094 1 14.92 45 ASN B CA 1
ATOM 2639 C C . ASN B 1 45 ? -60.562 5.582 -41.188 1 14.92 45 ASN B C 1
ATOM 2641 O O . ASN B 1 45 ? -60.031 4.602 -41.75 1 14.92 45 ASN B O 1
ATOM 2645 N N . GLY B 1 46 ? -60.031 6.688 -41.812 1 16.86 46 GLY B N 1
ATOM 2646 C CA . GLY B 1 46 ? -59.469 6.711 -43.156 1 16.86 46 GLY B CA 1
ATOM 2647 C C . GLY B 1 46 ? -57.969 6.434 -43.156 1 16.86 46 GLY B C 1
ATOM 2648 O O . GLY B 1 46 ? -57.312 6.543 -42.094 1 16.86 46 GLY B O 1
ATOM 2649 N N . PRO B 1 47 ? -57.5 6.02 -44.312 1 17.31 47 PRO B N 1
ATOM 2650 C CA . PRO B 1 47 ? -56.344 5.246 -44.75 1 17.31 47 PRO B CA 1
ATOM 2651 C C . PRO B 1 47 ? -55.062 6.074 -44.781 1 17.31 47 PRO B C 1
ATOM 2653 O O . PRO B 1 47 ? -53.969 5.523 -44.969 1 17.31 47 PRO B O 1
ATOM 2656 N N . ILE B 1 48 ? -54.969 7.344 -44.281 1 18.95 48 ILE B N 1
ATOM 2657 C CA . ILE B 1 48 ? -54.125 8.008 -45.281 1 18.95 48 ILE B CA 1
ATOM 2658 C C . ILE B 1 48 ? -52.75 7.352 -45.281 1 18.95 48 ILE B C 1
ATOM 2660 O O . ILE B 1 48 ? -52.094 7.211 -44.25 1 18.95 48 ILE B O 1
ATOM 2664 N N . SER B 1 49 ? -52.312 6.785 -46.469 1 16.88 49 SER B N 1
ATOM 2665 C CA . SER B 1 49 ? -51.25 5.93 -47 1 16.88 49 SER B CA 1
ATOM 2666 C C . SER B 1 49 ? -49.906 6.633 -46.969 1 16.88 49 SER B C 1
ATOM 2668 O O . SER B 1 49 ? -48.875 6.039 -47.344 1 16.88 49 SER B O 1
ATOM 2670 N N . GLN B 1 50 ? -49.688 7.918 -46.562 1 19.56 50 GLN B N 1
ATOM 2671 C CA . GLN B 1 50 ? -48.625 8.438 -47.375 1 19.56 50 GLN B CA 1
ATOM 2672 C C . GLN B 1 50 ? -47.312 7.668 -47.156 1 19.56 50 GLN B C 1
ATOM 2674 O O . GLN B 1 50 ? -46.969 7.387 -46 1 19.56 50 GLN B O 1
ATOM 2679 N N . GLU B 1 51 ? -46.781 7.09 -48.219 1 18.56 51 GLU B N 1
ATOM 2680 C CA . GLU B 1 51 ? -45.719 6.176 -48.625 1 18.56 51 GLU B CA 1
ATOM 2681 C C . GLU B 1 51 ? -44.344 6.766 -48.281 1 18.56 51 GLU B C 1
ATOM 2683 O O . GLU B 1 51 ? -43.312 6.137 -48.562 1 18.56 51 GLU B O 1
ATOM 2688 N N . LEU B 1 52 ? -44.094 7.645 -47.312 1 19.56 52 LEU B N 1
ATOM 2689 C CA . LEU B 1 52 ? -42.781 8.258 -47.562 1 19.56 52 LEU B CA 1
ATOM 2690 C C . LEU B 1 52 ? -41.688 7.215 -47.5 1 19.56 52 LEU B C 1
ATOM 2692 O O . LEU B 1 52 ? -41.656 6.371 -46.625 1 19.56 52 LEU B O 1
ATOM 2696 N N . ASN B 1 53 ? -41.062 6.922 -48.719 1 19 53 ASN B N 1
ATOM 2697 C CA . ASN B 1 53 ? -40 6.031 -49.188 1 19 53 ASN B CA 1
ATOM 2698 C C . ASN B 1 53 ? -38.656 6.316 -48.5 1 19 53 ASN B C 1
ATOM 2700 O O . ASN B 1 53 ? -38.062 7.367 -48.719 1 19 53 ASN B O 1
ATOM 2704 N N . GLY B 1 54 ? -38.531 6.211 -47.219 1 18.5 54 GLY B N 1
ATOM 2705 C CA . GLY B 1 54 ? -37.25 6.496 -46.562 1 18.5 54 GLY B CA 1
ATOM 2706 C C . GLY B 1 54 ? -36.125 5.594 -47.031 1 18.5 54 GLY B C 1
ATOM 2707 O O . GLY B 1 54 ? -36.25 4.367 -47 1 18.5 54 GLY B O 1
ATOM 2708 N N . SER B 1 55 ? -35.281 5.977 -48.062 1 20.72 55 SER B N 1
ATOM 2709 C CA . SER B 1 55 ? -34.125 5.309 -48.656 1 20.72 55 SER B CA 1
ATOM 2710 C C . SER B 1 55 ? -33.094 4.961 -47.562 1 20.72 55 SER B C 1
ATOM 2712 O O . SER B 1 55 ? -32.656 5.824 -46.812 1 20.72 55 SER B O 1
ATOM 2714 N N . SER B 1 56 ? -33.062 3.781 -47.031 1 19.72 56 SER B N 1
ATOM 2715 C CA . SER B 1 56 ? -32.188 3.203 -46.031 1 19.72 56 SER B CA 1
ATOM 2716 C C . SER B 1 56 ? -30.781 3.049 -46.531 1 19.72 56 SER B C 1
ATOM 2718 O O . SER B 1 56 ? -30.531 2.285 -47.469 1 19.72 56 SER B O 1
ATOM 2720 N N . ALA B 1 57 ? -29.922 4.109 -46.625 1 22.3 57 ALA B N 1
ATOM 2721 C CA . ALA B 1 57 ? -28.516 3.969 -46.938 1 22.3 57 ALA B CA 1
ATOM 2722 C C . ALA B 1 57 ? -27.859 2.891 -46.094 1 22.3 57 ALA B C 1
ATOM 2724 O O . ALA B 1 57 ? -27.953 2.928 -44.844 1 22.3 57 ALA B O 1
ATOM 2725 N N . SER B 1 58 ? -27.719 1.632 -46.594 1 19.39 58 SER B N 1
ATOM 2726 C CA . SER B 1 58 ? -27.094 0.443 -46.031 1 19.39 58 SER B CA 1
ATOM 2727 C C . SER B 1 58 ? -25.625 0.688 -45.688 1 19.39 58 SER B C 1
ATOM 2729 O O . SER B 1 58 ? -24.828 0.971 -46.594 1 19.39 58 SER B O 1
ATOM 2731 N N . PHE B 1 59 ? -25.281 1.4 -44.656 1 21.44 59 PHE B N 1
ATOM 2732 C CA . PHE B 1 59 ? -23.906 1.495 -44.188 1 21.44 59 PHE B CA 1
ATOM 2733 C C . PHE B 1 59 ? -23.281 0.109 -44.031 1 21.44 59 PHE B C 1
ATOM 2735 O O . PHE B 1 59 ? -23.766 -0.707 -43.25 1 21.44 59 PHE B O 1
ATOM 2742 N N . THR B 1 60 ? -22.719 -0.439 -45.156 1 20.23 60 THR B N 1
ATOM 2743 C CA . THR B 1 60 ? -21.953 -1.68 -45.125 1 20.23 60 THR B CA 1
ATOM 2744 C C . THR B 1 60 ? -20.812 -1.599 -44.125 1 20.23 60 THR B C 1
ATOM 2746 O O . THR B 1 60 ? -19.938 -0.73 -44.219 1 20.23 60 THR B O 1
ATOM 2749 N N . THR B 1 61 ? -21.062 -1.848 -42.906 1 21.89 61 THR B N 1
ATOM 2750 C CA . THR B 1 61 ? -20.047 -2.02 -41.844 1 21.89 61 THR B CA 1
ATOM 2751 C C . THR B 1 61 ? -19.016 -3.057 -42.281 1 21.89 61 THR B C 1
ATOM 2753 O O . THR B 1 61 ? -19.359 -4.227 -42.5 1 21.89 61 THR B O 1
ATOM 2756 N N . VAL B 1 62 ? -18.047 -2.734 -43.188 1 24.78 62 VAL B N 1
ATOM 2757 C CA . VAL B 1 62 ? -16.906 -3.613 -43.438 1 24.78 62 VAL B CA 1
ATOM 2758 C C . VAL B 1 62 ? -16.297 -4.062 -42.125 1 24.78 62 VAL B C 1
ATOM 2760 O O . VAL B 1 62 ? -15.82 -3.236 -41.344 1 24.78 62 VAL B O 1
ATOM 2763 N N . GLY B 1 63 ? -16.844 -5.082 -41.531 1 21.19 63 GLY B N 1
ATOM 2764 C CA . GLY B 1 63 ? -16.266 -5.801 -40.406 1 21.19 63 GLY B CA 1
ATOM 2765 C C . GLY B 1 63 ? -14.828 -6.215 -40.656 1 21.19 63 GLY B C 1
ATOM 2766 O O . GLY B 1 63 ? -14.547 -7.098 -41.438 1 21.19 63 GLY B O 1
ATOM 2767 N N . ALA B 1 64 ? -13.859 -5.27 -40.875 1 26.17 64 ALA B N 1
ATOM 2768 C CA . ALA B 1 64 ? -12.453 -5.664 -40.875 1 26.17 64 ALA B CA 1
ATOM 2769 C C . ALA B 1 64 ? -12.148 -6.633 -39.75 1 26.17 64 ALA B C 1
ATOM 2771 O O . ALA B 1 64 ? -12.297 -6.293 -38.562 1 26.17 64 ALA B O 1
ATOM 2772 N N . GLU B 1 65 ? -12.398 -7.895 -40 1 23.92 65 GLU B N 1
ATOM 2773 C CA . GLU B 1 65 ? -11.906 -8.969 -39.156 1 23.92 65 GLU B CA 1
ATOM 2774 C C . GLU B 1 65 ? -10.414 -8.812 -38.875 1 23.92 65 GLU B C 1
ATOM 2776 O O . GLU B 1 65 ? -9.594 -8.938 -39.812 1 23.92 65 GLU B O 1
ATOM 2781 N N . ILE B 1 66 ? -9.992 -7.84 -38.188 1 26.42 66 ILE B N 1
ATOM 2782 C CA . ILE B 1 66 ? -8.617 -7.812 -37.719 1 26.42 66 ILE B CA 1
ATOM 2783 C C . ILE B 1 66 ? -8.242 -9.172 -37.125 1 26.42 66 ILE B C 1
ATOM 2785 O O . ILE B 1 66 ? -8.742 -9.539 -36.062 1 26.42 66 ILE B O 1
ATOM 2789 N N . THR B 1 67 ? -8.18 -10.203 -37.938 1 27.06 67 THR B N 1
ATOM 2790 C CA . THR B 1 67 ? -7.504 -11.406 -37.469 1 27.06 67 THR B CA 1
ATOM 2791 C C . THR B 1 67 ? -6.094 -11.078 -36.969 1 27.06 67 THR B C 1
ATOM 2793 O O . THR B 1 67 ? -5.23 -10.711 -37.781 1 27.06 67 THR B O 1
ATOM 2796 N N . GLN B 1 68 ? -5.965 -10.398 -35.938 1 26.69 68 GLN B N 1
ATOM 2797 C CA . GLN B 1 68 ? -4.633 -10.273 -35.375 1 26.69 68 GLN B CA 1
ATOM 2798 C C . GLN B 1 68 ? -3.881 -11.602 -35.406 1 26.69 68 GLN B C 1
ATOM 2800 O O . GLN B 1 68 ? -4.367 -12.609 -34.875 1 26.69 68 GLN B O 1
ATOM 2805 N N . GLU B 1 69 ? -3.145 -11.875 -36.469 1 28.02 69 GLU B N 1
ATOM 2806 C CA . GLU B 1 69 ? -2.205 -12.977 -36.688 1 28.02 69 GLU B CA 1
ATOM 2807 C C . GLU B 1 69 ? -1.338 -13.18 -35.438 1 28.02 69 GLU B C 1
ATOM 2809 O O . GLU B 1 69 ? -0.335 -12.484 -35.25 1 28.02 69 GLU B O 1
ATOM 2814 N N . THR B 1 70 ? -1.925 -13.289 -34.281 1 31.86 70 THR B N 1
ATOM 2815 C CA . THR B 1 70 ? -1.184 -13.641 -33.062 1 31.86 70 THR B CA 1
ATOM 2816 C C . THR B 1 70 ? -0.522 -15.008 -33.219 1 31.86 70 THR B C 1
ATOM 2818 O O . THR B 1 70 ? -0.001 -15.562 -32.25 1 31.86 70 THR B O 1
ATOM 2821 N N . GLY B 1 71 ? -0.436 -15.57 -34.469 1 29.89 71 GLY B N 1
ATOM 2822 C CA . GLY B 1 71 ? 0.003 -16.922 -34.781 1 29.89 71 GLY B CA 1
ATOM 2823 C C . GLY B 1 71 ? 1.465 -17.156 -34.438 1 29.89 71 GLY B C 1
ATOM 2824 O O . GLY B 1 71 ? 1.865 -18.297 -34.156 1 29.89 71 GLY B O 1
ATOM 2825 N N . ASP B 1 72 ? 2.289 -16.234 -34.812 1 32.31 72 ASP B N 1
ATOM 2826 C CA . ASP B 1 72 ? 3.695 -16.578 -35 1 32.31 72 ASP B CA 1
ATOM 2827 C C . ASP B 1 72 ? 4.406 -16.75 -33.688 1 32.31 72 ASP B C 1
ATOM 2829 O O . ASP B 1 72 ? 5.617 -16.984 -33.625 1 32.31 72 ASP B O 1
ATOM 2833 N N . PHE B 1 73 ? 3.76 -16.281 -32.594 1 33.03 73 PHE B N 1
ATOM 2834 C CA . PHE B 1 73 ? 4.641 -16.25 -31.422 1 33.03 73 PHE B CA 1
ATOM 2835 C C . PHE B 1 73 ? 4.914 -17.656 -30.906 1 33.03 73 PHE B C 1
ATOM 2837 O O . PHE B 1 73 ? 5.984 -17.922 -30.359 1 33.03 73 PHE B O 1
ATOM 2844 N N . PHE B 1 74 ? 3.912 -18.594 -30.953 1 36.38 74 PHE B N 1
ATOM 2845 C CA . PHE B 1 74 ? 4.047 -19.859 -30.234 1 36.38 74 PHE B CA 1
ATOM 2846 C C . PHE B 1 74 ? 4.457 -20.969 -31.203 1 36.38 74 PHE B C 1
ATOM 2848 O O . PHE B 1 74 ? 3.682 -21.891 -31.453 1 36.38 74 PHE B O 1
ATOM 2855 N N . SER B 1 75 ? 5.078 -20.672 -32.25 1 34.31 75 SER B N 1
ATOM 2856 C CA . SER B 1 75 ? 5.441 -21.812 -33.094 1 34.31 75 SER B CA 1
ATOM 2857 C C . SER B 1 75 ? 6.43 -22.734 -32.375 1 34.31 75 SER B C 1
ATOM 2859 O O . SER B 1 75 ? 7.598 -22.812 -32.781 1 34.31 75 SER B O 1
ATOM 2861 N N . SER B 1 76 ? 6.539 -22.75 -31.016 1 34.5 76 SER B N 1
ATOM 2862 C CA . SER B 1 76 ? 7.535 -23.734 -30.609 1 34.5 76 SER B CA 1
ATOM 2863 C C . SER B 1 76 ? 7.074 -25.156 -30.938 1 34.5 76 SER B C 1
ATOM 2865 O O . SER B 1 76 ? 5.879 -25.453 -30.891 1 34.5 76 SER B O 1
ATOM 2867 N N . ASP B 1 77 ? 7.867 -26.031 -31.625 1 34.56 77 ASP B N 1
ATOM 2868 C CA . ASP B 1 77 ? 7.75 -27.469 -31.812 1 34.56 77 ASP B CA 1
ATOM 2869 C C . ASP B 1 77 ? 7.371 -28.172 -30.5 1 34.56 77 ASP B C 1
ATOM 2871 O O . ASP B 1 77 ? 8.094 -28.062 -29.516 1 34.56 77 ASP B O 1
ATOM 2875 N N . ALA B 1 78 ? 6.203 -28.531 -30.188 1 41.81 78 ALA B N 1
ATOM 2876 C CA . ALA B 1 78 ? 5.445 -29.219 -29.156 1 41.81 78 ALA B CA 1
ATOM 2877 C C . ALA B 1 78 ? 6.164 -30.5 -28.719 1 41.81 78 ALA B C 1
ATOM 2879 O O . ALA B 1 78 ? 5.66 -31.25 -27.875 1 41.81 78 ALA B O 1
ATOM 2880 N N . GLU B 1 79 ? 7.039 -30.938 -29.375 1 44.16 79 GLU B N 1
ATOM 2881 C CA . GLU B 1 79 ? 7.566 -32.219 -28.953 1 44.16 79 GLU B CA 1
ATOM 2882 C C . GLU B 1 79 ? 8.492 -32.094 -27.75 1 44.16 79 GLU B C 1
ATOM 2884 O O . GLU B 1 79 ? 9.078 -33.094 -27.297 1 44.16 79 GLU B O 1
ATOM 2889 N N . GLY B 1 80 ? 8.914 -30.938 -27.25 1 49.22 80 GLY B N 1
ATOM 2890 C CA . GLY B 1 80 ? 9.914 -30.734 -26.203 1 49.22 80 GLY B CA 1
ATOM 2891 C C . GLY B 1 80 ? 9.344 -30.797 -24.812 1 49.22 80 GLY B C 1
ATOM 2892 O O . GLY B 1 80 ? 8.133 -30.953 -24.641 1 49.22 80 GLY B O 1
ATOM 2893 N N . ASP B 1 81 ? 10.102 -30.984 -23.688 1 64 81 ASP B N 1
ATOM 2894 C CA . ASP B 1 81 ? 9.898 -30.938 -22.25 1 64 81 ASP B CA 1
ATOM 2895 C C . ASP B 1 81 ? 9.023 -29.75 -21.859 1 64 81 ASP B C 1
ATOM 2897 O O . ASP B 1 81 ? 9.422 -28.594 -22.031 1 64 81 ASP B O 1
ATOM 2901 N N . PRO B 1 82 ? 7.723 -30.094 -21.578 1 66.5 82 PRO B N 1
ATOM 2902 C CA . PRO B 1 82 ? 6.797 -29.016 -21.25 1 66.5 82 PRO B CA 1
ATOM 2903 C C . PRO B 1 82 ? 7.344 -28.078 -20.172 1 66.5 82 PRO B C 1
ATOM 2905 O O . PRO B 1 82 ? 6.906 -26.922 -20.078 1 66.5 82 PRO B O 1
ATOM 2908 N N . ASP B 1 83 ? 8.18 -28.562 -19.531 1 76.88 83 ASP B N 1
ATOM 2909 C CA . ASP B 1 83 ? 8.703 -27.75 -18.438 1 76.88 83 ASP B CA 1
ATOM 2910 C C . ASP B 1 83 ? 10.023 -27.078 -18.828 1 76.88 83 ASP B C 1
ATOM 2912 O O . ASP B 1 83 ? 10.727 -26.531 -17.984 1 76.88 83 ASP B O 1
ATOM 2916 N N . LYS B 1 84 ? 10.336 -27.141 -20.031 1 84.69 84 LYS B N 1
ATOM 2917 C CA . LYS B 1 84 ? 11.547 -26.438 -20.422 1 84.69 84 LYS B CA 1
ATOM 2918 C C . LYS B 1 84 ? 11.375 -24.922 -20.281 1 84.69 84 LYS B C 1
ATOM 2920 O O . LYS B 1 84 ? 10.523 -24.328 -20.938 1 84.69 84 LYS B O 1
ATOM 2925 N N . PRO B 1 85 ? 12.172 -24.422 -19.484 1 90.56 85 PRO B N 1
ATOM 2926 C CA . PRO B 1 85 ? 11.984 -23 -19.234 1 90.56 85 PRO B CA 1
ATOM 2927 C C . PRO B 1 85 ? 12.477 -22.125 -20.391 1 90.56 85 PRO B C 1
ATOM 2929 O O . PRO B 1 85 ? 13.375 -22.531 -21.125 1 90.56 85 PRO B O 1
ATOM 2932 N N . THR B 1 86 ? 11.711 -21.031 -20.625 1 89.75 86 THR B N 1
ATOM 2933 C CA . THR B 1 86 ? 12.266 -20 -21.469 1 89.75 86 THR B CA 1
ATOM 2934 C C . THR B 1 86 ? 13.688 -19.656 -21.047 1 89.75 86 THR B C 1
ATOM 2936 O O . THR B 1 86 ? 14.016 -19.703 -19.859 1 89.75 86 THR B O 1
ATOM 2939 N N . GLU B 1 87 ? 14.523 -19.297 -21.969 1 89.44 87 GLU B N 1
ATOM 2940 C CA . GLU B 1 87 ? 15.93 -19.031 -21.688 1 89.44 87 GLU B CA 1
ATOM 2941 C C . GLU B 1 87 ? 16.062 -17.953 -20.609 1 89.44 87 GLU B C 1
ATOM 2943 O O . GLU B 1 87 ? 15.406 -16.906 -20.672 1 89.44 87 GLU B O 1
ATOM 2948 N N . GLY B 1 88 ? 16.859 -18.266 -19.609 1 91.75 88 GLY B N 1
ATOM 2949 C CA . GLY B 1 88 ? 17.125 -17.297 -18.547 1 91.75 88 GLY B CA 1
ATOM 2950 C C . GLY B 1 88 ? 16.172 -17.406 -17.375 1 91.75 88 GLY B C 1
ATOM 2951 O O . GLY B 1 88 ? 16.312 -16.703 -16.375 1 91.75 88 GLY B O 1
ATOM 2952 N N . PHE B 1 89 ? 15.273 -18.266 -17.5 1 96.31 89 PHE B N 1
ATOM 2953 C CA . PHE B 1 89 ? 14.289 -18.453 -16.422 1 96.31 89 PHE B CA 1
ATOM 2954 C C . PHE B 1 89 ? 14.43 -19.828 -15.797 1 96.31 89 PHE B C 1
ATOM 2956 O O . PHE B 1 89 ? 15.008 -20.734 -16.406 1 96.31 89 PHE B O 1
ATOM 2963 N N . SER B 1 90 ? 13.945 -19.922 -14.609 1 97.62 90 SER B N 1
ATOM 2964 C CA . SER B 1 90 ? 13.875 -21.203 -13.906 1 97.62 90 SER B CA 1
ATOM 2965 C C . SER B 1 90 ? 12.695 -22.031 -14.398 1 97.62 90 SER B C 1
ATOM 2967 O O . SER B 1 90 ? 11.773 -21.5 -15.031 1 97.62 90 SER B O 1
ATOM 2969 N N . SER B 1 91 ? 12.781 -23.328 -14.148 1 96.88 91 SER B N 1
ATOM 2970 C CA . SER B 1 91 ? 11.641 -24.172 -14.469 1 96.88 91 SER B CA 1
ATOM 2971 C C . SER B 1 91 ? 10.484 -23.922 -13.516 1 96.88 91 SER B C 1
ATOM 2973 O O . SER B 1 91 ? 10.68 -23.453 -12.398 1 96.88 91 SER B O 1
ATOM 2975 N N . ILE B 1 92 ? 9.383 -24.25 -13.953 1 97.81 92 ILE B N 1
ATOM 2976 C CA . ILE B 1 92 ? 8.211 -24.141 -13.086 1 97.81 92 ILE B CA 1
ATOM 2977 C C . ILE B 1 92 ? 8.359 -25.109 -11.906 1 97.81 92 ILE B C 1
ATOM 2979 O O . ILE B 1 92 ? 7.945 -24.797 -10.789 1 97.81 92 ILE B O 1
ATOM 2983 N N . GLU B 1 93 ? 8.914 -26.219 -12.133 1 97.19 93 GLU B N 1
ATOM 2984 C CA . GLU B 1 93 ? 9.156 -27.172 -11.055 1 97.19 93 GLU B CA 1
ATOM 2985 C C . GLU B 1 93 ? 10.031 -26.578 -9.961 1 97.19 93 GLU B C 1
ATOM 2987 O O . GLU B 1 93 ? 9.789 -26.797 -8.773 1 97.19 93 GLU B O 1
ATOM 2992 N N . ASP B 1 94 ? 11.055 -25.859 -10.359 1 97.88 94 ASP B N 1
ATOM 2993 C CA . ASP B 1 94 ? 11.906 -25.156 -9.391 1 97.88 94 ASP B CA 1
ATOM 2994 C C . ASP B 1 94 ? 11.086 -24.203 -8.539 1 97.88 94 ASP B C 1
ATOM 2996 O O . ASP B 1 94 ? 11.289 -24.109 -7.324 1 97.88 94 ASP B O 1
ATOM 3000 N N . ALA B 1 95 ? 10.234 -23.484 -9.172 1 98.62 95 ALA B N 1
ATOM 3001 C CA . ALA B 1 95 ? 9.375 -22.531 -8.477 1 98.62 95 ALA B CA 1
ATOM 3002 C C . ALA B 1 95 ? 8.453 -23.234 -7.488 1 98.62 95 ALA B C 1
ATOM 3004 O O . ALA B 1 95 ? 8.305 -22.797 -6.344 1 98.62 95 ALA B O 1
ATOM 3005 N N . ILE B 1 96 ? 7.879 -24.328 -7.926 1 98.31 96 ILE B N 1
ATOM 3006 C CA . ILE B 1 96 ? 6.973 -25.109 -7.098 1 98.31 96 ILE B CA 1
ATOM 3007 C C . ILE B 1 96 ? 7.707 -25.625 -5.859 1 98.31 96 ILE B C 1
ATOM 3009 O O . ILE B 1 96 ? 7.188 -25.531 -4.746 1 98.31 96 ILE B O 1
ATOM 3013 N N . ASN B 1 97 ? 8.867 -26.109 -6.047 1 98.5 97 ASN B N 1
ATOM 3014 C CA . ASN B 1 97 ? 9.664 -26.609 -4.93 1 98.5 97 ASN B CA 1
ATOM 3015 C C . ASN B 1 97 ? 10.008 -25.484 -3.941 1 98.5 97 ASN B C 1
ATOM 3017 O O . ASN B 1 97 ? 9.961 -25.703 -2.727 1 98.5 97 ASN B O 1
ATOM 3021 N N . SER B 1 98 ? 10.344 -24.344 -4.434 1 98.81 98 SER B N 1
ATOM 3022 C CA . SER B 1 98 ? 10.641 -23.203 -3.582 1 98.81 98 SER B CA 1
ATOM 3023 C C . SER B 1 98 ? 9.438 -22.828 -2.725 1 98.81 98 SER B C 1
ATOM 3025 O O . SER B 1 98 ? 9.57 -22.594 -1.521 1 98.81 98 SER B O 1
ATOM 3027 N N . LEU B 1 99 ? 8.32 -22.812 -3.322 1 98.81 99 LEU B N 1
ATOM 3028 C CA . LEU B 1 99 ? 7.094 -22.453 -2.611 1 98.81 99 LEU B CA 1
ATOM 3029 C C . LEU B 1 99 ? 6.777 -23.5 -1.535 1 98.81 99 LEU B C 1
ATOM 3031 O O . LEU B 1 99 ? 6.352 -23.141 -0.433 1 98.81 99 LEU B O 1
ATOM 3035 N N . ARG B 1 100 ? 6.98 -24.75 -1.84 1 98.56 100 ARG B N 1
ATOM 3036 C CA . ARG B 1 100 ? 6.746 -25.812 -0.871 1 98.56 100 ARG B CA 1
ATOM 3037 C C . ARG B 1 100 ? 7.609 -25.625 0.372 1 98.56 100 ARG B C 1
ATOM 3039 O O . ARG B 1 100 ? 7.199 -25.984 1.479 1 98.56 100 ARG B O 1
ATOM 3046 N N . GLU B 1 101 ? 8.727 -25.047 0.161 1 98.25 101 GLU B N 1
ATOM 3047 C CA . GLU B 1 101 ? 9.672 -24.844 1.256 1 98.25 101 GLU B CA 1
ATOM 3048 C C . GLU B 1 101 ? 9.398 -23.531 1.979 1 98.25 101 GLU B C 1
ATOM 3050 O O . GLU B 1 101 ? 10.156 -23.141 2.869 1 98.25 101 GLU B O 1
ATOM 3055 N N . GLY B 1 102 ? 8.398 -22.797 1.602 1 98.38 102 GLY B N 1
ATOM 3056 C CA . GLY B 1 102 ? 8.039 -21.547 2.24 1 98.38 102 GLY B CA 1
ATOM 3057 C C . GLY B 1 102 ? 8.859 -20.375 1.751 1 98.38 102 GLY B C 1
ATOM 3058 O O . GLY B 1 102 ? 9 -19.375 2.455 1 98.38 102 GLY B O 1
ATOM 3059 N N . LYS B 1 103 ? 9.422 -20.531 0.558 1 98.69 103 LYS B N 1
ATOM 3060 C CA . LYS B 1 103 ? 10.289 -19.5 -0.011 1 98.69 103 LYS B CA 1
ATOM 3061 C C . LYS B 1 103 ? 9.594 -18.766 -1.154 1 98.69 103 LYS B C 1
ATOM 3063 O O . LYS B 1 103 ? 8.445 -19.078 -1.494 1 98.69 103 LYS B O 1
ATOM 3068 N N . PHE B 1 104 ? 10.281 -17.781 -1.687 1 98.88 104 PHE B N 1
ATOM 3069 C CA . PHE B 1 104 ? 9.719 -16.891 -2.701 1 98.88 104 PHE B CA 1
ATOM 3070 C C . PHE B 1 104 ? 9.922 -17.469 -4.098 1 98.88 104 PHE B C 1
ATOM 3072 O O . PHE B 1 104 ? 10.82 -18.297 -4.305 1 98.88 104 PHE B O 1
ATOM 3079 N N . VAL B 1 105 ? 9.102 -17 -4.992 1 98.88 105 VAL B N 1
ATOM 3080 C CA . VAL B 1 105 ? 9.281 -17.078 -6.441 1 98.88 105 VAL B CA 1
ATOM 3081 C C . VAL B 1 105 ? 9.055 -15.695 -7.062 1 98.88 105 VAL B C 1
ATOM 3083 O O . VAL B 1 105 ? 8.219 -14.922 -6.586 1 98.88 105 VAL B O 1
ATOM 3086 N N . ILE B 1 106 ? 9.828 -15.398 -8.07 1 98.81 106 ILE B N 1
ATOM 3087 C CA . ILE B 1 106 ? 9.547 -14.219 -8.891 1 98.81 106 ILE B CA 1
ATOM 3088 C C . ILE B 1 106 ? 8.859 -14.648 -10.188 1 98.81 106 ILE B C 1
ATOM 3090 O O . ILE B 1 106 ? 9.367 -15.5 -10.914 1 98.81 106 ILE B O 1
ATOM 3094 N N . ALA B 1 107 ? 7.688 -14.133 -10.461 1 98.44 107 ALA B N 1
ATOM 3095 C CA . ALA B 1 107 ? 6.98 -14.375 -11.719 1 98.44 107 ALA B CA 1
ATOM 3096 C C . ALA B 1 107 ? 6.953 -13.117 -12.586 1 98.44 107 ALA B C 1
ATOM 3098 O O . ALA B 1 107 ? 6.598 -12.039 -12.109 1 98.44 107 ALA B O 1
ATOM 3099 N N . VAL B 1 108 ? 7.316 -13.289 -13.805 1 97 108 VAL B N 1
ATOM 3100 C CA . VAL B 1 108 ? 7.406 -12.164 -14.727 1 97 108 VAL B CA 1
ATOM 3101 C C . VAL B 1 108 ? 6.406 -12.344 -15.867 1 97 108 VAL B C 1
ATOM 3103 O O . VAL B 1 108 ? 6.223 -13.453 -16.359 1 97 108 VAL B O 1
ATOM 3106 N N . ASP B 1 109 ? 5.707 -11.273 -16.172 1 90.81 109 ASP B N 1
ATOM 3107 C CA . ASP B 1 109 ? 4.812 -11.336 -17.328 1 90.81 109 ASP B CA 1
ATOM 3108 C C . ASP B 1 109 ? 5.508 -10.828 -18.594 1 90.81 109 ASP B C 1
ATOM 3110 O O . ASP B 1 109 ? 6.66 -10.391 -18.531 1 90.81 109 ASP B O 1
ATOM 3114 N N . ASP B 1 110 ? 4.914 -11.062 -19.688 1 76 110 ASP B N 1
ATOM 3115 C CA . ASP B 1 110 ? 5.5 -10.734 -20.984 1 76 110 ASP B CA 1
ATOM 3116 C C . ASP B 1 110 ? 5.5 -9.227 -21.219 1 76 110 ASP B C 1
ATOM 3118 O O . ASP B 1 110 ? 4.793 -8.484 -20.531 1 76 110 ASP B O 1
ATOM 3122 N N . GLU B 1 111 ? 6.449 -8.938 -22.016 1 64.44 111 GLU B N 1
ATOM 3123 C CA . GLU B 1 111 ? 6.613 -7.523 -22.328 1 64.44 111 GLU B CA 1
ATOM 3124 C C . GLU B 1 111 ? 5.316 -6.926 -22.859 1 64.44 111 GLU B C 1
ATOM 3126 O O . GLU B 1 111 ? 5.098 -5.715 -22.766 1 64.44 111 GLU B O 1
ATOM 3131 N N . LYS B 1 112 ? 4.535 -7.789 -23.391 1 62.75 112 LYS B N 1
ATOM 3132 C CA . LYS B 1 112 ? 3.262 -7.305 -23.922 1 62.75 112 LYS B CA 1
ATOM 3133 C C . LYS B 1 112 ? 2.244 -7.109 -22.797 1 62.75 112 LYS B C 1
ATOM 3135 O O . LYS B 1 112 ? 1.188 -6.508 -23 1 62.75 112 LYS B O 1
ATOM 3140 N N . GLY B 1 113 ? 2.629 -7.566 -21.641 1 62.66 113 GLY B N 1
ATOM 3141 C CA . GLY B 1 113 ? 1.778 -7.371 -20.469 1 62.66 113 GLY B CA 1
ATOM 3142 C C . GLY B 1 113 ? 2.168 -6.156 -19.641 1 62.66 113 GLY B C 1
ATOM 3143 O O . GLY B 1 113 ? 2.291 -5.051 -20.172 1 62.66 113 GLY B O 1
ATOM 3144 N N . ASP B 1 114 ? 2.18 -6.402 -18.422 1 67.12 114 ASP B N 1
ATOM 3145 C CA . ASP B 1 114 ? 2.504 -5.324 -17.484 1 67.12 114 ASP B CA 1
ATOM 3146 C C . ASP B 1 114 ? 4.008 -5.07 -17.453 1 67.12 114 ASP B C 1
ATOM 3148 O O . ASP B 1 114 ? 4.453 -4.027 -16.969 1 67.12 114 ASP B O 1
ATOM 3152 N N . ASN B 1 115 ? 4.73 -6.004 -17.984 1 78.19 115 ASN B N 1
ATOM 3153 C CA . ASN B 1 115 ? 6.188 -5.934 -17.938 1 78.19 115 ASN B CA 1
ATOM 3154 C C . ASN B 1 115 ? 6.691 -5.723 -16.516 1 78.19 115 ASN B C 1
ATOM 3156 O O . ASN B 1 115 ? 7.48 -4.809 -16.266 1 78.19 115 ASN B O 1
ATOM 3160 N N . GLU B 1 116 ? 6.059 -6.535 -15.57 1 90.75 116 GLU B N 1
ATOM 3161 C CA . GLU B 1 116 ? 6.352 -6.461 -14.141 1 90.75 116 GLU B CA 1
ATOM 3162 C C . GLU B 1 116 ? 6.781 -7.824 -13.594 1 90.75 116 GLU B C 1
ATOM 3164 O O . GLU B 1 116 ? 6.512 -8.859 -14.211 1 90.75 116 GLU B O 1
ATOM 3169 N N . GLY B 1 117 ? 7.566 -7.82 -12.578 1 97.19 117 GLY B N 1
ATOM 3170 C CA . GLY B 1 117 ? 7.863 -9 -11.773 1 97.19 117 GLY B CA 1
ATOM 3171 C C . GLY B 1 117 ? 7.312 -8.906 -10.367 1 97.19 117 GLY B C 1
ATOM 3172 O O . GLY B 1 117 ? 7.461 -7.883 -9.695 1 97.19 117 GLY B O 1
ATOM 3173 N N . ASP B 1 118 ? 6.633 -9.992 -9.977 1 98.31 118 ASP B N 1
ATOM 3174 C CA . ASP B 1 118 ? 6.082 -10.031 -8.625 1 98.31 118 ASP B CA 1
ATOM 3175 C C . ASP B 1 118 ? 6.809 -11.055 -7.762 1 98.31 118 ASP B C 1
ATOM 3177 O O . ASP B 1 118 ? 7.133 -12.156 -8.227 1 98.31 118 ASP B O 1
ATOM 3181 N N . LEU B 1 119 ? 7.02 -10.656 -6.512 1 98.75 119 LEU B N 1
ATOM 3182 C CA . LEU B 1 119 ? 7.344 -11.633 -5.48 1 98.75 119 LEU B CA 1
ATOM 3183 C C . LEU B 1 119 ? 6.098 -12.398 -5.043 1 98.75 119 LEU B C 1
ATOM 3185 O O . LEU B 1 119 ? 5.059 -11.789 -4.777 1 98.75 119 LEU B O 1
ATOM 3189 N N . ILE B 1 120 ? 6.273 -13.719 -4.984 1 98.88 120 ILE B N 1
ATOM 3190 C CA . ILE B 1 120 ? 5.125 -14.562 -4.652 1 98.88 120 ILE B CA 1
ATOM 3191 C C . ILE B 1 120 ? 5.527 -15.586 -3.598 1 98.88 120 ILE B C 1
ATOM 3193 O O . ILE B 1 120 ? 6.613 -16.172 -3.668 1 98.88 120 ILE B O 1
ATOM 3197 N N . MET B 1 121 ? 4.684 -15.859 -2.682 1 98.88 121 MET B N 1
ATOM 3198 C CA . MET B 1 121 ? 4.789 -17.016 -1.791 1 98.88 121 MET B CA 1
ATOM 3199 C C . MET B 1 121 ? 3.41 -17.469 -1.327 1 98.88 121 MET B C 1
ATOM 3201 O O . MET B 1 121 ? 2.408 -16.812 -1.609 1 98.88 121 MET B O 1
ATOM 3205 N N . ALA B 1 122 ? 3.426 -18.609 -0.717 1 98.94 122 ALA B N 1
ATOM 3206 C CA . ALA B 1 122 ? 2.176 -19.094 -0.137 1 98.94 122 ALA B CA 1
ATOM 3207 C C . ALA B 1 122 ? 1.766 -18.234 1.062 1 98.94 122 ALA B C 1
ATOM 3209 O O . ALA B 1 122 ? 2.576 -17.984 1.955 1 98.94 122 ALA B O 1
ATOM 3210 N N . ALA B 1 123 ? 0.51 -17.844 1.109 1 98.94 123 ALA B N 1
ATOM 3211 C CA . ALA B 1 123 ? 0.048 -16.906 2.137 1 98.94 123 ALA B CA 1
ATOM 3212 C C . ALA B 1 123 ? 0.105 -17.547 3.521 1 98.94 123 ALA B C 1
ATOM 3214 O O . ALA B 1 123 ? 0.38 -16.875 4.516 1 98.94 123 ALA B O 1
ATOM 3215 N N . ASP B 1 124 ? -0.183 -18.812 3.604 1 98.62 124 ASP B N 1
ATOM 3216 C CA . ASP B 1 124 ? -0.233 -19.469 4.902 1 98.62 124 ASP B CA 1
ATOM 3217 C C . ASP B 1 124 ? 1.17 -19.672 5.473 1 98.62 124 ASP B C 1
ATOM 3219 O O . ASP B 1 124 ? 1.326 -20.141 6.605 1 98.62 124 ASP B O 1
ATOM 3223 N N . GLN B 1 125 ? 2.166 -19.266 4.715 1 98.62 125 GLN B N 1
ATOM 3224 C CA . GLN B 1 125 ? 3.547 -19.375 5.168 1 98.62 125 GLN B CA 1
ATOM 3225 C C . GLN B 1 125 ? 4.176 -18 5.363 1 98.62 125 GLN B C 1
ATOM 3227 O O . GLN B 1 125 ? 5.383 -17.891 5.586 1 98.62 125 GLN B O 1
ATOM 3232 N N . ALA B 1 126 ? 3.406 -16.984 5.297 1 98.69 126 ALA B N 1
ATOM 3233 C CA . ALA B 1 126 ? 3.889 -15.617 5.473 1 98.69 126 ALA B CA 1
ATOM 3234 C C . ALA B 1 126 ? 4.441 -15.406 6.879 1 98.69 126 ALA B C 1
ATOM 3236 O O . ALA B 1 126 ? 3.893 -15.93 7.855 1 98.69 126 ALA B O 1
ATOM 3237 N N . SER B 1 127 ? 5.52 -14.695 6.98 1 98.69 127 SER B N 1
ATOM 3238 C CA . SER B 1 127 ? 6.148 -14.289 8.234 1 98.69 127 SER B CA 1
ATOM 3239 C C . SER B 1 127 ? 6.504 -12.805 8.219 1 98.69 127 SER B C 1
ATOM 3241 O O . SER B 1 127 ? 6.543 -12.18 7.156 1 98.69 127 SER B O 1
ATOM 3243 N N . PRO B 1 128 ? 6.707 -12.234 9.406 1 98.5 128 PRO B N 1
ATOM 3244 C CA . PRO B 1 128 ? 7.164 -10.844 9.422 1 98.5 128 PRO B CA 1
ATOM 3245 C C . PRO B 1 128 ? 8.414 -10.617 8.57 1 98.5 128 PRO B C 1
ATOM 3247 O O . PRO B 1 128 ? 8.523 -9.602 7.879 1 98.5 128 PRO B O 1
ATOM 3250 N N . GLU B 1 129 ? 9.281 -11.594 8.547 1 98.44 129 GLU B N 1
ATOM 3251 C CA . GLU B 1 129 ? 10.523 -11.484 7.785 1 98.44 129 GLU B CA 1
ATOM 3252 C C . GLU B 1 129 ? 10.25 -11.492 6.281 1 98.44 129 GLU B C 1
ATOM 3254 O O . GLU B 1 129 ? 10.844 -10.711 5.535 1 98.44 129 GLU B O 1
ATOM 3259 N N . SER B 1 130 ? 9.383 -12.406 5.836 1 98.62 130 SER B N 1
ATOM 3260 C CA . SER B 1 130 ? 9.086 -12.469 4.41 1 98.62 130 SER B CA 1
ATOM 3261 C C . SER B 1 130 ? 8.359 -11.211 3.939 1 98.62 130 SER B C 1
ATOM 3263 O O . SER B 1 130 ? 8.625 -10.703 2.848 1 98.62 130 SER B O 1
ATOM 3265 N N . ILE B 1 131 ? 7.441 -10.68 4.824 1 98.75 131 ILE B N 1
ATOM 3266 C CA . ILE B 1 131 ? 6.707 -9.477 4.449 1 98.75 131 ILE B CA 1
ATOM 3267 C C . ILE B 1 131 ? 7.645 -8.273 4.469 1 98.75 131 ILE B C 1
ATOM 3269 O O . ILE B 1 131 ? 7.562 -7.402 3.598 1 98.75 131 ILE B O 1
ATOM 3273 N N . ALA B 1 132 ? 8.57 -8.227 5.426 1 98.5 132 ALA B N 1
ATOM 3274 C CA . ALA B 1 132 ? 9.578 -7.18 5.43 1 98.5 132 ALA B CA 1
ATOM 3275 C C . ALA B 1 132 ? 10.406 -7.207 4.148 1 98.5 132 ALA B C 1
ATOM 3277 O O . ALA B 1 132 ? 10.742 -6.16 3.596 1 98.5 132 ALA B O 1
ATOM 3278 N N . PHE B 1 133 ? 10.734 -8.406 3.652 1 98.44 133 PHE B N 1
ATOM 3279 C CA . PHE B 1 133 ? 11.461 -8.57 2.4 1 98.44 133 PHE B CA 1
ATOM 3280 C C . PHE B 1 133 ? 10.648 -8.023 1.229 1 98.44 133 PHE B C 1
ATOM 3282 O O . PHE B 1 133 ? 11.195 -7.332 0.365 1 98.44 133 PHE B O 1
ATOM 3289 N N . MET B 1 134 ? 9.359 -8.273 1.223 1 98.38 134 MET B N 1
ATOM 3290 C CA . MET B 1 134 ? 8.484 -7.777 0.164 1 98.38 134 MET B CA 1
ATOM 3291 C C . MET B 1 134 ? 8.414 -6.254 0.181 1 98.38 134 MET B C 1
ATOM 3293 O O . MET B 1 134 ? 8.43 -5.617 -0.874 1 98.38 134 MET B O 1
ATOM 3297 N N . ILE B 1 135 ? 8.344 -5.707 1.361 1 97.94 135 ILE B N 1
ATOM 3298 C CA . ILE B 1 135 ? 8.258 -4.258 1.49 1 97.94 135 ILE B CA 1
ATOM 3299 C C . ILE B 1 135 ? 9.555 -3.617 1.017 1 97.94 135 ILE B C 1
ATOM 3301 O O . ILE B 1 135 ? 9.539 -2.67 0.228 1 97.94 135 ILE B O 1
ATOM 3305 N N . ARG B 1 136 ? 10.648 -4.164 1.381 1 96.25 136 ARG B N 1
ATOM 3306 C CA . ARG B 1 136 ? 11.969 -3.609 1.097 1 96.25 136 ARG B CA 1
ATOM 3307 C C . ARG B 1 136 ? 12.266 -3.648 -0.398 1 96.25 136 ARG B C 1
ATOM 3309 O O . ARG B 1 136 ? 12.906 -2.74 -0.932 1 96.25 136 ARG B O 1
ATOM 3316 N N . ASN B 1 137 ? 11.797 -4.668 -1.029 1 96.56 137 ASN B N 1
ATOM 3317 C CA . ASN B 1 137 ? 12.195 -4.875 -2.42 1 96.56 137 ASN B CA 1
ATOM 3318 C C . ASN B 1 137 ? 11.055 -4.543 -3.379 1 96.56 137 ASN B C 1
ATOM 3320 O O . ASN B 1 137 ? 11.25 -4.527 -4.598 1 96.56 137 ASN B O 1
ATOM 3324 N N . GLY B 1 138 ? 9.93 -4.273 -2.775 1 96.69 138 GLY B N 1
ATOM 3325 C CA . GLY B 1 138 ? 8.758 -4.09 -3.617 1 96.69 138 GLY B CA 1
ATOM 3326 C C . GLY B 1 138 ? 8.133 -2.713 -3.482 1 96.69 138 GLY B C 1
ATOM 3327 O O . GLY B 1 138 ? 8.797 -1.77 -3.037 1 96.69 138 GLY B O 1
ATOM 3328 N N . SER B 1 139 ? 6.906 -2.607 -3.965 1 96.75 139 SER B N 1
ATOM 3329 C CA . SER B 1 139 ? 6.152 -1.356 -3.979 1 96.75 139 SER B CA 1
ATOM 3330 C C . SER B 1 139 ? 5.59 -1.035 -2.598 1 96.75 139 SER B C 1
ATOM 3332 O O . SER B 1 139 ? 5.16 0.091 -2.344 1 96.75 139 SER B O 1
ATOM 3334 N N . GLY B 1 140 ? 5.566 -2.014 -1.778 1 97.69 140 GLY B N 1
ATOM 3335 C CA . GLY B 1 140 ? 4.906 -1.888 -0.488 1 97.69 140 GLY B CA 1
ATOM 3336 C C . GLY B 1 140 ? 3.426 -2.217 -0.541 1 97.69 140 GLY B C 1
ATOM 3337 O O . GLY B 1 140 ? 2.785 -2.385 0.499 1 97.69 140 GLY B O 1
ATOM 3338 N N . ILE B 1 141 ? 2.875 -2.322 -1.662 1 98.31 141 ILE B N 1
ATOM 3339 C CA . ILE B 1 141 ? 1.504 -2.793 -1.836 1 98.31 141 ILE B CA 1
ATOM 3340 C C . ILE B 1 141 ? 1.472 -4.32 -1.782 1 98.31 141 ILE B C 1
ATOM 3342 O O . ILE B 1 141 ? 2.002 -4.988 -2.672 1 98.31 141 ILE B O 1
ATOM 3346 N N . ILE B 1 142 ? 0.889 -4.832 -0.756 1 98.75 142 ILE B N 1
ATOM 3347 C CA . ILE B 1 142 ? 0.851 -6.277 -0.557 1 98.75 142 ILE B CA 1
ATOM 3348 C C . ILE B 1 142 ? -0.561 -6.797 -0.817 1 98.75 142 ILE B C 1
ATOM 3350 O O . ILE B 1 142 ? -1.521 -6.344 -0.19 1 98.75 142 ILE B O 1
ATOM 3354 N N . SER B 1 143 ? -0.64 -7.758 -1.698 1 98.69 143 SER B N 1
ATOM 3355 C CA . SER B 1 143 ? -1.931 -8.312 -2.098 1 98.69 143 SER B CA 1
ATOM 3356 C C . SER B 1 143 ? -2.004 -9.805 -1.813 1 98.69 143 SER B C 1
ATOM 3358 O O . SER B 1 143 ? -0.973 -10.477 -1.711 1 98.69 143 SER B O 1
ATOM 3360 N N . VAL B 1 144 ? -3.217 -10.281 -1.694 1 98.94 144 VAL B N 1
ATOM 3361 C CA . VAL B 1 144 ? -3.457 -11.703 -1.461 1 98.94 144 VAL B CA 1
ATOM 3362 C C . VAL B 1 144 ? -4.418 -12.242 -2.518 1 98.94 144 VAL B C 1
ATOM 3364 O O . VAL B 1 144 ? -5.57 -11.812 -2.598 1 98.94 144 VAL B O 1
ATOM 3367 N N . GLY B 1 145 ? -3.902 -13.156 -3.34 1 98.75 145 GLY B N 1
ATOM 3368 C CA . GLY B 1 145 ? -4.762 -13.828 -4.301 1 98.75 145 GLY B CA 1
ATOM 3369 C C . GLY B 1 145 ? -5.621 -14.906 -3.68 1 98.75 145 GLY B C 1
ATOM 3370 O O . GLY B 1 145 ? -5.105 -15.82 -3.023 1 98.75 145 GLY B O 1
ATOM 3371 N N . MET B 1 146 ? -6.891 -14.836 -3.961 1 98.75 146 MET B N 1
ATOM 3372 C CA . MET B 1 146 ? -7.844 -15.742 -3.324 1 98.75 146 MET B CA 1
ATOM 3373 C C . MET B 1 146 ? -8.922 -16.188 -4.309 1 98.75 146 MET B C 1
ATOM 3375 O O . MET B 1 146 ? -9.367 -15.391 -5.141 1 98.75 146 MET B O 1
ATOM 3379 N N . LYS B 1 147 ? -9.336 -17.422 -4.152 1 98.12 147 LYS B N 1
ATOM 3380 C CA . LYS B 1 147 ? -10.492 -17.891 -4.914 1 98.12 147 LYS B CA 1
ATOM 3381 C C . LYS B 1 147 ? -11.781 -17.234 -4.414 1 98.12 147 LYS B C 1
ATOM 3383 O O . LYS B 1 147 ? -11.859 -16.812 -3.258 1 98.12 147 LYS B O 1
ATOM 3388 N N . GLU B 1 148 ? -12.711 -17.25 -5.246 1 96.56 148 GLU B N 1
ATOM 3389 C CA . GLU B 1 148 ? -13.984 -16.578 -4.957 1 96.56 148 GLU B CA 1
ATOM 3390 C C . GLU B 1 148 ? -14.641 -17.172 -3.713 1 96.56 148 GLU B C 1
ATOM 3392 O O . GLU B 1 148 ? -15.234 -16.438 -2.916 1 96.56 148 GLU B O 1
ATOM 3397 N N . GLU B 1 149 ? -14.57 -18.406 -3.539 1 97.44 149 GLU B N 1
ATOM 3398 C CA . GLU B 1 149 ? -15.211 -19.094 -2.418 1 97.44 149 GLU B CA 1
ATOM 3399 C C . GLU B 1 149 ? -14.68 -18.578 -1.084 1 97.44 149 GLU B C 1
ATOM 3401 O O . GLU B 1 149 ? -15.438 -18.438 -0.122 1 97.44 149 GLU B O 1
ATOM 3406 N N . ASP B 1 150 ? -13.406 -18.312 -1.023 1 98.25 150 ASP B N 1
ATOM 3407 C CA . ASP B 1 150 ? -12.805 -17.781 0.196 1 98.25 150 ASP B CA 1
ATOM 3408 C C . ASP B 1 150 ? -13.258 -16.344 0.446 1 98.25 150 ASP B C 1
ATOM 3410 O O . ASP B 1 150 ? -13.523 -15.961 1.586 1 98.25 150 ASP B O 1
ATOM 3414 N N . LEU B 1 151 ? -13.32 -15.57 -0.585 1 97.94 151 LEU B N 1
ATOM 3415 C CA . LEU B 1 151 ? -13.773 -14.195 -0.465 1 97.94 151 LEU B CA 1
ATOM 3416 C C . LEU B 1 151 ? -15.227 -14.141 0.011 1 97.94 151 LEU B C 1
ATOM 3418 O O . LEU B 1 151 ? -15.57 -13.32 0.863 1 97.94 151 LEU B O 1
ATOM 3422 N N . GLU B 1 152 ? -16 -15.031 -0.514 1 97.31 152 GLU B N 1
ATOM 3423 C CA . GLU B 1 152 ? -17.406 -15.117 -0.107 1 97.31 152 GLU B CA 1
ATOM 3424 C C . GLU B 1 152 ? -17.531 -15.562 1.346 1 97.31 152 GLU B C 1
ATOM 3426 O O . GLU B 1 152 ? -18.312 -14.984 2.111 1 97.31 152 GLU B O 1
ATOM 3431 N N . ARG B 1 153 ? -16.797 -16.531 1.651 1 98.06 153 ARG B N 1
ATOM 3432 C CA . ARG B 1 153 ? -16.812 -17.031 3.021 1 98.06 153 ARG B CA 1
ATOM 3433 C C . ARG B 1 153 ? -16.469 -15.93 4.016 1 98.06 153 ARG B C 1
ATOM 3435 O O . ARG B 1 153 ? -17.094 -15.836 5.078 1 98.06 153 ARG B O 1
ATOM 3442 N N . LEU B 1 154 ? -15.57 -15.109 3.654 1 98.12 154 LEU B N 1
ATOM 3443 C CA . LEU B 1 154 ? -15.102 -14.047 4.543 1 98.12 154 LEU B CA 1
ATOM 3444 C C . LEU B 1 154 ? -15.906 -12.773 4.336 1 98.12 154 LEU B C 1
ATOM 3446 O O . LEU B 1 154 ? -15.656 -11.758 4.988 1 98.12 154 LEU B O 1
ATOM 3450 N N . MET B 1 155 ? -16.828 -12.789 3.371 1 96.75 155 MET B N 1
ATOM 3451 C CA . MET B 1 155 ? -17.719 -11.672 3.062 1 96.75 155 MET B CA 1
ATOM 3452 C C . MET B 1 155 ? -16.906 -10.422 2.695 1 96.75 155 MET B C 1
ATOM 3454 O O . MET B 1 155 ? -17.141 -9.352 3.258 1 96.75 155 MET B O 1
ATOM 3458 N N . LEU B 1 156 ? -16.047 -10.617 1.819 1 96.25 156 LEU B N 1
ATOM 3459 C CA . LEU B 1 156 ? -15.25 -9.508 1.307 1 96.25 156 LEU B CA 1
ATOM 3460 C C . LEU B 1 156 ? -15.789 -9.031 -0.039 1 96.25 156 LEU B C 1
ATOM 3462 O O . LEU B 1 156 ? -15.57 -9.68 -1.064 1 96.25 156 LEU B O 1
ATOM 3466 N N . PRO B 1 157 ? -16.453 -7.91 -0.02 1 93.25 157 PRO B N 1
ATOM 3467 C CA . PRO B 1 157 ? -17.031 -7.422 -1.276 1 93.25 157 PRO B CA 1
ATOM 3468 C C . PRO B 1 157 ? -15.992 -6.758 -2.182 1 93.25 157 PRO B C 1
ATOM 3470 O O . PRO B 1 157 ? -14.977 -6.262 -1.695 1 93.25 157 PRO B O 1
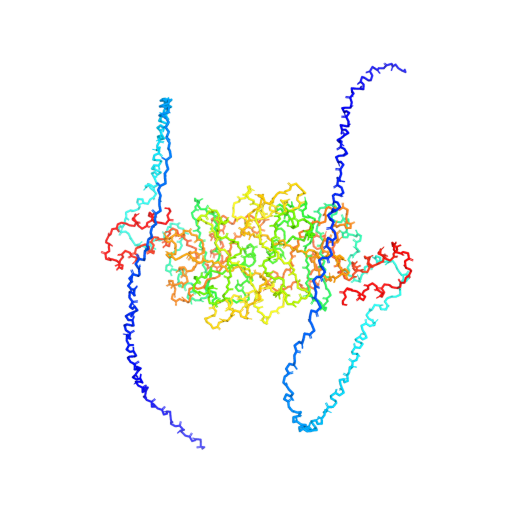ATOM 3473 N N . MET B 1 158 ? -16.312 -6.781 -3.441 1 92.69 158 MET B N 1
ATOM 3474 C CA . MET B 1 158 ? -15.477 -6.043 -4.383 1 92.69 158 MET B CA 1
ATOM 3475 C C . MET B 1 158 ? -15.461 -4.559 -4.047 1 92.69 158 MET B C 1
ATOM 3477 O O . MET B 1 158 ? -16.469 -4 -3.609 1 92.69 158 MET B O 1
ATOM 3481 N N . MET B 1 159 ? -14.344 -3.9 -4.164 1 91.56 159 MET B N 1
ATOM 3482 C CA . MET B 1 159 ? -14.203 -2.488 -3.82 1 91.56 159 MET B CA 1
ATOM 3483 C C . MET B 1 159 ? -15.039 -1.615 -4.746 1 91.56 159 MET B C 1
ATOM 3485 O O . MET B 1 159 ? -15.57 -0.586 -4.324 1 91.56 159 MET B O 1
ATOM 3489 N N . SER B 1 160 ? -15.07 -1.83 -5.906 1 80.56 160 SER B N 1
ATOM 3490 C CA . SER B 1 160 ? -15.906 -1.125 -6.871 1 80.56 160 SER B CA 1
ATOM 3491 C C . SER B 1 160 ? -16.766 -2.098 -7.676 1 80.56 160 SER B C 1
ATOM 3493 O O . SER B 1 160 ? -16.375 -3.25 -7.883 1 80.56 160 SER B O 1
ATOM 3495 N N . PRO B 1 161 ? -17.938 -1.424 -7.938 1 65 161 PRO B N 1
ATOM 3496 C CA . PRO B 1 161 ? -18.781 -2.316 -8.75 1 65 161 PRO B CA 1
ATOM 3497 C C . PRO B 1 161 ? -18.062 -2.811 -10 1 65 161 PRO B C 1
ATOM 3499 O O . PRO B 1 161 ? -17.25 -2.082 -10.586 1 65 161 PRO B O 1
ATOM 3502 N N . VAL B 1 162 ? -18.344 -3.975 -10.258 1 53.53 162 VAL B N 1
ATOM 3503 C CA . VAL B 1 162 ? -17.734 -4.68 -11.375 1 53.53 162 VAL B CA 1
ATOM 3504 C C . VAL B 1 162 ? -17.969 -3.904 -12.672 1 53.53 162 VAL B C 1
ATOM 3506 O O . VAL B 1 162 ? -17.125 -3.922 -13.57 1 53.53 162 VAL B O 1
ATOM 3509 N N . THR B 1 163 ? -19.062 -3.334 -12.703 1 47.66 163 THR B N 1
ATOM 3510 C CA . THR B 1 163 ? -19.422 -2.6 -13.914 1 47.66 163 THR B CA 1
ATOM 3511 C C . THR B 1 163 ? -18.422 -1.483 -14.188 1 47.66 163 THR B C 1
ATOM 3513 O O . THR B 1 163 ? -18.297 -1.016 -15.32 1 47.66 163 THR B O 1
ATOM 3516 N N . GLU B 1 164 ? -17.766 -1.103 -13.227 1 54.03 164 GLU B N 1
ATOM 3517 C CA . GLU B 1 164 ? -16.797 -0.018 -13.383 1 54.03 164 GLU B CA 1
ATOM 3518 C C . GLU B 1 164 ? -15.406 -0.559 -13.68 1 54.03 164 GLU B C 1
ATOM 3520 O O . GLU B 1 164 ? -14.508 0.196 -14.07 1 54.03 164 GLU B O 1
ATOM 3525 N N . ILE B 1 165 ? -15.367 -1.832 -13.445 1 54.28 165 ILE B N 1
ATOM 3526 C CA . ILE B 1 165 ? -14.086 -2.461 -13.75 1 54.28 165 ILE B CA 1
ATOM 3527 C C . ILE B 1 165 ? -13.977 -2.701 -15.258 1 54.28 165 ILE B C 1
ATOM 3529 O O . ILE B 1 165 ? -14.742 -3.479 -15.828 1 54.28 165 ILE B O 1
ATOM 3533 N N . GLY B 1 166 ? -14.102 -1.691 -16.016 1 48.34 166 GLY B N 1
ATOM 3534 C CA . GLY B 1 166 ? -14.227 -1.596 -17.469 1 48.34 166 GLY B CA 1
ATOM 3535 C C . GLY B 1 166 ? -13.438 -2.664 -18.203 1 48.34 166 GLY B C 1
ATOM 3536 O O . GLY B 1 166 ? -13.773 -3.014 -19.328 1 48.34 166 GLY B O 1
ATOM 3537 N N . ASP B 1 167 ? -12.211 -3.051 -17.703 1 58.94 167 ASP B N 1
ATOM 3538 C CA . ASP B 1 167 ? -11.375 -3.906 -18.547 1 58.94 167 ASP B CA 1
ATOM 3539 C C . ASP B 1 167 ? -11.242 -5.305 -17.938 1 58.94 167 ASP B C 1
ATOM 3541 O O . ASP B 1 167 ? -10.961 -5.453 -16.75 1 58.94 167 ASP B O 1
ATOM 3545 N N . ILE B 1 168 ? -11.805 -6.305 -18.719 1 49.47 168 ILE B N 1
ATOM 3546 C CA . ILE B 1 168 ? -11.703 -7.715 -18.359 1 49.47 168 ILE B CA 1
ATOM 3547 C C . ILE B 1 168 ? -10.289 -8.023 -17.859 1 49.47 168 ILE B C 1
ATOM 3549 O O . ILE B 1 168 ? -10.094 -8.922 -17.031 1 49.47 168 ILE B O 1
ATOM 3553 N N . SER B 1 169 ? -9.398 -7.254 -18.172 1 62.16 169 SER B N 1
ATOM 3554 C CA . SER B 1 169 ? -8 -7.512 -17.828 1 62.16 169 SER B CA 1
ATOM 3555 C C . SER B 1 169 ? -7.641 -6.883 -16.484 1 62.16 169 SER B C 1
ATOM 3557 O O . SER B 1 169 ? -6.562 -7.141 -15.945 1 62.16 169 SER B O 1
ATOM 3559 N N . ALA B 1 170 ? -8.703 -6.367 -15.93 1 70.12 170 ALA B N 1
ATOM 3560 C CA . ALA B 1 170 ? -8.359 -5.609 -14.734 1 70.12 170 ALA B CA 1
ATOM 3561 C C . ALA B 1 170 ? -8.383 -6.496 -13.492 1 70.12 170 ALA B C 1
ATOM 3563 O O . ALA B 1 170 ? -9.18 -7.434 -13.406 1 70.12 170 ALA B O 1
ATOM 3564 N N . THR B 1 171 ? -7.414 -6.262 -12.68 1 76.94 171 THR B N 1
ATOM 3565 C CA . THR B 1 171 ? -7.363 -6.941 -11.391 1 76.94 171 THR B CA 1
ATOM 3566 C C . THR B 1 171 ? -8.586 -6.586 -10.547 1 76.94 171 THR B C 1
ATOM 3568 O O . THR B 1 171 ? -8.977 -5.418 -10.469 1 76.94 171 THR B O 1
ATOM 3571 N N . ALA B 1 172 ? -9.172 -7.621 -10.023 1 83.81 172 ALA B N 1
ATOM 3572 C CA . ALA B 1 172 ? -10.336 -7.441 -9.164 1 83.81 172 ALA B CA 1
ATOM 3573 C C . ALA B 1 172 ? -9.945 -7.457 -7.688 1 83.81 172 ALA B C 1
ATOM 3575 O O . ALA B 1 172 ? -9.531 -8.492 -7.16 1 83.81 172 ALA B O 1
ATOM 3576 N N . SER B 1 173 ? -10.109 -6.293 -7.109 1 93.19 173 SER B N 1
ATOM 3577 C CA . SER B 1 173 ? -9.758 -6.164 -5.695 1 93.19 173 SER B CA 1
ATOM 3578 C C . SER B 1 173 ? -11 -5.965 -4.836 1 93.19 173 SER B C 1
ATOM 3580 O O . SER B 1 173 ? -11.906 -5.219 -5.211 1 93.19 173 SER B O 1
ATOM 3582 N N . THR B 1 174 ? -11 -6.645 -3.789 1 95.31 174 THR B N 1
ATOM 3583 C CA . THR B 1 174 ? -12.008 -6.363 -2.773 1 95.31 174 THR B CA 1
ATOM 3584 C C . THR B 1 174 ? -11.617 -5.152 -1.935 1 95.31 174 THR B C 1
ATOM 3586 O O . THR B 1 174 ? -10.57 -4.539 -2.172 1 95.31 174 THR B O 1
ATOM 3589 N N . VAL B 1 175 ? -12.5 -4.859 -1.028 1 95.06 175 VAL B N 1
ATOM 3590 C CA . VAL B 1 175 ? -12.094 -3.883 -0.022 1 95.06 175 VAL B CA 1
ATOM 3591 C C . VAL B 1 175 ? -10.859 -4.387 0.724 1 95.06 175 VAL B C 1
ATOM 3593 O O . VAL B 1 175 ? -10.656 -5.598 0.843 1 95.06 175 VAL B O 1
ATOM 3596 N N . THR B 1 176 ? -10.086 -3.443 1.198 1 96.88 176 THR B N 1
ATOM 3597 C CA . THR B 1 176 ? -8.875 -3.814 1.923 1 96.88 176 THR B CA 1
ATOM 3598 C C . THR B 1 176 ? -9.203 -4.254 3.346 1 96.88 176 THR B C 1
ATOM 3600 O O . THR B 1 176 ? -10.266 -3.914 3.871 1 96.88 176 THR B O 1
ATOM 3603 N N . VAL B 1 177 ? -8.25 -4.988 3.918 1 96.81 177 VAL B N 1
ATOM 3604 C CA . VAL B 1 177 ? -8.57 -5.535 5.234 1 96.81 177 VAL B CA 1
ATOM 3605 C C . VAL B 1 177 ? -7.328 -5.504 6.121 1 96.81 177 VAL B C 1
ATOM 3607 O O . VAL B 1 177 ? -6.203 -5.398 5.625 1 96.81 177 VAL B O 1
ATOM 3610 N N . ASP B 1 178 ? -7.574 -5.57 7.422 1 97 178 ASP B N 1
ATOM 3611 C CA . ASP B 1 178 ? -6.621 -5.867 8.492 1 97 178 ASP B CA 1
ATOM 3612 C C . ASP B 1 178 ? -7.164 -6.941 9.43 1 97 178 ASP B C 1
ATOM 3614 O O . ASP B 1 178 ? -8.375 -7.094 9.57 1 97 178 ASP B O 1
ATOM 3618 N N . ALA B 1 179 ? -6.223 -7.68 9.992 1 97.56 179 ALA B N 1
ATOM 3619 C CA . ALA B 1 179 ? -6.668 -8.516 11.102 1 97.56 179 ALA B CA 1
ATOM 3620 C C . ALA B 1 179 ? -7.32 -7.68 12.195 1 97.56 179 ALA B C 1
ATOM 3622 O O . ALA B 1 179 ? -6.855 -6.578 12.5 1 97.56 179 ALA B O 1
ATOM 3623 N N . ARG B 1 180 ? -8.273 -8.219 12.781 1 95 180 ARG B N 1
ATOM 3624 C CA . ARG B 1 180 ? -9 -7.48 13.812 1 95 180 ARG B CA 1
ATOM 3625 C C . ARG B 1 180 ? -8.227 -7.469 15.125 1 95 180 ARG B C 1
ATOM 3627 O O . ARG B 1 180 ? -8.281 -6.492 15.875 1 95 180 ARG B O 1
ATOM 3634 N N . VAL B 1 181 ? -7.57 -8.531 15.43 1 94.31 181 VAL B N 1
ATOM 3635 C CA . VAL B 1 181 ? -6.887 -8.656 16.719 1 94.31 181 VAL B CA 1
ATOM 3636 C C . VAL B 1 181 ? -5.406 -8.945 16.484 1 94.31 181 VAL B C 1
ATOM 3638 O O . VAL B 1 181 ? -5.031 -9.531 15.469 1 94.31 181 VAL B O 1
ATOM 3641 N N . GLY B 1 182 ? -4.648 -8.469 17.406 1 94.38 182 GLY B N 1
ATOM 3642 C CA . GLY B 1 182 ? -3.244 -8.859 17.422 1 94.38 182 GLY B CA 1
ATOM 3643 C C . GLY B 1 182 ? -2.367 -7.957 16.578 1 94.38 182 GLY B C 1
ATOM 3644 O O . GLY B 1 182 ? -1.259 -8.336 16.203 1 94.38 182 GLY B O 1
ATOM 3645 N N . ILE B 1 183 ? -3.002 -6.836 16.188 1 94.5 183 ILE B N 1
ATOM 3646 C CA . ILE B 1 183 ? -2.182 -5.902 15.422 1 94.5 183 ILE B CA 1
ATOM 3647 C C . ILE B 1 183 ? -2.268 -4.512 16.047 1 94.5 183 ILE B C 1
ATOM 3649 O O . ILE B 1 183 ? -3.086 -4.273 16.938 1 94.5 183 ILE B O 1
ATOM 3653 N N . SER B 1 184 ? -1.369 -3.656 15.648 1 90.94 184 SER B N 1
ATOM 3654 C CA . SER B 1 184 ? -1.422 -2.25 16.031 1 90.94 184 SER B CA 1
ATOM 3655 C C . SER B 1 184 ? -2.135 -1.413 14.977 1 90.94 184 SER B C 1
ATOM 3657 O O . SER B 1 184 ? -3.365 -1.437 14.883 1 90.94 184 SER B O 1
ATOM 3659 N N . THR B 1 185 ? -1.447 -0.804 14.047 1 90.44 185 THR B N 1
ATOM 3660 C CA . THR B 1 185 ? -2.064 0.061 13.047 1 90.44 185 THR B CA 1
ATOM 3661 C C . THR B 1 185 ? -2.348 -0.713 11.758 1 90.44 185 THR B C 1
ATOM 3663 O O . THR B 1 185 ? -3.1 -0.246 10.906 1 90.44 185 THR B O 1
ATOM 3666 N N . GLY B 1 186 ? -1.729 -1.839 11.625 1 95.19 186 GLY B N 1
ATOM 3667 C CA . GLY B 1 186 ? -1.904 -2.65 10.43 1 95.19 186 GLY B CA 1
ATOM 3668 C C . GLY B 1 186 ? -0.837 -2.406 9.383 1 95.19 186 GLY B C 1
ATOM 3669 O O . GLY B 1 186 ? -0.837 -3.045 8.328 1 95.19 186 GLY B O 1
ATOM 3670 N N . VAL B 1 187 ? 0.156 -1.606 9.664 1 96.5 187 VAL B N 1
ATOM 3671 C CA . VAL B 1 187 ? 1.059 -1.108 8.633 1 96.5 187 VAL B CA 1
ATOM 3672 C C . VAL B 1 187 ? 2.369 -1.89 8.672 1 96.5 187 VAL B C 1
ATOM 3674 O O . VAL B 1 187 ? 2.996 -2.115 7.629 1 96.5 187 VAL B O 1
ATOM 3677 N N . SER B 1 188 ? 2.803 -2.312 9.82 1 97.38 188 SER B N 1
ATOM 3678 C CA . SER B 1 188 ? 4.098 -2.967 9.969 1 97.38 188 SER B CA 1
ATOM 3679 C C . SER B 1 188 ? 4.121 -4.316 9.25 1 97.38 188 SER B C 1
ATOM 3681 O O . SER B 1 188 ? 3.068 -4.879 8.945 1 97.38 188 SER B O 1
ATOM 3683 N N . ALA B 1 189 ? 5.324 -4.828 9.016 1 98.5 189 ALA B N 1
ATOM 3684 C CA . ALA B 1 189 ? 5.469 -6.148 8.406 1 98.5 189 ALA B CA 1
ATOM 3685 C C . ALA B 1 189 ? 4.785 -7.219 9.258 1 98.5 189 ALA B C 1
ATOM 3687 O O . ALA B 1 189 ? 4.113 -8.102 8.727 1 98.5 189 ALA B O 1
ATOM 3688 N N . ALA B 1 190 ? 4.957 -7.125 10.539 1 98.5 190 ALA B N 1
ATOM 3689 C CA . ALA B 1 190 ? 4.352 -8.102 11.438 1 98.5 190 ALA B CA 1
ATOM 3690 C C . ALA B 1 190 ? 2.828 -8.023 11.383 1 98.5 190 ALA B C 1
ATOM 3692 O O . ALA B 1 190 ? 2.15 -9.055 11.336 1 98.5 190 ALA B O 1
ATOM 3693 N N . ASP B 1 191 ? 2.301 -6.82 11.461 1 98 191 ASP B N 1
ATOM 3694 C CA . ASP B 1 191 ? 0.855 -6.641 11.391 1 98 191 ASP B CA 1
ATOM 3695 C C . ASP B 1 191 ? 0.301 -7.176 10.07 1 98 191 ASP B C 1
ATOM 3697 O O . ASP B 1 191 ? -0.729 -7.855 10.055 1 98 191 ASP B O 1
ATOM 3701 N N . ARG B 1 192 ? 0.996 -6.914 8.977 1 98.75 192 ARG B N 1
ATOM 3702 C CA . ARG B 1 192 ? 0.525 -7.355 7.668 1 98.75 192 ARG B CA 1
ATOM 3703 C C . ARG B 1 192 ? 0.649 -8.867 7.523 1 98.75 192 ARG B C 1
ATOM 3705 O O . ARG B 1 192 ? -0.207 -9.508 6.914 1 98.75 192 ARG B O 1
ATOM 3712 N N . ALA B 1 193 ? 1.7 -9.422 8.086 1 98.88 193 ALA B N 1
ATOM 3713 C CA . ALA B 1 193 ? 1.818 -10.883 8.094 1 98.88 193 ALA B CA 1
ATOM 3714 C C . ALA B 1 193 ? 0.642 -11.523 8.82 1 98.88 193 ALA B C 1
ATOM 3716 O O . ALA B 1 193 ? 0.075 -12.508 8.352 1 98.88 193 ALA B O 1
ATOM 3717 N N . LYS B 1 194 ? 0.272 -10.93 9.914 1 98.81 194 LYS B N 1
ATOM 3718 C CA . LYS B 1 194 ? -0.853 -11.445 10.688 1 98.81 194 LYS B CA 1
ATOM 3719 C C . LYS B 1 194 ? -2.148 -11.383 9.883 1 98.81 194 LYS B C 1
ATOM 3721 O O . LYS B 1 194 ? -2.953 -12.312 9.914 1 98.81 194 LYS B O 1
ATOM 3726 N N . THR B 1 195 ? -2.334 -10.328 9.227 1 98.81 195 THR B N 1
ATOM 3727 C CA . THR B 1 195 ? -3.52 -10.18 8.391 1 98.81 195 THR B CA 1
ATOM 3728 C C . THR B 1 195 ? -3.533 -11.219 7.277 1 98.81 195 THR B C 1
ATOM 3730 O O . THR B 1 195 ? -4.57 -11.82 6.996 1 98.81 195 THR B O 1
ATOM 3733 N N . ILE B 1 196 ? -2.383 -11.422 6.648 1 98.94 196 ILE B N 1
ATOM 3734 C CA . ILE B 1 196 ? -2.252 -12.383 5.555 1 98.94 196 ILE B CA 1
ATOM 3735 C C . ILE B 1 196 ? -2.562 -13.789 6.059 1 98.94 196 ILE B C 1
ATOM 3737 O O . ILE B 1 196 ? -3.283 -14.539 5.402 1 98.94 196 ILE B O 1
ATOM 3741 N N . LEU B 1 197 ? -2.051 -14.109 7.215 1 98.88 197 LEU B N 1
ATOM 3742 C CA . LEU B 1 197 ? -2.318 -15.414 7.801 1 98.88 197 LEU B CA 1
ATOM 3743 C C . LEU B 1 197 ? -3.805 -15.586 8.102 1 98.88 197 LEU B C 1
ATOM 3745 O O . LEU B 1 197 ? -4.359 -16.672 7.93 1 98.88 197 LEU B O 1
ATOM 3749 N N . ALA B 1 198 ? -4.453 -14.531 8.562 1 98.81 198 ALA B N 1
ATOM 3750 C CA . ALA B 1 198 ? -5.891 -14.586 8.805 1 98.81 198 ALA B CA 1
ATOM 3751 C C . ALA B 1 198 ? -6.66 -14.836 7.516 1 98.81 198 ALA B C 1
ATOM 3753 O O . ALA B 1 198 ? -7.613 -15.617 7.492 1 98.81 198 ALA B O 1
ATOM 3754 N N . LEU B 1 199 ? -6.262 -14.227 6.453 1 98.88 199 LEU B N 1
ATOM 3755 C CA . LEU B 1 199 ? -6.898 -14.422 5.156 1 98.88 199 LEU B CA 1
ATOM 3756 C C . LEU B 1 199 ? -6.691 -15.852 4.66 1 98.88 199 LEU B C 1
ATOM 3758 O O . LEU B 1 199 ? -7.582 -16.438 4.035 1 98.88 199 LEU B O 1
ATOM 3762 N N . ALA B 1 200 ? -5.523 -16.375 4.934 1 98.81 200 ALA B N 1
ATOM 3763 C CA . ALA B 1 200 ? -5.133 -17.672 4.402 1 98.81 200 ALA B CA 1
ATOM 3764 C C . ALA B 1 200 ? -5.793 -18.812 5.184 1 98.81 200 ALA B C 1
ATOM 3766 O O . ALA B 1 200 ? -5.93 -19.922 4.68 1 98.81 200 ALA B O 1
ATOM 3767 N N . SER B 1 201 ? -6.23 -18.594 6.398 1 98.5 201 SER B N 1
ATOM 3768 C CA . SER B 1 201 ? -6.762 -19.625 7.27 1 98.5 201 SER B CA 1
ATOM 3769 C C . SER B 1 201 ? -8.156 -20.062 6.836 1 98.5 201 SER B C 1
ATOM 3771 O O . SER B 1 201 ? -9.055 -19.219 6.691 1 98.5 201 SER B O 1
ATOM 3773 N N . PRO B 1 202 ? -8.336 -21.375 6.676 1 97.88 202 PRO B N 1
ATOM 3774 C CA . PRO B 1 202 ? -9.68 -21.844 6.332 1 97.88 202 PRO B CA 1
ATOM 3775 C C . PRO B 1 202 ? -10.672 -21.688 7.477 1 97.88 202 PRO B C 1
ATOM 3777 O O . PRO B 1 202 ? -11.883 -21.781 7.266 1 97.88 202 PRO B O 1
ATOM 3780 N N . ASP B 1 203 ? -10.211 -21.328 8.641 1 98.06 203 ASP B N 1
ATOM 3781 C CA . ASP B 1 203 ? -11.062 -21.234 9.82 1 98.06 203 ASP B CA 1
ATOM 3782 C C . ASP B 1 203 ? -11.438 -19.797 10.117 1 98.06 203 ASP B C 1
ATOM 3784 O O . ASP B 1 203 ? -12.266 -19.531 10.992 1 98.06 203 ASP B O 1
ATOM 3788 N N . SER B 1 204 ? -10.836 -18.922 9.398 1 98.25 204 SER B N 1
ATOM 3789 C CA . SER B 1 204 ? -11.117 -17.516 9.648 1 98.25 204 SER B CA 1
ATOM 3790 C C . SER B 1 204 ? -12.57 -17.172 9.344 1 98.25 204 SER B C 1
ATOM 3792 O O . SER B 1 204 ? -13.164 -17.734 8.43 1 98.25 204 SER B O 1
ATOM 3794 N N . LYS B 1 205 ? -13.109 -16.266 10.086 1 98.25 205 LYS B N 1
ATOM 3795 C CA . LYS B 1 205 ? -14.461 -15.734 9.93 1 98.25 205 LYS B CA 1
ATOM 3796 C C . LYS B 1 205 ? -14.438 -14.266 9.508 1 98.25 205 LYS B C 1
ATOM 3798 O O . LYS B 1 205 ? -13.438 -13.578 9.695 1 98.25 205 LYS B O 1
ATOM 3803 N N . PRO B 1 206 ? -15.562 -13.852 8.977 1 97.44 206 PRO B N 1
ATOM 3804 C CA . PRO B 1 206 ? -15.625 -12.438 8.602 1 97.44 206 PRO B CA 1
ATOM 3805 C C . PRO B 1 206 ? -15.266 -11.5 9.75 1 97.44 206 PRO B C 1
ATOM 3807 O O . PRO B 1 206 ? -14.625 -10.469 9.531 1 97.44 206 PRO B O 1
ATOM 3810 N N . SER B 1 207 ? -15.562 -11.844 10.938 1 95.88 207 SER B N 1
ATOM 3811 C CA . SER B 1 207 ? -15.352 -11 12.109 1 95.88 207 SER B CA 1
ATOM 3812 C C . SER B 1 207 ? -13.875 -10.945 12.5 1 95.88 207 SER B C 1
ATOM 3814 O O . SER B 1 207 ? -13.477 -10.117 13.312 1 95.88 207 SER B O 1
ATOM 3816 N N . ASP B 1 208 ? -13.125 -11.742 11.898 1 97.25 208 ASP B N 1
ATOM 3817 C CA . ASP B 1 208 ? -11.703 -11.758 12.211 1 97.25 208 ASP B CA 1
ATOM 3818 C C . ASP B 1 208 ? -10.953 -10.664 11.453 1 97.25 208 ASP B C 1
ATOM 3820 O O . ASP B 1 208 ? -9.773 -10.414 11.711 1 97.25 208 ASP B O 1
ATOM 3824 N N . LEU B 1 209 ? -11.695 -9.961 10.57 1 96.44 209 LEU B N 1
ATOM 3825 C CA . LEU B 1 209 ? -11.086 -8.953 9.719 1 96.44 209 LEU B CA 1
ATOM 3826 C C . LEU B 1 209 ? -11.781 -7.605 9.891 1 96.44 209 LEU B C 1
ATOM 3828 O O . LEU B 1 209 ? -13.008 -7.547 10.023 1 96.44 209 LEU B O 1
ATOM 3832 N N . ARG B 1 210 ? -10.922 -6.637 9.883 1 93.06 210 ARG B N 1
ATOM 3833 C CA . ARG B 1 210 ? -11.414 -5.266 9.836 1 93.06 210 ARG B CA 1
ATOM 3834 C C . ARG B 1 210 ? -11.391 -4.727 8.406 1 93.06 210 ARG B C 1
ATOM 3836 O O . ARG B 1 210 ? -10.516 -5.09 7.617 1 93.06 210 ARG B O 1
ATOM 3843 N N . ARG B 1 211 ? -12.359 -3.854 8.148 1 91.81 211 ARG B N 1
ATOM 3844 C CA . ARG B 1 211 ? -12.438 -3.148 6.875 1 91.81 211 ARG B CA 1
ATOM 3845 C C . ARG B 1 211 ? -12.68 -1.657 7.086 1 91.81 211 ARG B C 1
ATOM 3847 O O . ARG B 1 211 ? -13.508 -1.267 7.906 1 91.81 211 ARG B O 1
ATOM 3854 N N . PRO B 1 212 ? -11.977 -0.811 6.48 1 93.38 212 PRO B N 1
ATOM 3855 C CA . PRO B 1 212 ? -10.859 -1.055 5.574 1 93.38 212 PRO B CA 1
ATOM 3856 C C . PRO B 1 212 ? -9.578 -1.444 6.312 1 93.38 212 PRO B C 1
ATOM 3858 O O . PRO B 1 212 ? -9.555 -1.474 7.547 1 93.38 212 PRO B O 1
ATOM 3861 N N . GLY B 1 213 ? -8.539 -1.818 5.531 1 95.25 213 GLY B N 1
ATOM 3862 C CA . GLY B 1 213 ? -7.219 -2.098 6.07 1 95.25 213 GLY B CA 1
ATOM 3863 C C . GLY B 1 213 ? -6.102 -1.838 5.078 1 95.25 213 GLY B C 1
ATOM 3864 O O . GLY B 1 213 ? -6.152 -0.865 4.32 1 95.25 213 GLY B O 1
ATOM 3865 N N . HIS B 1 214 ? -5.078 -2.703 5.184 1 97.12 214 HIS B N 1
ATOM 3866 C CA . HIS B 1 214 ? -3.871 -2.35 4.445 1 97.12 214 HIS B CA 1
ATOM 3867 C C . HIS B 1 214 ? -3.469 -3.463 3.482 1 97.12 214 HIS B C 1
ATOM 3869 O O . HIS B 1 214 ? -2.539 -3.299 2.689 1 97.12 214 HIS B O 1
ATOM 3875 N N . ILE B 1 215 ? -4.191 -4.547 3.557 1 98.56 215 ILE B N 1
ATOM 3876 C CA . ILE B 1 215 ? -3.941 -5.66 2.648 1 98.56 215 ILE B CA 1
ATOM 3877 C C . ILE B 1 215 ? -5.02 -5.699 1.568 1 98.56 215 ILE B C 1
ATOM 3879 O O . ILE B 1 215 ? -6.199 -5.473 1.852 1 98.56 215 ILE B O 1
ATOM 3883 N N . PHE B 1 216 ? -4.578 -6.062 0.372 1 98.12 216 PHE B N 1
ATOM 3884 C CA . PHE B 1 216 ? -5.477 -6.113 -0.772 1 98.12 216 PHE B CA 1
ATOM 3885 C C . PHE B 1 216 ? -5.816 -7.559 -1.127 1 98.12 216 PHE B C 1
ATOM 3887 O O . PHE B 1 216 ? -5.066 -8.219 -1.847 1 98.12 216 PHE B O 1
ATOM 3894 N N . PRO B 1 217 ? -6.945 -8.062 -0.735 1 98.44 217 PRO B N 1
ATOM 3895 C CA . PRO B 1 217 ? -7.371 -9.328 -1.338 1 98.44 217 PRO B CA 1
ATOM 3896 C C . PRO B 1 217 ? -7.773 -9.18 -2.803 1 98.44 217 PRO B C 1
ATOM 3898 O O . PRO B 1 217 ? -8.484 -8.234 -3.158 1 98.44 217 PRO B O 1
ATOM 3901 N N . LEU B 1 218 ? -7.297 -10.039 -3.588 1 97.81 218 LEU B N 1
ATOM 3902 C CA . LEU B 1 218 ? -7.578 -10.055 -5.02 1 97.81 218 LEU B CA 1
ATOM 3903 C C . LEU B 1 218 ? -8.359 -11.305 -5.406 1 97.81 218 LEU B C 1
ATOM 3905 O O . LEU B 1 218 ? -8.086 -12.398 -4.906 1 97.81 218 LEU B O 1
ATOM 3909 N N . LYS B 1 219 ? -9.227 -11.117 -6.297 1 96.69 219 LYS B N 1
ATOM 3910 C CA . LYS B 1 219 ? -10.055 -12.242 -6.73 1 96.69 219 LYS B CA 1
ATOM 3911 C C . LYS B 1 219 ? -9.391 -13 -7.871 1 96.69 219 LYS B C 1
ATOM 3913 O O . LYS B 1 219 ? -9.133 -12.438 -8.938 1 96.69 219 LYS B O 1
ATOM 3918 N N . TYR B 1 220 ? -9.141 -14.172 -7.586 1 96.75 220 TYR B N 1
ATOM 3919 C CA . TYR B 1 220 ? -8.68 -15.125 -8.586 1 96.75 220 TYR B CA 1
ATOM 3920 C C . TYR B 1 220 ? -9.781 -15.43 -9.594 1 96.75 220 TYR B C 1
ATOM 3922 O O . TYR B 1 220 ? -10.938 -15.617 -9.219 1 96.75 220 TYR B O 1
ATOM 3930 N N . ARG B 1 221 ? -9.383 -15.453 -10.836 1 93.88 221 ARG B N 1
ATOM 3931 C CA . ARG B 1 221 ? -10.336 -15.859 -11.867 1 93.88 221 ARG B CA 1
ATOM 3932 C C . ARG B 1 221 ? -10.344 -17.375 -12.031 1 93.88 221 ARG B C 1
ATOM 3934 O O . ARG B 1 221 ? -9.297 -17.984 -12.234 1 93.88 221 ARG B O 1
ATOM 3941 N N . ASN B 1 222 ? -11.586 -17.891 -12.031 1 92 222 ASN B N 1
ATOM 3942 C CA . ASN B 1 222 ? -11.688 -19.328 -12.25 1 92 222 ASN B CA 1
ATOM 3943 C C . ASN B 1 222 ? -11.141 -19.734 -13.609 1 92 222 ASN B C 1
ATOM 3945 O O . ASN B 1 222 ? -11.5 -19.141 -14.633 1 92 222 ASN B O 1
ATOM 3949 N N . GLY B 1 223 ? -10.32 -20.656 -13.672 1 92.19 223 GLY B N 1
ATOM 3950 C CA . GLY B 1 223 ? -9.57 -21.047 -14.852 1 92.19 223 GLY B CA 1
ATOM 3951 C C . GLY B 1 223 ? -8.125 -20.594 -14.812 1 92.19 223 GLY B C 1
ATOM 3952 O O . GLY B 1 223 ? -7.309 -21.031 -15.633 1 92.19 223 GLY B O 1
ATOM 3953 N N . GLY B 1 224 ? -7.859 -19.75 -13.883 1 94.62 224 GLY B N 1
ATOM 3954 C CA . GLY B 1 224 ? -6.484 -19.359 -13.602 1 94.62 224 GLY B CA 1
ATOM 3955 C C . GLY B 1 224 ? -5.812 -18.656 -14.758 1 94.62 224 GLY B C 1
ATOM 3956 O O . GLY B 1 224 ? -6.422 -17.812 -15.414 1 94.62 224 GLY B O 1
ATOM 3957 N N . VAL B 1 225 ? -4.551 -18.922 -14.969 1 94.5 225 VAL B N 1
ATOM 3958 C CA . VAL B 1 225 ? -3.717 -18.234 -15.945 1 94.5 225 VAL B CA 1
ATOM 3959 C C . VAL B 1 225 ? -4.242 -18.5 -17.359 1 94.5 225 VAL B C 1
ATOM 3961 O O . VAL B 1 225 ? -3.906 -17.781 -18.297 1 94.5 225 VAL B O 1
ATOM 3964 N N . LEU B 1 226 ? -5.066 -19.516 -17.516 1 91.75 226 LEU B N 1
ATOM 3965 C CA . LEU B 1 226 ? -5.633 -19.797 -18.828 1 91.75 226 LEU B CA 1
ATOM 3966 C C . LEU B 1 226 ? -6.793 -18.859 -19.125 1 91.75 226 LEU B C 1
ATOM 3968 O O . LEU B 1 226 ? -7.145 -18.656 -20.297 1 91.75 226 LEU B O 1
ATOM 3972 N N . LYS B 1 227 ? -7.395 -18.328 -18.109 1 90.56 227 LYS B N 1
ATOM 3973 C CA . LYS B 1 227 ? -8.5 -17.391 -18.266 1 90.56 227 LYS B CA 1
ATOM 3974 C C . LYS B 1 227 ? -7.992 -15.945 -18.281 1 90.56 227 LYS B C 1
ATOM 3976 O O . LYS B 1 227 ? -8.484 -15.117 -19.062 1 90.56 227 LYS B O 1
ATOM 3981 N N . ARG B 1 228 ? -7.086 -15.633 -17.422 1 89.44 228 ARG B N 1
ATOM 3982 C CA . ARG B 1 228 ? -6.426 -14.328 -17.344 1 89.44 228 ARG B CA 1
ATOM 3983 C C . ARG B 1 228 ? -4.941 -14.492 -17.016 1 89.44 228 ARG B C 1
ATOM 3985 O O . ARG B 1 228 ? -4.582 -15.008 -15.961 1 89.44 228 ARG B O 1
ATOM 3992 N N . ALA B 1 229 ? -4.133 -14.016 -17.938 1 90.56 229 ALA B N 1
ATOM 3993 C CA . ALA B 1 229 ? -2.686 -14.148 -17.797 1 90.56 229 ALA B CA 1
ATOM 3994 C C . ALA B 1 229 ? -2.123 -13.07 -16.875 1 90.56 229 ALA B C 1
ATOM 3996 O O . ALA B 1 229 ? -1.149 -12.398 -17.234 1 90.56 229 ALA B O 1
ATOM 3997 N N . GLY B 1 230 ? -2.705 -12.977 -15.688 1 92.69 230 GLY B N 1
ATOM 3998 C CA . GLY B 1 230 ? -2.289 -11.961 -14.727 1 92.69 230 GLY B CA 1
ATOM 3999 C C . GLY B 1 230 ? -1.527 -12.531 -13.547 1 92.69 230 GLY B C 1
ATOM 4000 O O . GLY B 1 230 ? -1.49 -13.75 -13.359 1 92.69 230 GLY B O 1
ATOM 4001 N N . HIS B 1 231 ? -0.968 -11.68 -12.812 1 96.31 231 HIS B N 1
ATOM 4002 C CA . HIS B 1 231 ? -0.155 -12.086 -11.672 1 96.31 231 HIS B CA 1
ATOM 4003 C C . HIS B 1 231 ? -1.014 -12.711 -10.57 1 96.31 231 HIS B C 1
ATOM 4005 O O . HIS B 1 231 ? -0.559 -13.602 -9.852 1 96.31 231 HIS B O 1
ATOM 4011 N N . THR B 1 232 ? -2.234 -12.211 -10.43 1 96.81 232 THR B N 1
ATOM 4012 C CA . THR B 1 232 ? -3.127 -12.812 -9.445 1 96.81 232 THR B CA 1
ATOM 4013 C C . THR B 1 232 ? -3.33 -14.297 -9.734 1 96.81 232 THR B C 1
ATOM 4015 O O . THR B 1 232 ? -3.111 -15.133 -8.859 1 96.81 232 THR B O 1
ATOM 4018 N N . GLU B 1 233 ? -3.672 -14.602 -10.961 1 96.5 233 GLU B N 1
ATOM 4019 C CA . GLU B 1 233 ? -3.916 -15.977 -11.383 1 96.5 233 GLU B CA 1
ATOM 4020 C C . GLU B 1 233 ? -2.641 -16.812 -11.289 1 96.5 233 GLU B C 1
ATOM 4022 O O . GLU B 1 233 ? -2.662 -17.938 -10.789 1 96.5 233 GLU B O 1
ATOM 4027 N N . ALA B 1 234 ? -1.553 -16.203 -11.75 1 97.5 234 ALA B N 1
ATOM 4028 C CA . ALA B 1 234 ? -0.28 -16.906 -11.734 1 97.5 234 ALA B CA 1
ATOM 4029 C C . ALA B 1 234 ? 0.131 -17.281 -10.312 1 97.5 234 ALA B C 1
ATOM 4031 O O . ALA B 1 234 ? 0.587 -18.391 -10.055 1 97.5 234 ALA B O 1
ATOM 4032 N N . SER B 1 235 ? -0.011 -16.359 -9.398 1 98.69 235 SER B N 1
ATOM 4033 C CA . SER B 1 235 ? 0.407 -16.578 -8.016 1 98.69 235 SER B CA 1
ATOM 4034 C C . SER B 1 235 ? -0.402 -17.688 -7.371 1 98.69 235 SER B C 1
ATOM 4036 O O . SER B 1 235 ? 0.161 -18.578 -6.727 1 98.69 235 SER B O 1
ATOM 4038 N N . VAL B 1 236 ? -1.691 -17.703 -7.559 1 98.75 236 VAL B N 1
ATOM 4039 C CA . VAL B 1 236 ? -2.561 -18.703 -6.965 1 98.75 236 VAL B CA 1
ATOM 4040 C C . VAL B 1 236 ? -2.299 -20.062 -7.617 1 98.75 236 VAL B C 1
ATOM 4042 O O . VAL B 1 236 ? -2.213 -21.078 -6.934 1 98.75 236 VAL B O 1
ATOM 4045 N N . ASP B 1 237 ? -2.137 -20.094 -8.953 1 98.38 237 ASP B N 1
ATOM 4046 C CA . ASP B 1 237 ? -1.869 -21.344 -9.672 1 98.38 237 ASP B CA 1
ATOM 4047 C C . ASP B 1 237 ? -0.563 -21.969 -9.203 1 98.38 237 ASP B C 1
ATOM 4049 O O . ASP B 1 237 ? -0.498 -23.188 -8.992 1 98.38 237 ASP B O 1
ATOM 4053 N N . LEU B 1 238 ? 0.432 -21.141 -9.039 1 98.75 238 LEU B N 1
ATOM 4054 C CA . LEU B 1 238 ? 1.723 -21.641 -8.594 1 98.75 238 LEU B CA 1
ATOM 4055 C C . LEU B 1 238 ? 1.609 -22.266 -7.203 1 98.75 238 LEU B C 1
ATOM 4057 O O . LEU B 1 238 ? 2.129 -23.359 -6.965 1 98.75 238 LEU B O 1
ATOM 4061 N N . VAL B 1 239 ? 0.954 -21.594 -6.297 1 98.88 239 VAL B N 1
ATOM 4062 C CA . VAL B 1 239 ? 0.789 -22.094 -4.934 1 98.88 239 VAL B CA 1
ATOM 4063 C C . VAL B 1 239 ? -0.027 -23.391 -4.953 1 98.88 239 VAL B C 1
ATOM 4065 O O . VAL B 1 239 ? 0.294 -24.344 -4.242 1 98.88 239 VAL B O 1
ATOM 4068 N N . ALA B 1 240 ? -1.048 -23.438 -5.781 1 98.31 240 ALA B N 1
ATOM 4069 C CA . ALA B 1 240 ? -1.874 -24.625 -5.91 1 98.31 240 ALA B CA 1
ATOM 4070 C C . ALA B 1 240 ? -1.063 -25.797 -6.461 1 98.31 240 ALA B C 1
ATOM 4072 O O . ALA B 1 240 ? -1.182 -26.922 -5.977 1 98.31 240 ALA B O 1
ATOM 4073 N N . LEU B 1 241 ? -0.273 -25.516 -7.469 1 97.25 241 LEU B N 1
ATOM 4074 C CA . LEU B 1 241 ? 0.565 -26.547 -8.07 1 97.25 241 LEU B CA 1
ATOM 4075 C C . LEU B 1 241 ? 1.554 -27.109 -7.051 1 97.25 241 LEU B C 1
ATOM 4077 O O . LEU B 1 241 ? 1.992 -28.25 -7.168 1 97.25 241 LEU B O 1
ATOM 4081 N N . ALA B 1 242 ? 1.892 -26.312 -6.055 1 98.25 242 ALA B N 1
ATOM 4082 C CA . ALA B 1 242 ? 2.812 -26.734 -5.004 1 98.25 242 ALA B CA 1
ATOM 4083 C C . ALA B 1 242 ? 2.105 -27.609 -3.979 1 98.25 242 ALA B C 1
ATOM 4085 O O . ALA B 1 242 ? 2.732 -28.109 -3.035 1 98.25 242 ALA B O 1
ATOM 4086 N N . GLY B 1 243 ? 0.801 -27.828 -4.16 1 97.88 243 GLY B N 1
ATOM 4087 C CA . GLY B 1 243 ? 0.038 -28.656 -3.248 1 97.88 243 GLY B CA 1
ATOM 4088 C C . GLY B 1 243 ? -0.365 -27.953 -1.975 1 97.88 243 GLY B C 1
ATOM 4089 O O . GLY B 1 243 ? -0.709 -28.578 -0.978 1 97.88 243 GLY B O 1
ATOM 4090 N N . LEU B 1 244 ? -0.246 -26.703 -1.997 1 98.38 244 LEU B N 1
ATOM 4091 C CA . LEU B 1 244 ? -0.593 -25.891 -0.843 1 98.38 244 LEU B CA 1
ATOM 4092 C C . LEU B 1 244 ? -1.98 -25.266 -1.01 1 98.38 244 LEU B C 1
ATOM 4094 O O . LEU B 1 244 ? -2.574 -25.359 -2.086 1 98.38 244 LEU B O 1
ATOM 4098 N N . ARG B 1 245 ? -2.508 -24.734 0.106 1 98.06 245 ARG B N 1
ATOM 4099 C CA . ARG B 1 245 ? -3.781 -24.031 -0.009 1 98.06 245 ARG B CA 1
ATOM 4100 C C . ARG B 1 245 ? -3.688 -22.891 -1.018 1 98.06 245 ARG B C 1
ATOM 4102 O O . ARG B 1 245 ? -2.738 -22.094 -0.986 1 98.06 245 ARG B O 1
ATOM 4109 N N . PRO B 1 246 ? -4.656 -22.781 -1.893 1 98.56 246 PRO B N 1
ATOM 4110 C CA . PRO B 1 246 ? -4.535 -21.844 -3.014 1 98.56 246 PRO B CA 1
ATOM 4111 C C . PRO B 1 246 ? -4.801 -20.406 -2.605 1 98.56 246 PRO B C 1
ATOM 4113 O O . PRO B 1 246 ? -5.727 -19.766 -3.127 1 98.56 246 PRO B O 1
ATOM 4116 N N . VAL B 1 247 ? -4.113 -19.891 -1.688 1 98.94 247 VAL B N 1
ATOM 4117 C CA . VAL B 1 247 ? -4.047 -18.5 -1.257 1 98.94 247 VAL B CA 1
ATOM 4118 C C . VAL B 1 247 ? -2.604 -18.016 -1.324 1 98.94 247 VAL B C 1
ATOM 4120 O O . VAL B 1 247 ? -1.709 -18.609 -0.72 1 98.94 247 VAL B O 1
ATOM 4123 N N . SER B 1 248 ? -2.393 -17 -2.092 1 98.94 248 SER B N 1
ATOM 4124 C CA . SER B 1 248 ? -1.037 -16.5 -2.326 1 98.94 248 SER B CA 1
ATOM 4125 C C . SER B 1 248 ? -0.872 -15.07 -1.83 1 98.94 248 SER B C 1
ATOM 4127 O O . SER B 1 248 ? -1.854 -14.344 -1.684 1 98.94 248 SER B O 1
ATOM 4129 N N . VAL B 1 249 ? 0.294 -14.688 -1.463 1 98.94 249 VAL B N 1
ATOM 4130 C CA . VAL B 1 249 ? 0.648 -13.281 -1.276 1 98.94 249 VAL B CA 1
ATOM 4131 C C . VAL B 1 249 ? 1.614 -12.844 -2.373 1 98.94 249 VAL B C 1
ATOM 4133 O O . VAL B 1 249 ? 2.504 -13.602 -2.768 1 98.94 249 VAL B O 1
ATOM 4136 N N . LEU B 1 250 ? 1.388 -11.617 -2.908 1 98.75 250 LEU B N 1
ATOM 4137 C CA . LEU B 1 250 ? 2.223 -11.125 -3.998 1 98.75 250 LEU B CA 1
ATOM 4138 C C . LEU B 1 250 ? 2.438 -9.617 -3.883 1 98.75 250 LEU B C 1
ATOM 4140 O O . LEU B 1 250 ? 1.614 -8.914 -3.295 1 98.75 250 LEU B O 1
ATOM 4144 N N . SER B 1 251 ? 3.486 -9.133 -4.41 1 98.44 251 SER B N 1
ATOM 4145 C CA . SER B 1 251 ? 3.836 -7.715 -4.492 1 98.44 251 SER B CA 1
ATOM 4146 C C . SER B 1 251 ? 4.785 -7.449 -5.656 1 98.44 251 SER B C 1
ATOM 4148 O O . SER B 1 251 ? 5.719 -8.219 -5.895 1 98.44 251 SER B O 1
ATOM 4150 N N . SER B 1 252 ? 4.551 -6.391 -6.32 1 97.81 252 SER B N 1
ATOM 4151 C CA . SER B 1 252 ? 5.398 -6.02 -7.449 1 97.81 252 SER B CA 1
ATOM 4152 C C . SER B 1 252 ? 6.766 -5.527 -6.977 1 97.81 252 SER B C 1
ATOM 4154 O O . SER B 1 252 ? 6.859 -4.801 -5.988 1 97.81 252 SER B O 1
ATOM 4156 N N . ILE B 1 253 ? 7.773 -5.875 -7.715 1 98.19 253 ILE B N 1
ATOM 4157 C CA . ILE B 1 253 ? 9.133 -5.453 -7.414 1 98.19 253 ILE B CA 1
ATOM 4158 C C . ILE B 1 253 ? 9.438 -4.129 -8.117 1 98.19 253 ILE B C 1
ATOM 4160 O O . ILE B 1 253 ? 9.109 -3.957 -9.297 1 98.19 253 ILE B O 1
ATOM 4164 N N . ILE B 1 254 ? 9.977 -3.246 -7.406 1 96.88 254 ILE B N 1
ATOM 4165 C CA . ILE B 1 254 ? 10.281 -1.94 -7.984 1 96.88 254 ILE B CA 1
ATOM 4166 C C . ILE B 1 254 ? 11.789 -1.694 -7.938 1 96.88 254 ILE B C 1
ATOM 4168 O O . ILE B 1 254 ? 12.508 -2.35 -7.18 1 96.88 254 ILE B O 1
ATOM 4172 N N . ASP B 1 255 ? 12.25 -0.84 -8.812 1 95.81 255 ASP B N 1
ATOM 4173 C CA . ASP B 1 255 ? 13.617 -0.348 -8.727 1 95.81 255 ASP B CA 1
ATOM 4174 C C . ASP B 1 255 ? 13.797 0.581 -7.527 1 95.81 255 ASP B C 1
ATOM 4176 O O . ASP B 1 255 ? 13.141 1.622 -7.441 1 95.81 255 ASP B O 1
ATOM 4180 N N . PRO B 1 256 ? 14.68 0.258 -6.641 1 89.44 256 PRO B N 1
ATOM 4181 C CA . PRO B 1 256 ? 14.805 1.044 -5.414 1 89.44 256 PRO B CA 1
ATOM 4182 C C . PRO B 1 256 ? 15.383 2.436 -5.656 1 89.44 256 PRO B C 1
ATOM 4184 O O . PRO B 1 256 ? 15.273 3.314 -4.797 1 89.44 256 PRO B O 1
ATOM 4187 N N . LYS B 1 257 ? 16 2.678 -6.723 1 91.31 257 LYS B N 1
ATOM 4188 C CA . LYS B 1 257 ? 16.672 3.947 -6.988 1 91.31 257 LYS B CA 1
ATOM 4189 C C . LYS B 1 257 ? 15.664 5.027 -7.379 1 91.31 257 LYS B C 1
ATOM 4191 O O . LYS B 1 257 ? 15.727 6.152 -6.879 1 91.31 257 LYS B O 1
ATOM 4196 N N . ASP B 1 258 ? 14.688 4.605 -8.227 1 95.94 258 ASP B N 1
ATOM 4197 C CA . ASP B 1 258 ? 13.82 5.672 -8.727 1 95.94 258 ASP B CA 1
ATOM 4198 C C . ASP B 1 258 ? 12.352 5.293 -8.594 1 95.94 258 ASP B C 1
ATOM 4200 O O . ASP B 1 258 ? 11.469 6.078 -8.945 1 95.94 258 ASP B O 1
ATOM 4204 N N . GLY B 1 259 ? 12.086 4.113 -8.125 1 96.56 259 GLY B N 1
ATOM 4205 C CA . GLY B 1 259 ? 10.711 3.717 -7.867 1 96.56 259 GLY B CA 1
ATOM 4206 C C . GLY B 1 259 ? 9.984 3.219 -9.102 1 96.56 259 GLY B C 1
ATOM 4207 O O . GLY B 1 259 ? 8.766 3.016 -9.078 1 96.56 259 GLY B O 1
ATOM 4208 N N . SER B 1 260 ? 10.75 3.074 -10.234 1 96.75 260 SER B N 1
ATOM 4209 C CA . SER B 1 260 ? 10.164 2.447 -11.422 1 96.75 260 SER B CA 1
ATOM 4210 C C . SER B 1 260 ? 10.023 0.94 -11.234 1 96.75 260 SER B C 1
ATOM 4212 O O . SER B 1 260 ? 10.562 0.374 -10.281 1 96.75 260 SER B O 1
ATOM 4214 N N . MET B 1 261 ? 9.25 0.379 -12.094 1 96 261 MET B N 1
ATOM 4215 C CA . MET B 1 261 ? 9.18 -1.078 -12.047 1 96 261 MET B CA 1
ATOM 4216 C C . MET B 1 261 ? 10.547 -1.697 -12.336 1 96 261 MET B C 1
ATOM 4218 O O . MET B 1 261 ? 11.281 -1.217 -13.195 1 96 261 MET B O 1
ATOM 4222 N N . ALA B 1 262 ? 10.82 -2.775 -11.664 1 96.69 262 ALA B N 1
ATOM 4223 C CA . ALA B 1 262 ? 12.094 -3.443 -11.906 1 96.69 262 ALA B CA 1
ATOM 4224 C C . ALA B 1 262 ? 12.133 -4.059 -13.305 1 96.69 262 ALA B C 1
ATOM 4226 O O . ALA B 1 262 ? 11.172 -4.691 -13.734 1 96.69 262 ALA B O 1
ATOM 4227 N N . SER B 1 263 ? 13.227 -3.879 -13.977 1 93.69 263 SER B N 1
ATOM 4228 C CA . SER B 1 263 ? 13.414 -4.469 -15.297 1 93.69 263 SER B CA 1
ATOM 4229 C C . SER B 1 263 ? 13.734 -5.957 -15.195 1 93.69 263 SER B C 1
ATOM 4231 O O . SER B 1 263 ? 14.125 -6.441 -14.133 1 93.69 263 SER B O 1
ATOM 4233 N N . THR B 1 264 ? 13.602 -6.629 -16.312 1 93.69 264 THR B N 1
ATOM 4234 C CA . THR B 1 264 ? 13.867 -8.062 -16.312 1 93.69 264 THR B CA 1
ATOM 4235 C C . THR B 1 264 ? 15.312 -8.352 -15.891 1 93.69 264 THR B C 1
ATOM 4237 O O . THR B 1 264 ? 15.555 -9.234 -15.07 1 93.69 264 THR B O 1
ATOM 4240 N N . PRO B 1 265 ? 16.328 -7.574 -16.375 1 94.25 265 PRO B N 1
ATOM 4241 C CA . PRO B 1 265 ? 17.703 -7.805 -15.898 1 94.25 265 PRO B CA 1
ATOM 4242 C C . PRO B 1 265 ? 17.844 -7.578 -14.398 1 94.25 265 PRO B C 1
ATOM 4244 O O . PRO B 1 265 ? 18.547 -8.336 -13.719 1 94.25 265 PRO B O 1
ATOM 4247 N N . ALA B 1 266 ? 17.234 -6.586 -13.867 1 95.81 266 ALA B N 1
ATOM 4248 C CA . ALA B 1 266 ? 17.281 -6.32 -12.438 1 95.81 266 ALA B CA 1
ATOM 4249 C C . ALA B 1 266 ? 16.609 -7.445 -11.648 1 95.81 266 ALA B C 1
ATOM 4251 O O . ALA B 1 266 ? 17.094 -7.828 -10.578 1 95.81 266 ALA B O 1
ATOM 4252 N N . LEU B 1 267 ? 15.531 -7.926 -12.188 1 97.5 267 LEU B N 1
ATOM 4253 C CA . LEU B 1 267 ? 14.836 -9.039 -11.547 1 97.5 267 LEU B CA 1
ATOM 4254 C C . LEU B 1 267 ? 15.719 -10.281 -11.508 1 97.5 267 LEU B C 1
ATOM 4256 O O . LEU B 1 267 ? 15.766 -10.984 -10.492 1 97.5 267 LEU B O 1
ATOM 4260 N N . LYS B 1 268 ? 16.359 -10.531 -12.578 1 96.62 268 LYS B N 1
ATOM 4261 C CA . LYS B 1 268 ? 17.266 -11.68 -12.648 1 96.62 268 LYS B CA 1
ATOM 4262 C C . LYS B 1 268 ? 18.422 -11.531 -11.664 1 96.62 268 LYS B C 1
ATOM 4264 O O . LYS B 1 268 ? 18.828 -12.508 -11.023 1 96.62 268 LYS B O 1
ATOM 4269 N N . GLN B 1 269 ? 18.922 -10.375 -11.555 1 97 269 GLN B N 1
ATOM 4270 C CA . GLN B 1 269 ? 19.984 -10.117 -10.594 1 97 269 GLN B CA 1
ATOM 4271 C C . GLN B 1 269 ? 19.5 -10.344 -9.164 1 97 269 GLN B C 1
ATOM 4273 O O . GLN B 1 269 ? 20.219 -10.953 -8.359 1 97 269 GLN B O 1
ATOM 4278 N N . MET B 1 270 ? 18.344 -9.867 -8.883 1 97.12 270 MET B N 1
ATOM 4279 C CA . MET B 1 270 ? 17.766 -10.094 -7.562 1 97.12 270 MET B CA 1
ATOM 4280 C C . MET B 1 270 ? 17.562 -11.586 -7.301 1 97.12 270 MET B C 1
ATOM 4282 O O . MET B 1 270 ? 17.844 -12.062 -6.199 1 97.12 270 MET B O 1
ATOM 4286 N N . ALA B 1 271 ? 17.016 -12.219 -8.289 1 98.12 271 ALA B N 1
ATOM 4287 C CA . ALA B 1 271 ? 16.781 -13.656 -8.188 1 98.12 271 ALA B CA 1
ATOM 4288 C C . ALA B 1 271 ? 18.078 -14.398 -7.828 1 98.12 271 ALA B C 1
ATOM 4290 O O . ALA B 1 271 ? 18.078 -15.258 -6.949 1 98.12 271 ALA B O 1
ATOM 4291 N N . LEU B 1 272 ? 19.125 -14.008 -8.492 1 97.69 272 LEU B N 1
ATOM 4292 C CA . LEU B 1 272 ? 20.422 -14.617 -8.258 1 97.69 272 LEU B CA 1
ATOM 4293 C C . LEU B 1 272 ? 20.953 -14.266 -6.867 1 97.69 272 LEU B C 1
ATOM 4295 O O . LEU B 1 272 ? 21.391 -15.148 -6.125 1 97.69 272 LEU B O 1
ATOM 4299 N N . GLU B 1 273 ? 20.859 -13.055 -6.484 1 97.81 273 GLU B N 1
ATOM 4300 C CA . GLU B 1 273 ? 21.391 -12.555 -5.219 1 97.81 273 GLU B CA 1
ATOM 4301 C C . GLU B 1 273 ? 20.688 -13.195 -4.027 1 97.81 273 GLU B C 1
ATOM 4303 O O . GLU B 1 273 ? 21.312 -13.445 -2.994 1 97.81 273 GLU B O 1
ATOM 4308 N N . HIS B 1 274 ? 19.438 -13.445 -4.16 1 98 274 HIS B N 1
ATOM 4309 C CA . HIS B 1 274 ? 18.672 -13.914 -3.016 1 98 274 HIS B CA 1
ATOM 4310 C C . HIS B 1 274 ? 18.281 -15.383 -3.184 1 98 274 HIS B C 1
ATOM 4312 O O . HIS B 1 274 ? 17.516 -15.922 -2.373 1 98 274 HIS B O 1
ATOM 4318 N N . ASP B 1 275 ? 18.75 -16.062 -4.227 1 98 275 ASP B N 1
ATOM 4319 C CA . ASP B 1 275 ? 18.469 -17.469 -4.504 1 98 275 ASP B CA 1
ATOM 4320 C C . ASP B 1 275 ? 16.969 -17.719 -4.602 1 98 275 ASP B C 1
ATOM 4322 O O . ASP B 1 275 ? 16.422 -18.578 -3.9 1 98 275 ASP B O 1
ATOM 4326 N N . ILE B 1 276 ? 16.344 -16.922 -5.434 1 98.81 276 ILE B N 1
ATOM 4327 C CA . ILE B 1 276 ? 14.914 -17.031 -5.688 1 98.81 276 ILE B CA 1
ATOM 4328 C C . ILE B 1 276 ? 14.672 -17.453 -7.137 1 98.81 276 ILE B C 1
ATOM 4330 O O . ILE B 1 276 ? 15.156 -16.797 -8.07 1 98.81 276 ILE B O 1
ATOM 4334 N N . PRO B 1 277 ? 13.93 -18.547 -7.367 1 98.81 277 PRO B N 1
ATOM 4335 C CA . PRO B 1 277 ? 13.609 -18.875 -8.758 1 98.81 277 PRO B CA 1
ATOM 4336 C C . PRO B 1 277 ? 12.789 -17.781 -9.438 1 98.81 277 PRO B C 1
ATOM 4338 O O . PRO B 1 277 ? 11.906 -17.188 -8.82 1 98.81 277 PRO B O 1
ATOM 4341 N N . ILE B 1 278 ? 13.164 -17.516 -10.68 1 98.5 278 ILE B N 1
ATOM 4342 C CA . ILE B 1 278 ? 12.438 -16.562 -11.516 1 98.5 278 ILE B CA 1
ATOM 4343 C C . ILE B 1 278 ? 11.812 -17.281 -12.711 1 98.5 278 ILE B C 1
ATOM 4345 O O . ILE B 1 278 ? 12.516 -17.953 -13.461 1 98.5 278 ILE B O 1
ATOM 4349 N N . VAL B 1 279 ? 10.469 -17.141 -12.875 1 97.94 279 VAL B N 1
ATOM 4350 C CA . VAL B 1 279 ? 9.758 -17.875 -13.922 1 97.94 279 VAL B CA 1
ATOM 4351 C C . VAL B 1 279 ? 8.945 -16.906 -14.773 1 97.94 279 VAL B C 1
ATOM 4353 O O . VAL B 1 279 ? 8.648 -15.781 -14.336 1 97.94 279 VAL B O 1
ATOM 4356 N N . SER B 1 280 ? 8.641 -17.328 -15.945 1 95.5 280 SER B N 1
ATOM 4357 C CA . SER B 1 280 ? 7.75 -16.547 -16.781 1 95.5 280 SER B CA 1
ATOM 4358 C C . SER B 1 280 ? 6.316 -17.062 -16.703 1 95.5 280 SER B C 1
ATOM 4360 O O . SER B 1 280 ? 6.09 -18.266 -16.656 1 95.5 280 SER B O 1
ATOM 4362 N N . ILE B 1 281 ? 5.406 -16.172 -16.688 1 95.19 281 ILE B N 1
ATOM 4363 C CA . ILE B 1 281 ? 3.998 -16.547 -16.672 1 95.19 281 ILE B CA 1
ATOM 4364 C C . ILE B 1 281 ? 3.652 -17.312 -17.953 1 95.19 281 ILE B C 1
ATOM 4366 O O . ILE B 1 281 ? 2.834 -18.234 -17.922 1 95.19 281 ILE B O 1
ATOM 4370 N N . ALA B 1 282 ? 4.305 -17.031 -19.047 1 92.06 282 ALA B N 1
ATOM 4371 C CA . ALA B 1 282 ? 4.133 -17.781 -20.281 1 92.06 282 ALA B CA 1
ATOM 4372 C C . ALA B 1 282 ? 4.488 -19.25 -20.094 1 92.06 282 ALA B C 1
ATOM 4374 O O . ALA B 1 282 ? 3.787 -20.125 -20.594 1 92.06 282 ALA B O 1
ATOM 4375 N N . ASP B 1 283 ? 5.613 -19.5 -19.406 1 93.81 283 ASP B N 1
ATOM 4376 C CA . ASP B 1 283 ? 6.012 -20.875 -19.125 1 93.81 283 ASP B CA 1
ATOM 4377 C C . ASP B 1 283 ? 4.969 -21.578 -18.266 1 93.81 283 ASP B C 1
ATOM 4379 O O . ASP B 1 283 ? 4.691 -22.766 -18.469 1 93.81 283 ASP B O 1
ATOM 4383 N N . LEU B 1 284 ? 4.434 -20.844 -17.344 1 96 284 LEU B N 1
ATOM 4384 C CA . LEU B 1 284 ? 3.389 -21.406 -16.484 1 96 284 LEU B CA 1
ATOM 4385 C C . LEU B 1 284 ? 2.154 -21.75 -17.312 1 96 284 LEU B C 1
ATOM 4387 O O . LEU B 1 284 ? 1.572 -22.828 -17.141 1 96 284 LEU B O 1
ATOM 4391 N N . ILE B 1 285 ? 1.762 -20.875 -18.125 1 93 285 ILE B N 1
ATOM 4392 C CA . ILE B 1 285 ? 0.605 -21.094 -18.984 1 93 285 ILE B CA 1
ATOM 4393 C C . ILE B 1 285 ? 0.822 -22.344 -19.828 1 93 285 ILE B C 1
ATOM 4395 O O . ILE B 1 285 ? -0.078 -23.188 -19.953 1 93 285 ILE B O 1
ATOM 4399 N N . ARG B 1 286 ? 2.006 -22.5 -20.359 1 90.94 286 ARG B N 1
ATOM 4400 C CA . ARG B 1 286 ? 2.332 -23.672 -21.172 1 90.94 286 ARG B CA 1
ATOM 4401 C C . ARG B 1 286 ? 2.182 -24.953 -20.359 1 90.94 286 ARG B C 1
ATOM 4403 O O . ARG B 1 286 ? 1.571 -25.922 -20.828 1 90.94 286 ARG B O 1
ATOM 4410 N N . LEU B 1 287 ? 2.727 -24.922 -19.203 1 91.81 287 LEU B N 1
ATOM 4411 C CA . LEU B 1 287 ? 2.66 -26.094 -18.359 1 91.81 287 LEU B CA 1
ATOM 4412 C C . LEU B 1 287 ? 1.216 -26.438 -18 1 91.81 287 LEU B C 1
ATOM 4414 O O . LEU B 1 287 ? 0.807 -27.594 -18.078 1 91.81 287 LEU B O 1
ATOM 4418 N N . VAL B 1 288 ? 0.451 -25.438 -17.656 1 91.88 288 VAL B N 1
ATOM 4419 C CA . VAL B 1 288 ? -0.929 -25.641 -17.219 1 91.88 288 VAL B CA 1
ATOM 4420 C C . VAL B 1 288 ? -1.766 -26.125 -18.406 1 91.88 288 VAL B C 1
ATOM 4422 O O . VAL B 1 288 ? -2.627 -27 -18.25 1 91.88 288 VAL B O 1
ATOM 4425 N N . CYS B 1 289 ? -1.515 -25.594 -19.484 1 87.62 289 CYS B N 1
ATOM 4426 C CA . CYS B 1 289 ? -2.221 -26 -20.688 1 87.62 289 CYS B CA 1
ATOM 4427 C C . CYS B 1 289 ? -1.977 -27.469 -21 1 87.62 289 CYS B C 1
ATOM 4429 O O . CYS B 1 289 ? -2.91 -28.203 -21.328 1 87.62 289 CYS B O 1
ATOM 4431 N N . LEU B 1 290 ? -0.833 -27.844 -20.922 1 84.69 290 LEU B N 1
ATOM 4432 C CA . LEU B 1 290 ? -0.475 -29.219 -21.188 1 84.69 290 LEU B CA 1
ATOM 4433 C C . LEU B 1 290 ? -1.147 -30.172 -20.203 1 84.69 290 LEU B C 1
ATOM 4435 O O . LEU B 1 290 ? -1.646 -31.234 -20.594 1 84.69 290 LEU B O 1
ATOM 4439 N N . LYS B 1 291 ? -1.159 -29.734 -19.016 1 84.44 291 LYS B N 1
ATOM 4440 C CA . LYS B 1 291 ? -1.77 -30.578 -17.984 1 84.44 291 LYS B CA 1
ATOM 4441 C C . LYS B 1 291 ? -3.271 -30.719 -18.219 1 84.44 291 LYS B C 1
ATOM 4443 O O . LYS B 1 291 ? -3.832 -31.797 -18.016 1 84.44 291 LYS B O 1
ATOM 4448 N N . VAL B 1 292 ? -3.873 -29.688 -18.594 1 82.31 292 VAL B N 1
ATOM 4449 C CA . VAL B 1 292 ? -5.312 -29.703 -18.844 1 82.31 292 VAL B CA 1
ATOM 4450 C C . VAL B 1 292 ? -5.617 -30.578 -20.047 1 82.31 292 VAL B C 1
ATOM 4452 O O . VAL B 1 292 ? -6.602 -31.328 -20.062 1 82.31 292 VAL B O 1
ATOM 4455 N N . GLN B 1 293 ? -4.797 -30.547 -21.031 1 79.56 293 GLN B N 1
ATOM 4456 C CA . GLN B 1 293 ? -4.973 -31.359 -22.219 1 79.56 293 GLN B CA 1
ATOM 4457 C C . GLN B 1 293 ? -4.801 -32.844 -21.906 1 79.56 293 GLN B C 1
ATOM 4459 O O . GLN B 1 293 ? -5.539 -33.688 -22.406 1 79.56 293 GLN B O 1
ATOM 4464 N N . GLU B 1 294 ? -3.883 -33.094 -21.141 1 78.5 294 GLU B N 1
ATOM 4465 C CA . GLU B 1 294 ? -3.66 -34.469 -20.734 1 78.5 294 GLU B CA 1
ATOM 4466 C C . GLU B 1 294 ? -4.863 -35.031 -19.984 1 78.5 294 GLU B C 1
ATOM 4468 O O . GLU B 1 294 ? -5.258 -36.188 -20.188 1 78.5 294 GLU B O 1
ATOM 4473 N N . GLU B 1 295 ? -5.387 -34.25 -19.188 1 77.44 295 GLU B N 1
ATOM 4474 C CA . GLU B 1 295 ? -6.531 -34.688 -18.391 1 77.44 295 GLU B CA 1
ATOM 4475 C C . GLU B 1 295 ? -7.762 -34.875 -19.281 1 77.44 295 GLU B C 1
ATOM 4477 O O . GLU B 1 295 ? -8.594 -35.75 -18.984 1 77.44 295 GLU B O 1
ATOM 4482 N N . LYS B 1 296 ? -7.871 -34.094 -20.312 1 77.06 296 LYS B N 1
ATOM 4483 C CA . LYS B 1 296 ? -9.023 -34.219 -21.203 1 77.06 296 LYS B CA 1
ATOM 4484 C C . LYS B 1 296 ? -8.773 -35.219 -22.312 1 77.06 296 LYS B C 1
ATOM 4486 O O . LYS B 1 296 ? -9.664 -35.5 -23.125 1 77.06 296 LYS B O 1
ATOM 4491 N N . GLY B 1 297 ? -7.672 -35.844 -22.25 1 69.81 297 GLY B N 1
ATOM 4492 C CA . GLY B 1 297 ? -7.348 -36.812 -23.281 1 69.81 297 GLY B CA 1
ATOM 4493 C C . GLY B 1 297 ? -7.168 -36.188 -24.656 1 69.81 297 GLY B C 1
ATOM 4494 O O . GLY B 1 297 ? -7.355 -36.875 -25.672 1 69.81 297 GLY B O 1
ATOM 4495 N N . GLU B 1 298 ? -7.121 -34.875 -24.641 1 61.22 298 GLU B N 1
ATOM 4496 C CA . GLU B 1 298 ? -7.004 -34.188 -25.922 1 61.22 298 GLU B CA 1
ATOM 4497 C C . GLU B 1 298 ? -5.539 -34 -26.328 1 61.22 298 GLU B C 1
ATOM 4499 O O . GLU B 1 298 ? -4.68 -33.781 -25.469 1 61.22 298 GLU B O 1
ATOM 4504 N N . THR B 1 299 ? -5.039 -34.688 -27.281 1 55.53 299 THR B N 1
ATOM 4505 C CA . THR B 1 299 ? -3.658 -34.594 -27.75 1 55.53 299 THR B CA 1
ATOM 4506 C C . THR B 1 299 ? -3.42 -33.312 -28.516 1 55.53 299 THR B C 1
ATOM 4508 O O . THR B 1 299 ? -2.383 -33.156 -29.172 1 55.53 299 THR B O 1
ATOM 4511 N N . GLY B 1 300 ? -4.27 -32.344 -28.594 1 50.56 300 GLY B N 1
ATOM 4512 C CA . GLY B 1 300 ? -4.008 -31.281 -29.531 1 50.56 300 GLY B CA 1
ATOM 4513 C C . GLY B 1 300 ? -2.973 -30.281 -29.031 1 50.56 300 GLY B C 1
ATOM 4514 O O . GLY B 1 300 ? -2.629 -30.281 -27.844 1 50.56 300 GLY B O 1
ATOM 4515 N N . GLY B 1 301 ? -2.193 -29.516 -29.875 1 50.25 301 GLY B N 1
ATOM 4516 C CA . GLY B 1 301 ? -1.1 -28.578 -29.719 1 50.25 301 GLY B CA 1
ATOM 4517 C C . GLY B 1 301 ? -1.403 -27.469 -28.734 1 50.25 301 GLY B C 1
ATOM 4518 O O . GLY B 1 301 ? -2.568 -27.203 -28.422 1 50.25 301 GLY B O 1
ATOM 4519 N N . THR B 1 302 ? -0.457 -27.094 -27.797 1 51.12 302 THR B N 1
ATOM 4520 C CA . THR B 1 302 ? -0.452 -25.984 -26.875 1 51.12 302 THR B CA 1
ATOM 4521 C C . THR B 1 302 ? -1.184 -24.781 -27.469 1 51.12 302 THR B C 1
ATOM 4523 O O . THR B 1 302 ? -1.58 -23.875 -26.734 1 51.12 302 THR B O 1
ATOM 4526 N N . ASP B 1 303 ? -1.3 -24.766 -28.75 1 51.5 303 ASP B N 1
ATOM 4527 C CA . ASP B 1 303 ? -1.896 -23.625 -29.438 1 51.5 303 ASP B CA 1
ATOM 4528 C C . ASP B 1 303 ? -3.361 -23.453 -29.047 1 51.5 303 ASP B C 1
ATOM 4530 O O . ASP B 1 303 ? -3.865 -22.328 -29 1 51.5 303 ASP B O 1
ATOM 4534 N N . ARG B 1 304 ? -3.928 -24.531 -28.797 1 52.28 304 ARG B N 1
ATOM 4535 C CA . ARG B 1 304 ? -5.359 -24.453 -28.531 1 52.28 304 ARG B CA 1
ATOM 4536 C C . ARG B 1 304 ? -5.621 -23.906 -27.141 1 52.28 304 ARG B C 1
ATOM 4538 O O . ARG B 1 304 ? -6.648 -23.266 -26.891 1 52.28 304 ARG B O 1
ATOM 4545 N N . CYS B 1 305 ? -4.758 -24.188 -26.234 1 54.88 305 CYS B N 1
ATOM 4546 C CA . CYS B 1 305 ? -4.988 -23.703 -24.891 1 54.88 305 CYS B CA 1
ATOM 4547 C C . CYS B 1 305 ? -4.754 -22.188 -24.812 1 54.88 305 CYS B C 1
ATOM 4549 O O . CYS B 1 305 ? -5.43 -21.5 -24.047 1 54.88 305 CYS B O 1
ATOM 4551 N N . ILE B 1 306 ? -3.771 -21.75 -25.531 1 54.25 306 ILE B N 1
ATOM 4552 C CA . ILE B 1 306 ? -3.371 -20.359 -25.375 1 54.25 306 ILE B CA 1
ATOM 4553 C C . ILE B 1 306 ? -4.457 -19.453 -25.938 1 54.25 306 ILE B C 1
ATOM 4555 O O . ILE B 1 306 ? -4.625 -18.312 -25.484 1 54.25 306 ILE B O 1
ATOM 4559 N N . SER B 1 307 ? -5.18 -19.953 -26.938 1 48.34 307 SER B N 1
ATOM 4560 C CA . SER B 1 307 ? -6.203 -19.078 -27.5 1 48.34 307 SER B CA 1
ATOM 4561 C C . SER B 1 307 ? -7.211 -18.656 -26.422 1 48.34 307 SER B C 1
ATOM 4563 O O . SER B 1 307 ? -7.906 -17.656 -26.594 1 48.34 307 SER B O 1
ATOM 4565 N N . PHE B 1 308 ? -7.211 -19.391 -25.453 1 43.34 308 PHE B N 1
ATOM 4566 C CA . PHE B 1 308 ? -8.219 -19.062 -24.453 1 43.34 308 PHE B CA 1
ATOM 4567 C C . PHE B 1 308 ? -7.715 -17.984 -23.5 1 43.34 308 PHE B C 1
ATOM 4569 O O . PHE B 1 308 ? -8.508 -17.281 -22.875 1 43.34 308 PHE B O 1
ATOM 4576 N N . ALA B 1 309 ? -6.496 -17.953 -23.312 1 45.38 309 ALA B N 1
ATOM 4577 C CA . ALA B 1 309 ? -6.023 -17.031 -22.281 1 45.38 309 ALA B CA 1
ATOM 4578 C C . ALA B 1 309 ? -6.008 -15.594 -22.781 1 45.38 309 ALA B C 1
ATOM 4580 O O . ALA B 1 309 ? -6.129 -14.648 -22 1 45.38 309 ALA B O 1
ATOM 4581 N N . TYR B 1 310 ? -5.656 -15.32 -24.078 1 41.47 310 TYR B N 1
ATOM 4582 C CA . TYR B 1 310 ? -5.621 -13.953 -24.609 1 41.47 310 TYR B CA 1
ATOM 4583 C C . TYR B 1 310 ? -6.859 -13.656 -25.438 1 41.47 310 TYR B C 1
ATOM 4585 O O . TYR B 1 310 ? -7.34 -14.523 -26.172 1 41.47 310 TYR B O 1
#

Foldseek 3Di:
DDDPDPPPDDDDDDPPPDDPDPPPPPPDPPPPPPDDDDDDDDDDPDDPPDPPVPPPPPPPPPPPPCPVCPPPPPPPDVVDDLQDADPLADTLVVQLVQQLVFHWAWEAEDPVPPQFIKIKHALLSAALVVLVVCCVFFLLAKEKQDEPVLCVQLVFAWPDDPVVVPDPQDWTWTAAKWFPPDADQCRHSHRVSVRSNLSQDPPHHNVRIDTHHRYIYTYADPVACLQEVDPSSLRQLSCVVSVHRSMMMMGTGADPPPRHHDHPVRVSVVCVVVVHGYHYSVSVQSSVLVVVCVVVVHPDDSVVSNVNHD/DDDPPDDDPDDDDDPDPDDPDPPPPPPDPDDDDDDDYDDDDDDDDDDPPDPPPPPPPPPPPPPPPPPVCPPPPPPDPQPDDLQDADPLADTLVVQLVQQLVLHWAWEAEDPVPPQFIKIKHALLSAALVVLVVCCVFFLLAKEKQDEPVLCVQLVFAWPDDPVVVVDPQDWTWTAAKWFPPDADQCRHSHRVSVRSNLSQDPPHHNVRIDTHHRYIYTYADPVACLQEVDPSSLRQLSCVVSVHRSMMMMGTGADPPPRHHDHPVRVSVVCVVVVHGYHYSVSVQSSVLVVVCVVVVHPDDSVVSNVNHD

Nearest PDB structures (foldseek):
  4p77-assembly1_A  TM=9.670E-01  e=2.402E-26  Vibrio cholerae O1 biovar El Tor str. N16961
  7uf0-assembly1_A  TM=9.384E-01  e=2.881E-26  Vibrio cholerae
  7tye-assembly1_A  TM=9.258E-01  e=1.999E-25  Escherichia coli
  3h07-assembly1_A  TM=9.441E-01  e=7.124E-25  Yersinia pestis CO92
  2ris-assembly1_A  TM=9.460E-01  e=6.690E-24  Candida albicans

Organism: Aegilops tauschii subsp. strangulata (NCBI:txid200361)

Solvent-accessible surface area (backbone atoms only — not comparable to full-atom values): 35543 Å² total; per-residue (Å²): 139,81,82,78,85,82,82,82,84,89,86,88,84,82,82,79,82,83,81,81,78,79,76,71,80,72,78,76,77,80,69,82,66,82,82,74,86,75,72,86,74,82,80,74,81,74,72,85,68,83,66,79,75,69,77,73,76,74,73,74,71,75,72,68,73,73,68,71,77,71,63,74,78,70,66,65,77,80,85,54,68,67,57,59,44,57,89,94,37,39,33,61,66,56,33,27,54,31,36,64,72,60,34,51,27,35,44,28,48,51,78,87,56,82,48,43,34,28,44,28,33,38,17,74,56,54,33,31,64,58,39,18,50,43,33,69,47,23,41,26,53,46,31,30,22,28,44,56,68,59,34,57,67,37,65,54,52,62,54,39,64,64,83,61,51,75,48,93,83,51,85,46,42,29,48,29,31,22,40,58,68,92,50,81,89,34,70,29,15,52,27,40,21,50,23,42,36,47,69,43,38,91,80,52,48,44,81,50,45,32,53,62,48,66,33,35,40,28,55,33,52,85,69,26,35,42,54,39,78,41,67,48,17,42,39,20,48,46,28,36,74,39,71,43,70,51,26,13,30,38,30,45,33,30,30,82,87,56,20,40,64,27,46,71,70,55,48,51,50,49,23,63,76,66,73,30,41,36,32,43,47,66,49,48,42,51,39,51,37,50,52,53,28,59,72,65,69,46,84,72,62,71,64,67,46,51,60,55,26,104,142,88,86,87,83,82,87,84,78,88,83,90,82,83,82,80,80,81,80,83,78,80,81,75,79,74,78,76,76,81,85,77,90,77,86,83,85,81,88,82,86,80,84,87,80,81,72,85,68,85,68,84,79,75,83,75,80,77,78,77,74,78,74,75,73,77,69,72,78,72,63,76,77,71,68,66,80,79,84,60,68,69,60,59,44,57,90,95,38,38,32,61,65,57,34,28,53,30,35,64,71,59,33,50,25,32,44,28,48,50,79,88,56,81,47,43,33,27,45,29,33,38,16,76,56,55,33,33,65,59,40,18,49,46,34,70,48,22,43,26,55,43,32,29,20,30,43,57,68,58,36,57,67,37,64,54,53,62,54,39,63,64,83,62,50,74,49,91,82,51,85,46,43,29,48,28,31,24,41,58,69,92,49,81,90,34,70,30,15,53,28,41,22,51,23,40,36,47,70,44,38,91,79,52,48,44,81,50,45,33,55,62,48,64,34,34,40,28,55,33,52,85,68,26,36,43,52,39,78,41,68,50,15,44,41,20,49,46,27,37,74,39,72,43,70,50,26,12,30,37,28,46,33,30,30,79,88,56,22,39,63,27,47,70,70,56,46,52,50,49,23,61,75,69,74,30,42,37,32,44,46,66,48,49,41,50,39,50,38,49,52,53,28,59,74,66,70,44,84,72,63,71,65,66,46,50,59,56,26,105

pLDDT: mean 72.52, std 32.69, range [14.3, 98.94]

Secondary structure (DSSP, 8-state):
----------------------------------------------------------------------TTTT---TTS-TTPPPTTS--HHHHHHHHHTT--EEEE--TTTT--EEEEEEGGG--HHHHHHHHHHB-S--EEEE-HHHHHHTT--BSS-GGG---TTS--BB--EEESSS-SSS-SHHHHHHHHHHHH-TT--GGGEEEEEEEEEEEPPTTGGGT--SHHHHHHHHHHHTTS-S-EEEEEBB-TTT-PBPPHHHHHHHHHHHT--EEEHHHHHHHHHHHHHHHHT----THHHHHHH-/----------------------------------------------------------------------GGGG---TTS-TTPPPTTS--HHHHHHHHHTT--EEEE--TTTT--EEEEEEGGG--HHHHHHHHHHB-S--EEEE-HHHHHHTT--BSS-GGG---TTS--BB--EEESSS-SSS-SHHHHHHHHHHHH-TT--GGGEEEEEEEEEEEPPTTGGGT--SHHHHHHHHHHHTTS-S-EEEEEBB-TTT-PBPPHHHHHHHHHHHT--EEEHHHHHHHHHHHHHHHHT----THHHHHHH-

Radius of gyration: 33.84 Å; Cα contacts (8 Å, |Δi|>4): 1063; chains: 2; bounding box: 91×112×94 Å

Sequence (620 aa):
CRLQQCSVSLNSIGFAVIRKGCLRLRCYAIGDAGRRNDPLDENKNGPISQELNGSSASFTTVGAEITQETGDFFSSDAEGDPDKPTEGFSSIEDAINSLREGKFVIAVDDEKGDNEGDLIMAADQASPESIAFMIRNGSGIISVGMKEEDLERLMLPMMSPVTEIGDISATASTVTVDARVGISTGVSAADRAKTILALASPDSKPSDLRRPGHIFPLKYRNGGVLKRAGHTEASVDLVALAGLRPVSVLSSIIDPKDGSMASTPALKQMALEHDIPIVSIADLIRLVCLKVQEEKGETGGTDRCISFAYCRLQQCSVSLNSIGFAVIRKGCLRLRCYAIGDAGRRNDPLDENKNGPISQELNGSSASFTTVGAEITQETGDFFSSDAEGDPDKPTEGFSSIEDAINSLREGKFVIAVDDEKGDNEGDLIMAADQASPESIAFMIRNGSGIISVGMKEEDLERLMLPMMSPVTEIGDISATASTVTVDARVGISTGVSAADRAKTILALASPDSKPSDLRRPGHIFPLKYRNGGVLKRAGHTEASVDLVALAGLRPVSVLSSIIDPKDGSMASTPALKQMALEHDIPIVSIADLIRLVCLKVQEEKGETGGTDRCISFAY